Protein AF-A0A956G186-F1 (afdb_monomer_lite)

Secondary structure (DSSP, 8-state):
-PPPTTSPPTTTHHHHHHHHHHHHHHHHHHHHS---TT--HHHHHHHHHHHHHHSTHHHHHTPPPPSTT----TTHHHHHHIIIIIHHHHHHHGGGG--GGG--HHHHHHHHHHHHHHHHHHHHHHHHHHHHTT--HHHHHHHHHIIIIITHHHHHHHHHHHT--HHHHHHHHHHHHHHHHHHHHHHHHHHHHHT--HHHHHHHHHHHSSSHHHHHHHHHHT-HHHHHHHHHHHHHHHHTHHHHHHHHHHHT-SSPPP---S-GGGGS-HHHHHHHHHHHHHHHHHHHSTT-HHHHHHHHHHHHHHHHHHHHHHHHHHTT--HHHHHTT-HHHHHHHHHHHHHHHHHHHHHHHHHHHT-HHHHHHHHHHHHHHHHHHHHHHHHHHHHHHHHHHHHHTT--B-HHHHHHHHHHHHHTT----HHHHHHHHHHB---HHHHHHHHHSPBPTTTSEEEEEEEE-TTS-EEEEEEE-TT-BPPEEE-SEEEEEEEEESEEEEEEEEE-TTSEEEEEEEEEE-TT-EEEE-GGG-EEEEEEESSS-EEEEEEEEEE-SSPEEEEEESSS---STT--TT-EEEEEEEEE--TTTSTTTTTTTB--TTTT-

Radius of gyration: 34.38 Å; chains: 1; bounding box: 96×56×91 Å

Sequence (605 aa):
MRRPQWIPARADGPGIALATALGVLALALVRALPPSPFISKILVALVLGIVVLNSPLRRLIGLTLPGAEREPDRYASGLRFTGKWVLRLAIILMGLKVQTSFFGGRELMVIGIVAFAAIPSAFFVAHALATALGVRRPLADLLAAGTMICGASAVNAVAPIARARREEQGIAIGVVFLFSVVALLAFRPIAALVGLDPRFAGIWAGLSVNDLSSAVAVGAQMGEAGDVMAAAAKSARILLLAPFLVILAVLRRDGAPVGVPRKIVDLLPLFILGYVGLALLRVAGDHWLAEAPIWGSILGADRFAVDLLLATVAAGIGLHLGLRALLAAGVQALVVGAGTSLWIAGLSLAMIVGAAREGVSVAAMIGALGLGVGLLAFRRSSARLAQMALLRRRFDAGAPLSLGEATGLLDVAEAAGEPLTDDLLRRILAQLHPSIGELIPVRQSPLAKGVGCRWITYWEGTSGWALVAVAREPGAATPIHAHPHRLLGKAIEGVLEETRFAEHGDGALEVVAREVLGHNALVESDGRASIHVVRALGPGAAIDLQLRGPEDGRPGRRFVVEGSSLDVDALAVGDRVVVREEIDDRPGHGGEGAAAGRVTRAARR

Foldseek 3Di:
DPDDPLDDDPLLVVQLVVLLVLLVVLVVVCVVDDDDLQRDSLLSLLVSLQCCQADPVCVVSVADADDLPCPPRSNPNNLVSLLPNLLLVLLLLLLLLDDPVLDDPLLVLLLVLLLVQLLLLLLLLLLLLCLVLLHDQLLSQLLSQQQQFAHLVSSVLCCVLSVHDSLSSLLSNLLLLVVLSVCLNPLVVVCVVLVHQLQLSLLLLLRQRRHQLSSLNSSVSSPSSSNNNSNVSNQVRQLVSLVVSVVSNVVSDPPDDDPRPPDSVVSRDVSVVSSNVSNVVSVVCCVPPVVPVVSVVSSVVSVVSSSSSSSSSSSSSSNNNDVVSNVVSDPSSNCSSVSSSCLSSVLSVQLSSCCVPVRNVSSSVSSVVSSVVSNVSSCVSVVVVVVLVVLVVCLVVLAADELLSLQSVVVVCVSVVNDPDPVNVLSSLLRYQYDPVNCVLQVPADDFPDFQKGKAWSHADPQRKTKMKIKHAEFTKDFWWFFLWKKKKFWADAKKKKFWWQADPVQKTAGADIDIHDHGRIDTHPGQRTTIMMTGYDNGMTMMIMITGHGPPAFMKGWAAPPDHDPPVPDDHGDITRTDIDGPPGQLRDDNVSVRHDDPPVNSD

Structure (mmCIF, N/CA/C/O backbone):
data_AF-A0A956G186-F1
#
_entry.id   AF-A0A956G186-F1
#
loop_
_atom_site.group_PDB
_atom_site.id
_atom_site.type_symbol
_atom_site.label_atom_id
_atom_site.label_alt_id
_atom_site.label_comp_id
_atom_site.label_asym_id
_atom_site.label_entity_id
_atom_site.label_seq_id
_atom_site.pdbx_PDB_ins_code
_atom_site.Cartn_x
_atom_site.Cartn_y
_atom_site.Cartn_z
_atom_site.occupancy
_atom_site.B_iso_or_equiv
_atom_site.auth_seq_id
_atom_site.auth_comp_id
_atom_site.auth_asym_id
_atom_site.auth_atom_id
_atom_site.pdbx_PDB_model_num
ATOM 1 N N . MET A 1 1 ? 26.380 -31.306 -12.096 1.00 47.22 1 MET A N 1
ATOM 2 C CA . MET A 1 1 ? 26.377 -29.852 -11.803 1.00 47.22 1 MET A CA 1
ATOM 3 C C . MET A 1 1 ? 24.942 -29.344 -11.882 1.00 47.22 1 MET A C 1
ATOM 5 O O . MET A 1 1 ? 24.253 -29.698 -12.831 1.00 47.22 1 MET A O 1
ATOM 9 N N . ARG A 1 2 ? 24.446 -28.588 -10.889 1.00 61.12 2 ARG A N 1
ATOM 10 C CA . ARG A 1 2 ? 23.091 -28.002 -10.963 1.00 61.12 2 ARG A CA 1
ATOM 11 C C . ARG A 1 2 ? 23.051 -27.011 -12.128 1.00 61.12 2 ARG A C 1
ATOM 13 O O . ARG A 1 2 ? 23.933 -26.163 -12.226 1.00 61.12 2 ARG A O 1
ATOM 20 N N . ARG A 1 3 ? 22.056 -27.132 -13.013 1.00 74.44 3 ARG A N 1
ATOM 21 C CA . ARG A 1 3 ? 21.919 -26.231 -14.163 1.00 74.44 3 ARG A CA 1
ATOM 22 C C . ARG A 1 3 ? 21.814 -24.775 -13.678 1.00 74.44 3 ARG A C 1
ATOM 24 O O . ARG A 1 3 ? 21.044 -24.518 -12.748 1.00 74.44 3 ARG A O 1
ATOM 31 N N . PRO A 1 4 ? 22.541 -23.824 -14.290 1.00 80.31 4 PRO A N 1
ATOM 32 C CA . PRO A 1 4 ? 22.420 -22.423 -13.926 1.00 80.31 4 PRO A CA 1
ATOM 33 C C . PRO A 1 4 ? 20.991 -21.920 -14.143 1.00 80.31 4 PRO A C 1
ATOM 35 O O . PRO A 1 4 ? 20.383 -22.186 -15.179 1.00 80.31 4 PRO A O 1
ATOM 38 N N . GLN A 1 5 ? 20.459 -21.159 -13.182 1.00 79.12 5 GLN A N 1
ATOM 39 C CA . GLN A 1 5 ? 19.076 -20.660 -13.228 1.00 79.12 5 GLN A CA 1
ATOM 40 C C . GLN A 1 5 ? 18.793 -19.703 -14.399 1.00 79.12 5 GLN A C 1
ATOM 42 O O . GLN A 1 5 ? 17.628 -19.440 -14.675 1.00 79.12 5 GLN A O 1
ATOM 47 N N . TRP A 1 6 ? 19.830 -19.157 -15.041 1.00 80.00 6 TRP A N 1
ATOM 48 C CA . TRP A 1 6 ? 19.731 -18.224 -16.169 1.00 80.00 6 TRP A CA 1
ATOM 49 C C . TRP A 1 6 ? 19.605 -18.910 -17.532 1.00 80.00 6 TRP A C 1
ATOM 51 O O . TRP A 1 6 ? 19.316 -18.244 -18.519 1.00 80.00 6 TRP A O 1
ATOM 61 N N . ILE A 1 7 ? 19.790 -20.228 -17.600 1.00 86.50 7 ILE A N 1
ATOM 62 C CA . ILE A 1 7 ? 19.473 -21.024 -18.790 1.00 86.50 7 ILE A CA 1
ATOM 63 C C . ILE A 1 7 ? 18.014 -21.473 -18.641 1.00 86.50 7 ILE A C 1
ATOM 65 O O . ILE A 1 7 ? 17.689 -21.927 -17.544 1.00 86.50 7 ILE A O 1
ATOM 69 N N . PRO A 1 8 ? 17.142 -21.383 -19.663 1.00 87.38 8 PRO A N 1
ATOM 70 C CA . PRO A 1 8 ? 15.735 -21.795 -19.579 1.00 87.38 8 PRO A CA 1
ATOM 71 C C . PRO A 1 8 ? 15.554 -23.317 -19.648 1.00 87.38 8 PRO A C 1
ATOM 73 O O . PRO A 1 8 ? 16.351 -24.041 -20.247 1.00 87.38 8 PRO A O 1
ATOM 76 N N . ALA A 1 9 ? 14.535 -23.835 -18.955 1.00 87.75 9 ALA A N 1
ATOM 77 C CA . ALA A 1 9 ? 14.200 -25.256 -18.904 1.00 87.75 9 ALA A CA 1
ATOM 78 C C . ALA A 1 9 ? 13.167 -25.604 -19.958 1.00 87.75 9 ALA A C 1
ATOM 80 O O . ALA A 1 9 ? 12.441 -24.737 -20.432 1.00 87.75 9 ALA A O 1
ATOM 81 N N . ARG A 1 10 ? 13.013 -26.902 -20.244 1.00 86.50 10 ARG A N 1
ATOM 82 C CA . ARG A 1 10 ? 11.883 -27.378 -21.056 1.00 86.50 10 ARG A CA 1
ATOM 83 C C . ARG A 1 10 ? 10.538 -26.905 -20.484 1.00 86.50 10 ARG A C 1
ATOM 85 O O . ARG A 1 10 ? 9.669 -26.506 -21.245 1.00 86.50 10 ARG A O 1
ATOM 92 N N . ALA A 1 11 ? 10.418 -26.848 -19.155 1.00 86.00 11 ALA A N 1
ATOM 93 C CA . ALA A 1 11 ? 9.245 -26.314 -18.459 1.00 86.00 11 ALA A CA 1
ATOM 94 C C . ALA A 1 11 ? 9.067 -24.785 -18.586 1.00 86.00 11 ALA A C 1
ATOM 96 O O . ALA A 1 11 ? 7.962 -24.286 -18.398 1.00 86.00 11 ALA A O 1
ATOM 97 N N . ASP A 1 12 ? 10.122 -24.030 -18.910 1.00 87.81 12 ASP A N 1
ATOM 98 C CA . ASP A 1 12 ? 10.039 -22.577 -19.113 1.00 87.81 12 ASP A CA 1
ATOM 99 C C . ASP A 1 12 ? 9.614 -22.222 -20.548 1.00 87.81 12 ASP A C 1
ATOM 101 O O . ASP A 1 12 ? 9.090 -21.136 -20.799 1.00 87.81 12 ASP A O 1
ATOM 105 N N . GLY A 1 13 ? 9.803 -23.150 -21.491 1.00 91.75 13 GLY A N 1
ATOM 106 C CA . GLY A 1 13 ? 9.556 -22.952 -22.919 1.00 91.75 13 GLY A CA 1
ATOM 107 C C . GLY A 1 13 ? 8.173 -22.384 -23.260 1.00 91.75 13 GLY A C 1
ATOM 108 O O . GLY A 1 13 ? 8.121 -21.359 -23.936 1.00 91.75 13 GLY A O 1
ATOM 109 N N . PRO A 1 14 ? 7.054 -22.969 -22.783 1.00 92.38 14 PRO A N 1
ATOM 110 C CA . PRO A 1 14 ? 5.719 -22.510 -23.168 1.00 92.38 14 PRO A CA 1
ATOM 111 C C . PRO A 1 14 ? 5.433 -21.061 -22.756 1.00 92.38 14 PRO A C 1
ATOM 113 O O . PRO A 1 14 ? 4.868 -20.297 -23.536 1.00 92.38 14 PRO A O 1
ATOM 116 N N . GLY A 1 15 ? 5.837 -20.667 -21.543 1.00 90.62 15 GLY A N 1
ATOM 117 C CA . GLY A 1 15 ? 5.644 -19.304 -21.035 1.00 90.62 15 GLY A CA 1
ATOM 118 C C . GLY A 1 15 ? 6.497 -18.271 -21.764 1.00 90.62 15 GLY A C 1
ATOM 119 O O . GLY A 1 15 ? 5.992 -17.202 -22.107 1.00 90.62 15 GLY A O 1
ATOM 120 N N . ILE A 1 16 ? 7.761 -18.603 -22.048 1.00 93.81 16 ILE A N 1
ATOM 121 C CA . ILE A 1 16 ? 8.648 -17.740 -22.839 1.00 93.81 16 ILE A CA 1
ATOM 122 C C . ILE A 1 16 ? 8.085 -17.587 -24.255 1.00 93.81 16 ILE A C 1
ATOM 124 O O . ILE A 1 16 ? 7.910 -16.464 -24.714 1.00 93.81 16 ILE A O 1
ATOM 128 N N . ALA A 1 17 ? 7.717 -18.693 -24.909 1.00 95.19 17 ALA A N 1
ATOM 129 C CA . ALA A 1 17 ? 7.180 -18.686 -26.267 1.00 95.19 17 ALA A CA 1
ATOM 130 C C . ALA A 1 17 ? 5.897 -17.853 -26.385 1.00 95.19 17 ALA A C 1
ATOM 132 O O . ALA A 1 17 ? 5.776 -17.055 -27.310 1.00 95.19 17 ALA A O 1
ATOM 133 N N . LEU A 1 18 ? 4.964 -17.984 -25.433 1.00 94.38 18 LEU A N 1
ATOM 134 C CA . LEU A 1 18 ? 3.740 -17.180 -25.411 1.00 94.38 18 LEU A CA 1
ATOM 135 C C . LEU A 1 18 ? 4.051 -15.683 -25.280 1.00 94.38 18 LEU A C 1
ATOM 137 O O . LEU A 1 18 ? 3.536 -14.877 -26.052 1.00 94.38 18 LEU A O 1
ATOM 141 N N . ALA A 1 19 ? 4.909 -15.307 -24.328 1.00 93.50 19 ALA A N 1
ATOM 142 C CA . ALA A 1 19 ? 5.289 -13.912 -24.127 1.00 93.50 19 ALA A CA 1
ATOM 143 C C . ALA A 1 19 ? 6.010 -13.334 -25.356 1.00 93.50 19 ALA A C 1
ATOM 145 O O . ALA A 1 19 ? 5.719 -12.214 -25.772 1.00 93.50 19 ALA A O 1
ATOM 146 N N . THR A 1 20 ? 6.908 -14.107 -25.975 1.00 96.00 20 THR A N 1
ATOM 147 C CA . THR A 1 20 ? 7.628 -13.690 -27.183 1.00 96.00 20 THR A CA 1
ATOM 148 C C . THR A 1 20 ? 6.691 -13.571 -28.376 1.00 96.00 20 THR A C 1
ATOM 150 O O . THR A 1 20 ? 6.783 -12.587 -29.100 1.00 96.00 20 THR A O 1
ATOM 153 N N . ALA A 1 21 ? 5.750 -14.500 -28.563 1.00 95.88 21 ALA A N 1
ATOM 154 C CA . ALA A 1 21 ? 4.766 -14.428 -29.642 1.00 95.88 21 ALA A CA 1
ATOM 155 C C . ALA A 1 21 ? 3.920 -13.149 -29.550 1.00 95.88 21 ALA A C 1
ATOM 157 O O . ALA A 1 21 ? 3.746 -12.450 -30.546 1.00 95.88 21 ALA A O 1
ATOM 158 N N . LEU A 1 22 ? 3.463 -12.792 -28.346 1.00 94.75 22 LEU A N 1
ATOM 159 C CA . LEU A 1 22 ? 2.749 -11.534 -28.116 1.00 94.75 22 LEU A CA 1
ATOM 160 C C . LEU A 1 22 ? 3.649 -10.306 -28.312 1.00 94.75 22 LEU A C 1
ATOM 162 O O . LEU A 1 22 ? 3.196 -9.307 -28.865 1.00 94.75 22 LEU A O 1
ATOM 166 N N . GLY A 1 23 ? 4.922 -10.379 -27.911 1.00 93.19 23 GLY A N 1
ATOM 167 C CA . GLY A 1 23 ? 5.906 -9.324 -28.162 1.00 93.19 23 GLY A CA 1
ATOM 168 C C . GLY A 1 23 ? 6.149 -9.088 -29.657 1.00 93.19 23 GLY A C 1
ATOM 169 O O . GLY A 1 23 ? 6.104 -7.950 -30.118 1.00 93.19 23 GLY A O 1
ATOM 170 N N . VAL A 1 24 ? 6.334 -10.156 -30.438 1.00 95.19 24 VAL A N 1
ATOM 171 C CA . VAL A 1 24 ? 6.469 -10.095 -31.904 1.00 95.19 24 VAL A CA 1
ATOM 172 C C . VAL A 1 24 ? 5.201 -9.531 -32.538 1.00 95.19 24 VAL A C 1
ATOM 174 O O . VAL A 1 24 ? 5.289 -8.637 -33.380 1.00 95.19 24 VAL A O 1
ATOM 177 N N . LEU A 1 25 ? 4.026 -10.000 -32.105 1.00 94.56 25 LEU A N 1
ATOM 178 C CA . LEU A 1 25 ? 2.740 -9.496 -32.582 1.00 94.56 25 LEU A CA 1
ATOM 179 C C . LEU A 1 25 ? 2.594 -7.993 -32.314 1.00 94.56 25 LEU A C 1
ATOM 181 O O . LEU A 1 25 ? 2.165 -7.257 -33.197 1.00 94.56 25 LEU A O 1
ATOM 185 N N . ALA A 1 26 ? 3.008 -7.518 -31.139 1.00 91.88 26 ALA A N 1
ATOM 186 C CA . ALA A 1 26 ? 2.995 -6.096 -30.812 1.00 91.88 26 ALA A CA 1
ATOM 187 C C . ALA A 1 26 ? 3.910 -5.278 -31.733 1.00 91.88 26 ALA A C 1
ATOM 189 O O . ALA A 1 26 ? 3.505 -4.226 -32.226 1.00 91.88 26 ALA A O 1
ATOM 190 N N . LEU A 1 27 ? 5.128 -5.764 -32.001 1.00 90.31 27 LEU A N 1
ATOM 191 C CA . LEU A 1 27 ? 6.055 -5.108 -32.927 1.00 90.31 27 LEU A CA 1
ATOM 192 C C . LEU A 1 27 ? 5.496 -5.051 -34.353 1.00 90.31 27 LEU A C 1
ATOM 194 O O . LEU A 1 27 ? 5.659 -4.035 -35.028 1.00 90.31 27 LEU A O 1
ATOM 198 N N . ALA A 1 28 ? 4.841 -6.120 -34.809 1.00 91.88 28 ALA A N 1
ATOM 199 C CA . ALA A 1 28 ? 4.195 -6.164 -36.117 1.00 91.88 28 ALA A CA 1
ATOM 200 C C . ALA A 1 28 ? 3.004 -5.196 -36.193 1.00 91.88 28 ALA A C 1
ATOM 202 O O . ALA A 1 28 ? 2.918 -4.404 -37.129 1.00 91.88 28 ALA A O 1
ATOM 203 N N . LEU A 1 29 ? 2.134 -5.195 -35.178 1.00 90.06 29 LEU A N 1
ATOM 204 C CA . LEU A 1 29 ? 0.949 -4.340 -35.130 1.00 90.06 29 LEU A CA 1
ATOM 205 C C . LEU A 1 29 ? 1.317 -2.853 -35.105 1.00 90.06 29 LEU A C 1
ATOM 207 O O . LEU A 1 29 ? 0.718 -2.053 -35.812 1.00 90.06 29 LEU A O 1
ATOM 211 N N . VAL A 1 30 ? 2.346 -2.479 -34.343 1.00 87.38 30 VAL A N 1
ATOM 212 C CA . VAL A 1 30 ? 2.809 -1.085 -34.265 1.00 87.38 30 VAL A CA 1
ATOM 213 C C . VAL A 1 30 ? 3.436 -0.610 -35.573 1.00 87.38 30 VAL A C 1
ATOM 215 O O . VAL A 1 30 ? 3.329 0.567 -35.890 1.00 87.38 30 VAL A O 1
ATOM 218 N N . ARG A 1 31 ? 4.048 -1.505 -36.359 1.00 85.88 31 ARG A N 1
ATOM 219 C CA . ARG A 1 31 ? 4.519 -1.167 -37.714 1.00 85.88 31 ARG A CA 1
ATOM 220 C C . ARG A 1 31 ? 3.374 -0.948 -38.704 1.00 85.88 31 ARG A C 1
ATOM 222 O O . ARG A 1 31 ? 3.566 -0.225 -39.671 1.00 85.88 31 ARG A O 1
ATOM 229 N N . ALA A 1 32 ? 2.224 -1.582 -38.479 1.00 85.69 32 ALA A N 1
ATOM 230 C CA . ALA A 1 32 ? 1.044 -1.445 -39.330 1.00 85.69 32 ALA A CA 1
ATOM 231 C C . ALA A 1 32 ? 0.177 -0.223 -38.972 1.00 85.69 32 ALA A C 1
ATOM 233 O O . ALA A 1 32 ? -0.622 0.223 -39.792 1.00 85.69 32 ALA A O 1
ATOM 234 N N . LEU A 1 33 ? 0.310 0.310 -37.755 1.00 82.12 33 LEU A N 1
ATOM 235 C CA . LEU A 1 33 ? -0.435 1.477 -37.284 1.00 82.12 33 LEU A CA 1
ATOM 236 C C . LEU A 1 33 ? 0.278 2.793 -37.645 1.00 82.12 33 LEU A C 1
ATOM 238 O O . LEU A 1 33 ? 1.508 2.821 -37.732 1.00 82.12 33 LEU A O 1
ATOM 242 N N . PRO A 1 34 ? -0.462 3.911 -37.789 1.00 78.06 34 PRO A N 1
ATOM 243 C CA . PRO A 1 34 ? 0.146 5.227 -37.946 1.00 78.06 34 PRO A CA 1
ATOM 244 C C . PRO A 1 34 ? 1.058 5.546 -36.751 1.00 78.06 34 PRO A C 1
ATOM 246 O O . PRO A 1 34 ? 0.667 5.281 -35.607 1.00 78.06 34 PRO A O 1
ATOM 249 N N . PRO A 1 35 ? 2.250 6.134 -36.973 1.00 72.44 35 PRO A N 1
ATOM 250 C CA . PRO A 1 35 ? 3.124 6.543 -35.884 1.00 72.44 35 PRO A CA 1
ATOM 251 C C . PRO A 1 35 ? 2.384 7.539 -34.988 1.00 72.44 35 PRO A C 1
ATOM 253 O O . PRO A 1 35 ? 2.037 8.642 -35.401 1.00 72.44 35 PRO A O 1
ATOM 256 N N . SER A 1 36 ? 2.126 7.124 -33.749 1.00 70.50 36 SER A N 1
ATOM 257 C CA . SER A 1 36 ? 1.433 7.924 -32.746 1.00 70.50 36 SER A CA 1
ATOM 258 C C . SER A 1 36 ? 2.316 8.076 -31.512 1.00 70.50 36 SER A C 1
ATOM 260 O O . SER A 1 36 ? 2.868 7.082 -31.030 1.00 70.50 36 SER A O 1
ATOM 262 N N . PRO A 1 37 ? 2.422 9.283 -30.930 1.00 62.41 37 PRO A N 1
ATOM 263 C CA . PRO A 1 37 ? 3.139 9.484 -29.675 1.00 62.41 37 PRO A CA 1
ATOM 264 C C . PRO A 1 37 ? 2.479 8.750 -28.495 1.00 62.41 37 PRO A C 1
ATOM 266 O O . PRO A 1 37 ? 3.110 8.579 -27.457 1.00 62.41 37 PRO A O 1
ATOM 269 N N . PHE A 1 38 ? 1.241 8.274 -28.642 1.00 63.81 38 PHE A N 1
ATOM 270 C CA . PHE A 1 38 ? 0.517 7.554 -27.592 1.00 63.81 38 PHE A CA 1
ATOM 271 C C . PHE A 1 38 ? 0.618 6.028 -27.718 1.00 63.81 38 PHE A C 1
ATOM 273 O O . PHE A 1 38 ? 0.311 5.316 -26.765 1.00 63.81 38 PHE A O 1
ATOM 280 N N . ILE A 1 39 ? 1.076 5.506 -28.862 1.00 72.25 39 ILE A N 1
ATOM 281 C CA . ILE A 1 39 ? 1.156 4.064 -29.129 1.00 72.25 39 ILE A CA 1
ATOM 282 C C . ILE A 1 39 ? 2.628 3.646 -29.140 1.00 72.25 39 ILE A C 1
ATOM 284 O O . ILE A 1 39 ? 3.341 3.838 -30.122 1.00 72.25 39 ILE A O 1
ATOM 288 N N . SER A 1 40 ? 3.100 3.062 -28.035 1.00 76.50 40 SER A N 1
ATOM 289 C CA . SER A 1 40 ? 4.437 2.461 -27.964 1.00 76.50 40 SER A CA 1
ATOM 290 C C . SER A 1 40 ? 4.377 0.941 -28.146 1.00 76.50 40 SER A C 1
ATOM 292 O O . SER A 1 40 ? 3.423 0.289 -27.720 1.00 76.50 40 SER A O 1
ATOM 294 N N . LYS A 1 41 ? 5.440 0.360 -28.723 1.00 82.81 41 LYS A N 1
ATOM 295 C CA . LYS A 1 41 ? 5.653 -1.101 -28.846 1.00 82.81 41 LYS A CA 1
ATOM 296 C C . LYS A 1 41 ? 5.393 -1.836 -27.529 1.00 82.81 41 LYS A C 1
ATOM 298 O O . LYS A 1 41 ? 4.759 -2.886 -27.500 1.00 82.81 41 LYS A O 1
ATOM 303 N N . ILE A 1 42 ? 5.856 -1.236 -26.439 1.00 81.19 42 ILE A N 1
ATOM 304 C CA . ILE A 1 42 ? 5.764 -1.784 -25.091 1.00 81.19 42 ILE A CA 1
ATOM 305 C C . ILE A 1 42 ? 4.326 -1.722 -24.568 1.00 81.19 42 ILE A C 1
ATOM 307 O O . ILE A 1 42 ? 3.834 -2.711 -24.027 1.00 81.19 42 ILE A O 1
ATOM 311 N N . LEU A 1 43 ? 3.634 -0.597 -24.768 1.00 79.00 43 LEU A N 1
ATOM 312 C CA . LEU A 1 43 ? 2.239 -0.458 -24.358 1.00 79.00 43 LEU A CA 1
ATOM 313 C C . LEU A 1 43 ? 1.341 -1.468 -25.083 1.00 79.00 43 LEU A C 1
ATOM 315 O O . LEU A 1 43 ? 0.528 -2.129 -24.445 1.00 79.00 43 LEU A O 1
ATOM 319 N N . VAL A 1 44 ? 1.522 -1.637 -26.395 1.00 87.25 44 VAL A N 1
ATOM 320 C CA . VAL A 1 44 ? 0.753 -2.616 -27.177 1.00 87.25 44 VAL A CA 1
ATOM 321 C C . VAL A 1 44 ? 1.022 -4.040 -26.690 1.00 87.25 44 VAL A C 1
ATOM 323 O O . VAL A 1 44 ? 0.075 -4.791 -26.465 1.00 87.25 44 VAL A O 1
ATOM 326 N N . ALA A 1 45 ? 2.286 -4.407 -26.455 1.00 88.50 45 ALA A N 1
ATOM 327 C CA . ALA A 1 45 ? 2.638 -5.727 -25.932 1.00 88.50 45 ALA A CA 1
ATOM 328 C C . ALA A 1 45 ? 2.002 -6.002 -24.561 1.00 88.50 45 ALA A C 1
ATOM 330 O O . ALA A 1 45 ? 1.441 -7.078 -24.340 1.00 88.50 45 ALA A O 1
ATOM 331 N N . LEU A 1 46 ? 2.031 -5.013 -23.665 1.00 83.81 46 LEU A N 1
ATOM 332 C CA . LEU A 1 46 ? 1.375 -5.085 -22.364 1.00 83.81 46 LEU A CA 1
ATOM 333 C C . LEU A 1 46 ? -0.134 -5.311 -22.505 1.00 83.81 46 LEU A C 1
ATOM 335 O O . LEU A 1 46 ? -0.672 -6.241 -21.902 1.00 83.81 46 LEU A O 1
ATOM 339 N N . VAL A 1 47 ? -0.810 -4.475 -23.297 1.00 85.69 47 VAL A N 1
ATOM 340 C CA . VAL A 1 47 ? -2.264 -4.550 -23.497 1.00 85.69 47 VAL A CA 1
ATOM 341 C C . VAL A 1 47 ? -2.656 -5.901 -24.086 1.00 85.69 47 VAL A C 1
ATOM 343 O O . VAL A 1 47 ? -3.601 -6.513 -23.595 1.00 85.69 47 VAL A O 1
ATOM 346 N N . LEU A 1 48 ? -1.901 -6.422 -25.057 1.00 90.75 48 LEU A N 1
ATOM 347 C CA . LEU A 1 48 ? -2.128 -7.763 -25.600 1.00 90.75 48 LEU A CA 1
ATOM 348 C C . LEU A 1 48 ? -2.055 -8.837 -24.507 1.00 90.75 48 LEU A C 1
ATOM 350 O O . LEU A 1 48 ? -2.946 -9.679 -24.424 1.00 90.75 48 LEU A O 1
ATOM 354 N N . GLY A 1 49 ? -1.054 -8.782 -23.623 1.00 89.06 49 GLY A N 1
ATOM 355 C CA . GLY A 1 49 ? -0.965 -9.696 -22.482 1.00 89.06 49 GLY A CA 1
ATOM 356 C C . GLY A 1 49 ? -2.168 -9.592 -21.533 1.00 89.06 49 GLY A C 1
ATOM 357 O O . GLY A 1 49 ? -2.738 -10.617 -21.152 1.00 89.06 49 GLY A O 1
ATOM 358 N N . ILE A 1 50 ? -2.596 -8.368 -21.195 1.00 86.00 50 ILE A N 1
ATOM 359 C CA . ILE A 1 50 ? -3.769 -8.118 -20.335 1.00 86.00 50 ILE A CA 1
ATOM 360 C C . ILE A 1 50 ? -5.033 -8.696 -20.977 1.00 86.00 50 ILE A C 1
ATOM 362 O O . ILE A 1 50 ? -5.800 -9.399 -20.315 1.00 86.00 50 ILE A O 1
ATOM 366 N N . VAL A 1 51 ? -5.250 -8.423 -22.265 1.00 90.12 51 VAL A N 1
ATOM 367 C CA . VAL A 1 51 ? -6.417 -8.897 -23.017 1.00 90.12 51 VAL A CA 1
ATOM 368 C C . VAL A 1 51 ? -6.424 -10.421 -23.078 1.00 90.12 51 VAL A C 1
ATOM 370 O O . VAL A 1 51 ? -7.447 -11.032 -22.770 1.00 90.12 51 VAL A O 1
ATOM 373 N N . VAL A 1 52 ? -5.296 -11.063 -23.394 1.00 91.19 52 VAL A N 1
ATOM 374 C CA . VAL A 1 52 ? -5.200 -12.531 -23.450 1.00 91.19 52 VAL A CA 1
ATOM 375 C C . VAL A 1 52 ? -5.534 -13.165 -22.100 1.00 91.19 52 VAL A C 1
ATOM 377 O O . VAL A 1 52 ? -6.315 -14.114 -22.053 1.00 91.19 52 VAL A O 1
ATOM 380 N N . LEU A 1 53 ? -5.007 -12.625 -20.997 1.00 86.88 53 LEU A N 1
ATOM 381 C CA . LEU A 1 53 ? -5.271 -13.164 -19.663 1.00 86.88 53 LEU A CA 1
ATOM 382 C C . LEU A 1 53 ? -6.732 -12.966 -19.223 1.00 86.88 53 LEU A C 1
ATOM 384 O O . LEU A 1 53 ? -7.341 -13.866 -18.642 1.00 86.88 53 LEU A O 1
ATOM 388 N N . ASN A 1 54 ? -7.314 -11.793 -19.472 1.00 84.12 54 ASN A N 1
ATOM 389 C CA . ASN A 1 54 ? -8.631 -11.445 -18.926 1.00 84.12 54 ASN A CA 1
ATOM 390 C C . ASN A 1 54 ? -9.805 -11.855 -19.830 1.00 84.12 54 ASN A C 1
ATOM 392 O O . ASN A 1 54 ? -10.937 -11.940 -19.351 1.00 84.12 54 ASN A O 1
ATOM 396 N N . SER A 1 55 ? -9.550 -12.190 -21.094 1.00 86.62 55 SER A N 1
ATOM 397 C CA . SER A 1 55 ? -10.561 -12.653 -22.053 1.00 86.62 55 SER A CA 1
ATOM 398 C C . SER A 1 55 ? -10.822 -14.171 -21.975 1.00 86.62 55 SER A C 1
ATOM 400 O O . SER A 1 55 ? -10.068 -14.912 -21.332 1.00 86.62 55 SER A O 1
ATOM 402 N N . PRO A 1 56 ? -11.879 -14.679 -22.644 1.00 84.81 56 PRO A N 1
ATOM 403 C CA . PRO A 1 56 ? -12.116 -16.116 -22.787 1.00 84.81 56 PRO A CA 1
ATOM 404 C C . PRO A 1 56 ? -10.969 -16.872 -23.476 1.00 84.81 56 PRO A C 1
ATOM 406 O O . PRO A 1 56 ? -10.860 -18.084 -23.281 1.00 84.81 56 PRO A O 1
ATOM 409 N N . LEU A 1 57 ? -10.083 -16.178 -24.212 1.00 83.44 57 LEU A N 1
ATOM 410 C CA . LEU A 1 57 ? -8.942 -16.792 -24.898 1.00 83.44 57 LEU A CA 1
ATOM 411 C C . LEU A 1 57 ? -8.029 -17.556 -23.936 1.00 83.44 57 LEU A C 1
ATOM 413 O O . LEU A 1 57 ? -7.475 -18.579 -24.334 1.00 83.44 57 LEU A O 1
ATOM 417 N N . ARG A 1 58 ? -7.930 -17.142 -22.661 1.00 83.81 58 ARG A N 1
ATOM 418 C CA . ARG A 1 58 ? -7.137 -17.870 -21.657 1.00 83.81 58 ARG A CA 1
ATOM 419 C C . ARG A 1 58 ? -7.528 -19.346 -21.550 1.00 83.81 58 ARG A C 1
ATOM 421 O O . ARG A 1 58 ? -6.660 -20.187 -21.348 1.00 83.81 58 ARG A O 1
ATOM 428 N N . ARG A 1 59 ? -8.821 -19.672 -21.707 1.00 80.69 59 ARG A N 1
ATOM 429 C CA . ARG A 1 59 ? -9.325 -21.053 -21.606 1.00 80.69 59 ARG A CA 1
ATOM 430 C C . ARG A 1 59 ? -8.873 -21.889 -22.800 1.00 80.69 59 ARG A C 1
ATOM 432 O O . ARG A 1 59 ? -8.531 -23.047 -22.613 1.00 80.69 59 ARG A O 1
ATOM 439 N N . LEU A 1 60 ? -8.806 -21.282 -23.986 1.00 82.44 60 LEU A N 1
ATOM 440 C CA . LEU A 1 60 ? -8.358 -21.941 -25.217 1.00 82.44 60 LEU A CA 1
ATOM 441 C C . LEU A 1 60 ? -6.876 -22.319 -25.157 1.00 82.44 60 LEU A C 1
ATOM 443 O O . LEU A 1 60 ? -6.485 -23.373 -25.642 1.00 82.44 60 LEU A O 1
ATOM 447 N N . ILE A 1 61 ? -6.054 -21.472 -24.535 1.00 83.88 61 ILE A N 1
ATOM 448 C CA . ILE A 1 61 ? -4.615 -21.724 -24.388 1.00 83.88 61 ILE A CA 1
ATOM 449 C C . ILE A 1 61 ? -4.255 -22.449 -23.081 1.00 83.88 61 ILE A C 1
ATOM 451 O O . ILE A 1 61 ? -3.095 -22.790 -22.887 1.00 83.88 61 ILE A O 1
ATOM 455 N N . GLY A 1 62 ? -5.214 -22.703 -22.184 1.00 79.06 62 GLY A N 1
ATOM 456 C CA . GLY A 1 62 ? -4.959 -23.336 -20.883 1.00 79.06 62 GLY A CA 1
ATOM 457 C C . GLY A 1 62 ? -4.173 -22.452 -19.903 1.00 79.06 62 GLY A C 1
ATOM 458 O O . GLY A 1 62 ? -3.363 -22.954 -19.126 1.00 79.06 62 GLY A O 1
ATOM 459 N N . LEU A 1 63 ? -4.362 -21.130 -19.962 1.00 81.31 63 LEU A N 1
ATOM 460 C CA . LEU A 1 63 ? -3.738 -20.153 -19.067 1.00 81.31 63 LEU A CA 1
ATOM 461 C C . LEU A 1 63 ? -4.649 -19.881 -17.859 1.00 81.31 63 LEU A C 1
ATOM 463 O O . LEU A 1 63 ? -5.803 -19.469 -18.014 1.00 81.31 63 LEU A O 1
ATOM 467 N N . THR A 1 64 ? -4.127 -20.090 -16.650 1.00 74.81 64 THR A N 1
ATOM 468 C CA . THR A 1 64 ? -4.859 -19.839 -15.397 1.00 74.81 64 THR A CA 1
ATOM 469 C C . THR A 1 64 ? -4.695 -18.399 -14.905 1.00 74.81 64 THR A C 1
ATOM 471 O O . THR A 1 64 ? -3.753 -17.701 -15.284 1.00 74.81 64 THR A O 1
ATOM 474 N N . LEU A 1 65 ? -5.641 -17.924 -14.084 1.00 69.31 65 LEU A N 1
ATOM 475 C CA . LEU A 1 65 ? -5.553 -16.585 -13.498 1.00 69.31 65 LEU A CA 1
ATOM 476 C C . LEU A 1 65 ? -4.434 -16.519 -12.439 1.00 69.31 65 LEU A C 1
ATOM 478 O O . LEU A 1 65 ? -4.213 -17.493 -11.723 1.00 69.31 65 LEU A O 1
ATOM 482 N N . PRO A 1 66 ? -3.750 -15.372 -12.289 1.00 59.69 66 PRO A N 1
ATOM 483 C CA . PRO A 1 66 ? -2.725 -15.195 -11.267 1.00 59.69 66 PRO A CA 1
ATOM 484 C C . PRO A 1 66 ? -3.378 -15.142 -9.875 1.00 59.69 66 PRO A C 1
ATOM 486 O O . PRO A 1 66 ? -4.250 -14.306 -9.641 1.00 59.69 66 PRO A O 1
ATOM 489 N N . GLY A 1 67 ? -2.957 -16.014 -8.954 1.00 57.25 67 GLY A N 1
ATOM 490 C CA . GLY A 1 67 ? -3.461 -16.091 -7.576 1.00 57.25 67 GLY A CA 1
ATOM 491 C C . GLY A 1 67 ? -2.530 -16.885 -6.649 1.00 57.25 67 GLY A C 1
ATOM 492 O O . GLY A 1 67 ? -1.517 -17.425 -7.100 1.00 57.25 67 GLY A O 1
ATOM 493 N N . ALA A 1 68 ? -2.865 -16.942 -5.352 1.00 45.91 68 ALA A N 1
ATOM 494 C CA . ALA A 1 68 ? -2.102 -17.670 -4.323 1.00 45.91 68 ALA A CA 1
ATOM 495 C C . ALA A 1 68 ? -2.018 -19.187 -4.596 1.00 45.91 68 ALA A C 1
ATOM 497 O O . ALA A 1 68 ? -1.065 -19.842 -4.178 1.00 45.91 68 ALA A O 1
ATOM 498 N N . GLU A 1 69 ? -2.973 -19.703 -5.369 1.00 39.28 69 GLU A N 1
ATOM 499 C CA . GLU A 1 69 ? -3.086 -21.090 -5.821 1.00 39.28 69 GLU A CA 1
ATOM 500 C C . GLU A 1 69 ? -2.594 -21.280 -7.260 1.00 39.28 69 GLU A C 1
ATOM 502 O O . GLU A 1 69 ? -3.160 -22.067 -8.015 1.00 39.28 69 GLU A O 1
ATOM 507 N N . ARG A 1 70 ? -1.548 -20.565 -7.698 1.00 47.91 70 ARG A N 1
ATOM 508 C CA . ARG A 1 70 ? -0.886 -20.938 -8.956 1.00 47.91 70 ARG A CA 1
ATOM 509 C C . ARG A 1 70 ? -0.126 -22.252 -8.747 1.00 47.91 70 ARG A C 1
ATOM 511 O O . ARG A 1 70 ? 1.102 -22.262 -8.654 1.00 47.91 70 ARG A O 1
ATOM 518 N N . GLU A 1 71 ? -0.867 -23.360 -8.695 1.00 45.56 71 GLU A N 1
ATOM 519 C CA . GLU A 1 71 ? -0.396 -24.637 -9.215 1.00 45.56 71 GLU A CA 1
ATOM 520 C C . GLU A 1 71 ? 0.190 -24.382 -10.609 1.00 45.56 71 GLU A C 1
ATOM 522 O O . GLU A 1 71 ? -0.257 -23.467 -11.313 1.00 45.56 71 GLU A O 1
ATOM 527 N N . PRO A 1 72 ? 1.268 -25.082 -10.989 1.00 54.97 72 PRO A N 1
ATOM 528 C CA . PRO A 1 72 ? 2.077 -24.696 -12.127 1.00 54.97 72 PRO A CA 1
ATOM 529 C C . PRO A 1 72 ? 1.288 -24.923 -13.415 1.00 54.97 72 PRO A C 1
ATOM 531 O O . PRO A 1 72 ? 1.399 -25.969 -14.048 1.00 54.97 72 PRO A O 1
ATOM 534 N N . ASP A 1 73 ? 0.528 -23.913 -13.849 1.00 71.00 73 ASP A N 1
ATOM 535 C CA . ASP A 1 73 ? 0.124 -23.855 -15.242 1.00 71.00 73 ASP A CA 1
ATOM 536 C C . ASP A 1 73 ? 1.401 -23.926 -16.092 1.00 71.00 73 ASP A C 1
ATOM 538 O O . ASP A 1 73 ? 2.486 -23.477 -15.689 1.00 71.00 73 ASP A O 1
ATOM 542 N N . ARG A 1 74 ? 1.291 -24.533 -17.274 1.00 82.69 74 ARG A N 1
ATOM 543 C CA . ARG A 1 74 ? 2.450 -24.808 -18.135 1.00 82.69 74 ARG A CA 1
ATOM 544 C C . ARG A 1 74 ? 3.238 -23.550 -18.536 1.00 82.69 74 ARG A C 1
ATOM 546 O O . ARG A 1 74 ? 4.337 -23.663 -19.070 1.00 82.69 74 ARG A O 1
ATOM 553 N N . TYR A 1 75 ? 2.682 -22.360 -18.306 1.00 86.12 75 TYR A N 1
ATOM 554 C CA . TYR A 1 75 ? 3.265 -21.068 -18.649 1.00 86.12 75 TYR A CA 1
ATOM 555 C C . TYR A 1 75 ? 3.941 -20.381 -17.459 1.00 86.12 75 TYR A C 1
ATOM 557 O O . TYR A 1 75 ? 4.832 -19.560 -17.664 1.00 86.12 75 TYR A O 1
ATOM 565 N N . ALA A 1 76 ? 3.567 -20.708 -16.222 1.00 80.44 76 ALA A N 1
ATOM 566 C CA . ALA A 1 76 ? 3.941 -19.970 -15.023 1.00 80.44 76 ALA A CA 1
ATOM 567 C C . ALA A 1 76 ? 5.460 -19.890 -14.835 1.00 80.44 76 ALA A C 1
ATOM 569 O O . ALA A 1 76 ? 5.996 -18.828 -14.518 1.00 80.44 76 ALA A O 1
ATOM 570 N N . SER A 1 77 ? 6.168 -21.003 -15.055 1.00 82.19 77 SER A N 1
ATOM 571 C CA . SER A 1 77 ? 7.631 -21.037 -14.943 1.00 82.19 77 SER A CA 1
ATOM 572 C C . SER A 1 77 ? 8.301 -20.160 -15.998 1.00 82.19 77 SER A C 1
ATOM 574 O O . SER A 1 77 ? 9.134 -19.317 -15.662 1.00 82.19 77 SER A O 1
ATOM 576 N N . GLY A 1 78 ? 7.845 -20.263 -17.247 1.00 86.75 78 GLY A N 1
ATOM 577 C CA . GLY A 1 78 ? 8.348 -19.457 -18.353 1.00 86.75 78 GLY A CA 1
ATOM 578 C C . GLY A 1 78 ? 8.079 -17.967 -18.193 1.00 86.75 78 GLY A C 1
ATOM 579 O O . GLY A 1 78 ? 8.979 -17.163 -18.392 1.00 86.75 78 GLY A O 1
ATOM 580 N N . LEU A 1 79 ? 6.883 -17.576 -17.752 1.00 84.31 79 LEU A N 1
ATOM 581 C CA . LEU A 1 79 ? 6.557 -16.166 -17.532 1.00 84.31 79 LEU A CA 1
ATOM 582 C C . LEU A 1 79 ? 7.371 -15.564 -16.372 1.00 84.31 79 LEU A C 1
ATOM 584 O O . LEU A 1 79 ? 7.819 -14.419 -16.467 1.00 84.31 79 LEU A O 1
ATOM 588 N N . ARG A 1 80 ? 7.642 -16.337 -15.307 1.00 80.00 80 ARG A N 1
ATOM 589 C CA . ARG A 1 80 ? 8.586 -15.934 -14.245 1.00 80.00 80 ARG A CA 1
ATOM 590 C C . ARG A 1 80 ? 10.012 -15.803 -14.773 1.00 80.00 80 ARG A C 1
ATOM 592 O O . ARG A 1 80 ? 10.716 -14.863 -14.403 1.00 80.00 80 ARG A O 1
ATOM 599 N N . PHE A 1 81 ? 10.441 -16.733 -15.626 1.00 84.88 81 PHE A N 1
ATOM 600 C CA . PHE A 1 81 ? 11.746 -16.670 -16.277 1.00 84.88 81 PHE A CA 1
ATOM 601 C C . PHE A 1 81 ? 11.860 -15.411 -17.144 1.00 84.88 81 PHE A C 1
ATOM 603 O O . PHE A 1 81 ? 12.851 -14.692 -17.034 1.00 84.88 81 PHE A O 1
ATOM 610 N N . THR A 1 82 ? 10.829 -15.086 -17.926 1.00 87.31 82 THR A N 1
ATOM 611 C CA . THR A 1 82 ? 10.764 -13.871 -18.742 1.00 87.31 82 THR A CA 1
ATOM 612 C C . THR A 1 82 ? 10.900 -12.609 -17.890 1.00 87.31 82 THR A C 1
ATOM 614 O O . THR A 1 82 ? 11.793 -11.796 -18.124 1.00 87.31 82 THR A O 1
ATOM 617 N N . GLY A 1 83 ? 10.093 -12.471 -16.834 1.00 75.94 83 GLY A N 1
ATOM 618 C CA . GLY A 1 83 ? 10.161 -11.303 -15.948 1.00 75.94 83 GLY A CA 1
ATOM 619 C C . GLY A 1 83 ? 11.497 -11.154 -15.205 1.00 75.94 83 GLY A C 1
ATOM 620 O O . GLY A 1 83 ? 11.872 -10.046 -14.832 1.00 75.94 83 GLY A O 1
ATOM 621 N N . LYS A 1 84 ? 12.240 -12.251 -14.997 1.00 78.69 84 LYS A N 1
ATOM 622 C CA . LYS A 1 84 ? 13.510 -12.239 -14.258 1.00 78.69 84 LYS A CA 1
ATOM 623 C C . LYS A 1 84 ? 14.737 -12.169 -15.161 1.00 78.69 84 LYS A C 1
ATOM 625 O O . LYS A 1 84 ? 15.569 -11.290 -14.978 1.00 78.69 84 LYS A O 1
ATOM 630 N N . TRP A 1 85 ? 14.912 -13.127 -16.062 1.00 85.69 85 TRP A N 1
ATOM 631 C CA . TRP A 1 85 ? 16.155 -13.328 -16.808 1.00 85.69 85 TRP A CA 1
ATOM 632 C C . TRP A 1 85 ? 16.135 -12.673 -18.183 1.00 85.69 85 TRP A C 1
ATOM 634 O O . TRP A 1 85 ? 17.124 -12.039 -18.537 1.00 85.69 85 TRP A O 1
ATOM 644 N N . VAL A 1 86 ? 15.014 -12.739 -18.911 1.00 88.44 86 VAL A N 1
ATOM 645 C CA . VAL A 1 86 ? 14.869 -12.035 -20.202 1.00 88.44 86 VAL A CA 1
ATOM 646 C C . VAL A 1 86 ? 14.961 -10.521 -19.987 1.00 88.44 86 VAL A C 1
ATOM 648 O O . VAL A 1 86 ? 15.683 -9.850 -20.717 1.00 88.44 86 VAL A O 1
ATOM 651 N N . LEU A 1 87 ? 14.345 -9.996 -18.920 1.00 82.31 87 LEU A N 1
ATOM 652 C CA . LEU A 1 87 ? 14.502 -8.592 -18.520 1.00 82.31 87 LEU A CA 1
ATOM 653 C C . LEU A 1 87 ? 15.961 -8.222 -18.211 1.00 82.31 87 LEU A C 1
ATOM 655 O O . LEU A 1 87 ? 16.442 -7.193 -18.670 1.00 82.31 87 LEU A O 1
ATOM 659 N N . ARG A 1 88 ? 16.685 -9.052 -17.448 1.00 85.38 88 ARG A N 1
ATOM 660 C CA . ARG A 1 88 ? 18.101 -8.791 -17.134 1.00 85.38 88 ARG A CA 1
ATOM 661 C C . ARG A 1 88 ? 18.967 -8.785 -18.386 1.00 85.38 88 ARG A C 1
ATOM 663 O O . ARG A 1 88 ? 19.846 -7.942 -18.485 1.00 85.38 88 ARG A O 1
ATOM 670 N N . LEU A 1 89 ? 18.714 -9.701 -19.319 1.00 89.69 89 LEU A N 1
ATOM 671 C CA . LEU A 1 89 ? 19.408 -9.730 -20.602 1.00 89.69 89 LEU A CA 1
ATOM 672 C C . LEU A 1 89 ? 19.124 -8.460 -21.411 1.00 89.69 89 LEU A C 1
ATOM 674 O O . LEU A 1 89 ? 20.066 -7.856 -21.910 1.00 89.69 89 LEU A O 1
ATOM 678 N N . ALA A 1 90 ? 17.861 -8.022 -21.475 1.00 84.88 90 ALA A N 1
ATOM 679 C CA . ALA A 1 90 ? 17.486 -6.773 -22.137 1.00 84.88 90 ALA A CA 1
ATOM 680 C C . ALA A 1 90 ? 18.241 -5.573 -21.548 1.00 84.88 90 ALA A C 1
ATOM 682 O O . ALA A 1 90 ? 18.818 -4.798 -22.300 1.00 84.88 90 ALA A O 1
ATOM 683 N N . ILE A 1 91 ? 18.300 -5.467 -20.213 1.00 78.69 91 ILE A N 1
ATOM 684 C CA . ILE A 1 91 ? 19.028 -4.398 -19.513 1.00 78.69 91 ILE A CA 1
ATOM 685 C C . ILE A 1 91 ? 20.529 -4.474 -19.791 1.00 78.69 91 ILE A C 1
ATOM 687 O O . ILE A 1 91 ? 21.139 -3.441 -20.022 1.00 78.69 91 ILE A O 1
ATOM 691 N N . ILE A 1 92 ? 21.137 -5.665 -19.773 1.00 86.44 92 ILE A N 1
ATOM 692 C CA . ILE A 1 92 ? 22.565 -5.821 -20.086 1.00 86.44 92 ILE A CA 1
ATOM 693 C C . ILE A 1 92 ? 22.841 -5.296 -21.496 1.00 86.44 92 ILE A C 1
ATOM 695 O O . ILE A 1 92 ? 23.679 -4.411 -21.642 1.00 86.44 92 ILE A O 1
ATOM 699 N N . LEU A 1 93 ? 22.104 -5.789 -22.499 1.00 88.44 93 LEU A N 1
ATOM 700 C CA . LEU A 1 93 ? 22.243 -5.392 -23.907 1.00 88.44 93 LEU A CA 1
ATOM 701 C C . LEU A 1 93 ? 22.046 -3.889 -24.114 1.00 88.44 93 LEU A C 1
ATOM 703 O O . LEU A 1 93 ? 22.792 -3.259 -24.851 1.00 88.44 93 LEU A O 1
ATOM 707 N N . MET A 1 94 ? 21.150 -3.280 -23.342 1.00 78.25 94 MET A N 1
ATOM 708 C CA . MET A 1 94 ? 20.959 -1.831 -23.293 1.00 78.25 94 MET A CA 1
ATOM 709 C C . MET A 1 94 ? 22.224 -1.030 -22.970 1.00 78.25 94 MET A C 1
ATOM 711 O O . MET A 1 94 ? 22.283 0.154 -23.285 1.00 78.25 94 MET A O 1
ATOM 715 N N . GLY A 1 95 ? 23.246 -1.651 -22.375 1.00 78.88 95 GLY A N 1
ATOM 716 C CA . GLY A 1 95 ? 24.568 -1.048 -22.226 1.00 78.88 95 GLY A CA 1
ATOM 717 C C . GLY A 1 95 ? 25.129 -0.575 -23.570 1.00 78.88 95 GLY A C 1
ATOM 718 O O . GLY A 1 95 ? 25.699 0.507 -23.645 1.00 78.88 95 GLY A O 1
ATOM 719 N N . LEU A 1 96 ? 24.861 -1.300 -24.662 1.00 85.06 96 LEU A N 1
ATOM 720 C CA . LEU A 1 96 ? 25.264 -0.903 -26.014 1.00 85.06 96 LEU A CA 1
ATOM 721 C C . LEU A 1 96 ? 24.508 0.316 -26.568 1.00 85.06 96 LEU A C 1
ATOM 723 O O . LEU A 1 96 ? 24.945 0.900 -27.557 1.00 85.06 96 LEU A O 1
ATOM 727 N N . LYS A 1 97 ? 23.421 0.746 -25.918 1.00 76.50 97 LYS A N 1
ATOM 728 C CA . LYS A 1 97 ? 22.694 1.988 -26.228 1.00 76.50 97 LYS A CA 1
ATOM 729 C C . LYS A 1 97 ? 23.215 3.204 -25.451 1.00 76.50 97 LYS A C 1
ATOM 731 O O . LYS A 1 97 ? 22.791 4.332 -25.698 1.00 76.50 97 LYS A O 1
ATOM 736 N N . VAL A 1 98 ? 24.121 3.006 -24.490 1.00 69.00 98 VAL A N 1
ATOM 737 C CA . VAL A 1 98 ? 24.625 4.096 -23.647 1.00 69.00 98 VAL A CA 1
ATOM 738 C C . VAL A 1 98 ? 25.529 5.009 -24.458 1.00 69.00 98 VAL A C 1
ATOM 740 O O . VAL A 1 98 ? 26.622 4.625 -24.863 1.00 69.00 98 VAL A O 1
ATOM 743 N N . GLN A 1 99 ? 25.104 6.254 -24.642 1.00 64.06 99 GLN A N 1
ATOM 744 C CA . GLN A 1 99 ? 25.998 7.321 -25.073 1.00 64.06 99 GLN A CA 1
ATOM 745 C C . GLN A 1 99 ? 26.648 7.933 -23.825 1.00 64.06 99 GLN A C 1
ATOM 747 O O . GLN A 1 99 ? 25.969 8.209 -22.831 1.00 64.06 99 GLN A O 1
ATOM 752 N N . THR A 1 100 ? 27.966 8.149 -23.851 1.00 55.47 100 THR A N 1
ATOM 753 C CA . THR A 1 100 ? 28.728 8.751 -22.734 1.00 55.47 100 THR A CA 1
ATOM 754 C C . THR A 1 100 ? 28.211 10.126 -22.317 1.00 55.47 100 THR A C 1
ATOM 756 O O . THR A 1 100 ? 28.390 10.531 -21.173 1.00 55.47 100 THR A O 1
ATOM 759 N N . SER A 1 101 ? 27.511 10.816 -23.215 1.00 57.19 101 SER A N 1
ATOM 760 C CA . SER A 1 101 ? 26.852 12.103 -22.993 1.00 57.19 101 SER A CA 1
ATOM 761 C C . SER A 1 101 ? 25.657 12.055 -22.028 1.00 57.19 101 SER A C 1
ATOM 763 O O . SER A 1 101 ? 25.180 13.109 -21.603 1.00 57.19 101 SER A O 1
ATOM 765 N N . PHE A 1 102 ? 25.145 10.869 -21.674 1.00 59.72 102 PHE A N 1
ATOM 766 C CA . PHE A 1 102 ? 23.932 10.749 -20.858 1.00 59.72 102 PHE A CA 1
ATOM 767 C C . PHE A 1 102 ? 24.179 10.755 -19.343 1.00 59.72 102 PHE A C 1
ATOM 769 O O . PHE A 1 102 ? 23.272 11.126 -18.603 1.00 59.72 102 PHE A O 1
ATOM 776 N N . PHE A 1 103 ? 25.372 10.380 -18.868 1.00 64.56 103 PHE A N 1
ATOM 777 C CA . PHE A 1 103 ? 25.689 10.309 -17.435 1.00 64.56 103 PHE A CA 1
ATOM 778 C C . PHE A 1 103 ? 26.587 11.470 -16.996 1.00 64.56 103 PHE A C 1
ATOM 780 O O . PHE A 1 103 ? 27.811 11.367 -17.032 1.00 64.56 103 PHE A O 1
ATOM 787 N N . GLY A 1 104 ? 25.979 12.566 -16.543 1.00 73.50 104 GLY A N 1
ATOM 788 C CA . GLY A 1 104 ? 26.681 13.647 -15.855 1.00 73.50 104 GLY A CA 1
ATOM 789 C C . GLY A 1 104 ? 26.652 13.495 -14.329 1.00 73.50 104 GLY A C 1
ATOM 790 O O . GLY A 1 104 ? 25.861 12.744 -13.748 1.00 73.50 104 GLY A O 1
ATOM 791 N N . GLY A 1 105 ? 27.521 14.246 -13.641 1.00 82.06 105 GLY A N 1
ATOM 792 C CA . GLY A 1 105 ? 27.540 14.291 -12.172 1.00 82.06 105 GLY A CA 1
ATOM 793 C C . GLY A 1 105 ? 26.244 14.851 -11.569 1.00 82.06 105 GLY A C 1
ATOM 794 O O . GLY A 1 105 ? 25.857 14.471 -10.463 1.00 82.06 105 GLY A O 1
ATOM 795 N N . ARG A 1 106 ? 25.531 15.704 -12.317 1.00 87.12 106 ARG A N 1
ATOM 796 C CA . ARG A 1 106 ? 24.251 16.296 -11.908 1.00 87.12 106 ARG A CA 1
ATOM 797 C C . ARG A 1 106 ? 23.151 15.241 -11.813 1.00 87.12 106 ARG A C 1
ATOM 799 O O . ARG A 1 106 ? 22.434 15.205 -10.819 1.00 87.12 106 ARG A O 1
ATOM 806 N N . GLU A 1 107 ? 23.022 14.375 -12.810 1.00 87.62 107 GLU A N 1
ATOM 807 C CA . GLU A 1 107 ? 22.006 13.324 -12.881 1.00 87.62 107 GLU A CA 1
ATOM 808 C C . GLU A 1 107 ? 22.165 12.334 -11.725 1.00 87.62 107 GLU A C 1
ATOM 810 O O . GLU A 1 107 ? 21.191 12.013 -11.042 1.00 87.62 107 GLU A O 1
ATOM 815 N N . LEU A 1 108 ? 23.403 11.912 -11.443 1.00 85.69 108 LEU A N 1
ATOM 816 C CA . LEU A 1 108 ? 23.692 11.007 -10.331 1.00 85.69 108 LEU A CA 1
ATOM 817 C C . LEU A 1 108 ? 23.387 11.651 -8.970 1.00 85.69 108 LEU A C 1
ATOM 819 O O . LEU A 1 108 ? 22.808 11.005 -8.094 1.00 85.69 108 LEU A O 1
ATOM 823 N N . MET A 1 109 ? 23.723 12.934 -8.807 1.00 89.69 109 MET A N 1
ATOM 824 C CA . MET A 1 109 ? 23.404 13.697 -7.599 1.00 89.69 109 MET A CA 1
ATOM 825 C C . MET A 1 109 ? 21.885 13.813 -7.391 1.00 89.69 109 MET A C 1
ATOM 827 O O . MET A 1 109 ? 21.401 13.593 -6.279 1.00 89.69 109 MET A O 1
ATOM 831 N N . VAL A 1 110 ? 21.122 14.085 -8.456 1.00 92.75 110 VAL A N 1
ATOM 832 C CA . VAL A 1 110 ? 19.651 14.130 -8.408 1.00 92.75 110 VAL A CA 1
ATOM 833 C C . VAL A 1 110 ? 19.073 12.766 -8.037 1.00 92.75 110 VAL A C 1
ATOM 835 O O . VAL A 1 110 ? 18.227 12.701 -7.146 1.00 92.75 110 VAL A O 1
ATOM 838 N N . ILE A 1 111 ? 19.557 11.673 -8.640 1.00 92.19 111 ILE A N 1
ATOM 839 C CA . ILE A 1 111 ? 19.142 10.308 -8.275 1.00 92.19 111 ILE A CA 1
ATOM 840 C C . ILE A 1 111 ? 19.351 10.063 -6.778 1.00 92.19 111 ILE A C 1
ATOM 842 O O . ILE A 1 111 ? 18.432 9.599 -6.101 1.00 92.19 111 ILE A O 1
ATOM 846 N N . GLY A 1 112 ? 20.534 10.398 -6.256 1.00 91.50 112 GLY A N 1
ATOM 847 C CA . GLY A 1 112 ? 20.883 10.195 -4.850 1.00 91.50 112 GLY A CA 1
ATOM 848 C C . GLY A 1 112 ? 19.976 10.969 -3.891 1.00 91.50 112 GLY A C 1
ATOM 849 O O . GLY A 1 112 ? 19.392 10.375 -2.984 1.00 91.50 112 GLY A O 1
ATOM 850 N N . ILE A 1 113 ? 19.811 12.276 -4.109 1.00 93.19 113 ILE A N 1
ATOM 851 C CA . ILE A 1 113 ? 19.017 13.145 -3.224 1.00 93.19 113 ILE A CA 1
ATOM 852 C C . ILE A 1 113 ? 17.535 12.766 -3.257 1.00 93.19 113 ILE A C 1
ATOM 854 O O . ILE A 1 113 ? 16.897 12.669 -2.206 1.00 93.19 113 ILE A O 1
ATOM 858 N N . VAL A 1 114 ? 16.984 12.502 -4.445 1.00 94.44 114 VAL A N 1
ATOM 859 C CA . VAL A 1 114 ? 15.583 12.087 -4.583 1.00 94.44 114 VAL A CA 1
ATOM 860 C C . VAL A 1 114 ? 15.353 10.729 -3.931 1.00 94.44 114 VAL A C 1
ATOM 862 O O . VAL A 1 114 ? 14.392 10.584 -3.181 1.00 94.44 114 VAL A O 1
ATOM 865 N N . ALA A 1 115 ? 16.237 9.748 -4.138 1.00 92.31 115 ALA A N 1
ATOM 866 C CA . ALA A 1 115 ? 16.120 8.449 -3.477 1.00 92.31 115 ALA A CA 1
ATOM 867 C C . ALA A 1 115 ? 16.179 8.579 -1.944 1.00 92.31 115 ALA A C 1
ATOM 869 O O . ALA A 1 115 ? 15.357 7.980 -1.248 1.00 92.31 115 ALA A O 1
ATOM 870 N N . PHE A 1 116 ? 17.100 9.394 -1.421 1.00 91.38 116 PHE A N 1
ATOM 871 C CA . PHE A 1 116 ? 17.280 9.594 0.018 1.00 91.38 116 PHE A CA 1
ATOM 872 C C . PHE A 1 116 ? 16.063 10.243 0.694 1.00 91.38 116 PHE A C 1
ATOM 874 O O . PHE A 1 116 ? 15.718 9.871 1.812 1.00 91.38 116 PHE A O 1
ATOM 881 N N . ALA A 1 117 ? 15.379 11.171 0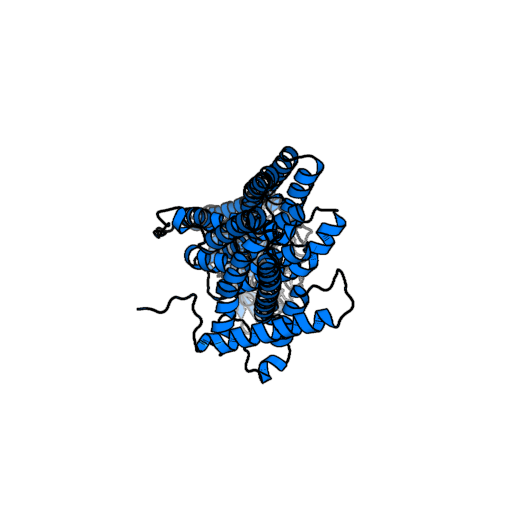.019 1.00 93.56 117 ALA A N 1
ATOM 882 C CA . ALA A 1 117 ? 14.198 11.836 0.567 1.00 93.56 117 ALA A CA 1
ATOM 883 C C . ALA A 1 117 ? 12.890 11.069 0.300 1.00 93.56 117 ALA A C 1
ATOM 885 O O . ALA A 1 117 ? 12.082 10.859 1.209 1.00 93.56 117 ALA A O 1
ATOM 886 N N . ALA A 1 118 ? 12.663 10.636 -0.944 1.00 93.12 118 ALA A N 1
ATOM 887 C CA . ALA A 1 118 ? 11.373 10.109 -1.375 1.00 93.12 118 ALA A CA 1
ATOM 888 C C . ALA A 1 118 ? 11.081 8.711 -0.817 1.00 93.12 118 ALA A C 1
ATOM 890 O O . ALA A 1 118 ? 9.930 8.414 -0.502 1.00 93.12 118 ALA A O 1
ATOM 891 N N . ILE A 1 119 ? 12.097 7.856 -0.653 1.00 91.50 119 ILE A N 1
ATOM 892 C CA . ILE A 1 119 ? 11.896 6.468 -0.204 1.00 91.50 119 ILE A CA 1
ATOM 893 C C . ILE A 1 119 ? 11.467 6.406 1.269 1.00 91.50 119 ILE A C 1
ATOM 895 O O . ILE A 1 119 ? 10.420 5.811 1.539 1.00 91.50 119 ILE A O 1
ATOM 899 N N . PRO A 1 120 ? 12.176 7.034 2.233 1.00 92.81 120 PRO A N 1
ATOM 900 C CA . PRO A 1 120 ? 11.714 7.040 3.619 1.00 92.81 120 PRO A CA 1
ATOM 901 C C . PRO A 1 120 ? 10.386 7.792 3.774 1.00 92.81 120 PRO A C 1
ATOM 903 O O . PRO A 1 120 ? 9.519 7.359 4.528 1.00 92.81 120 PRO A O 1
ATOM 906 N N . SER A 1 121 ? 10.179 8.873 3.012 1.00 94.56 121 SER A N 1
ATOM 907 C CA . SER A 1 121 ? 8.905 9.601 3.007 1.00 94.56 121 SER A CA 1
ATOM 908 C C . SER A 1 121 ? 7.735 8.710 2.560 1.00 94.56 121 SER A C 1
ATOM 910 O O . SER A 1 121 ? 6.711 8.647 3.243 1.00 94.56 121 SER A O 1
ATOM 912 N N . ALA A 1 122 ? 7.901 7.945 1.475 1.00 94.00 122 ALA A N 1
ATOM 913 C CA . ALA A 1 122 ? 6.898 6.995 0.999 1.00 94.00 122 ALA A CA 1
ATOM 914 C C . ALA A 1 122 ? 6.615 5.883 2.020 1.00 94.00 122 ALA A C 1
ATOM 916 O O . ALA A 1 122 ? 5.455 5.519 2.210 1.00 94.00 122 ALA A O 1
ATOM 917 N N . PHE A 1 123 ? 7.637 5.385 2.728 1.00 93.75 123 PHE A N 1
ATOM 918 C CA . PHE A 1 123 ? 7.449 4.431 3.826 1.00 93.75 123 PHE A CA 1
ATOM 919 C C . PHE A 1 123 ? 6.532 4.995 4.920 1.00 93.75 123 PHE A C 1
ATOM 921 O O . PHE A 1 123 ? 5.595 4.318 5.355 1.00 93.75 123 PHE A O 1
ATOM 928 N N . PHE A 1 124 ? 6.782 6.235 5.350 1.00 94.81 124 PHE A N 1
ATOM 929 C CA . PHE A 1 124 ? 5.988 6.895 6.384 1.00 94.81 124 PHE A CA 1
ATOM 930 C C . PHE A 1 124 ? 4.544 7.136 5.940 1.00 94.81 124 PHE A C 1
ATOM 932 O O . PHE A 1 124 ? 3.617 6.842 6.695 1.00 94.81 124 PHE A O 1
ATOM 939 N N . VAL A 1 125 ? 4.340 7.600 4.705 1.00 95.62 125 VAL A N 1
ATOM 940 C CA . VAL A 1 125 ? 2.999 7.821 4.145 1.00 95.62 125 VAL A CA 1
ATOM 941 C C . VAL A 1 125 ? 2.228 6.513 3.996 1.00 95.62 125 VAL A C 1
ATOM 943 O O . VAL A 1 125 ? 1.070 6.454 4.406 1.00 95.62 125 VAL A O 1
ATOM 946 N N . ALA A 1 126 ? 2.863 5.445 3.504 1.00 95.19 126 ALA A N 1
ATOM 947 C CA . ALA A 1 126 ? 2.231 4.132 3.390 1.00 95.19 126 ALA A CA 1
ATOM 948 C C . ALA A 1 126 ? 1.700 3.642 4.744 1.00 95.19 126 ALA A C 1
ATOM 950 O O . ALA A 1 126 ? 0.555 3.204 4.848 1.00 95.19 126 ALA A O 1
ATOM 951 N N . HIS A 1 127 ? 2.500 3.781 5.803 1.00 93.12 127 HIS A N 1
ATOM 952 C CA . HIS A 1 127 ? 2.102 3.391 7.155 1.00 93.12 127 HIS A CA 1
ATOM 953 C C . HIS A 1 127 ? 1.042 4.309 7.761 1.00 93.12 127 HIS A C 1
ATOM 955 O O . HIS A 1 127 ? 0.151 3.829 8.465 1.00 93.12 127 HIS A O 1
ATOM 961 N N . ALA A 1 128 ? 1.118 5.613 7.492 1.00 93.06 128 ALA A N 1
ATOM 962 C CA . ALA A 1 128 ? 0.116 6.565 7.948 1.00 93.06 128 ALA A CA 1
ATOM 963 C C . ALA A 1 128 ? -1.255 6.266 7.325 1.00 93.06 128 ALA A C 1
ATOM 965 O O . ALA A 1 128 ? -2.250 6.192 8.047 1.00 93.06 128 ALA A O 1
ATOM 966 N N . LEU A 1 129 ? -1.294 6.018 6.011 1.00 94.19 129 LEU A N 1
ATOM 967 C CA . LEU A 1 129 ? -2.506 5.631 5.288 1.00 94.19 129 LEU A CA 1
ATOM 968 C C . LEU A 1 129 ? -3.028 4.271 5.751 1.00 94.19 129 LEU A C 1
ATOM 970 O O . LEU A 1 129 ? -4.215 4.142 6.039 1.00 94.19 129 LEU A O 1
ATOM 974 N N . ALA A 1 130 ? -2.149 3.275 5.882 1.00 91.94 130 ALA A N 1
ATOM 975 C CA . ALA A 1 130 ? -2.527 1.950 6.360 1.00 91.94 130 ALA A CA 1
ATOM 976 C C . ALA A 1 130 ? -3.157 2.011 7.756 1.00 91.94 130 ALA A C 1
ATOM 978 O O . ALA A 1 130 ? -4.215 1.431 7.981 1.00 91.94 130 ALA A O 1
ATOM 979 N N . THR A 1 131 ? -2.559 2.781 8.667 1.00 86.19 131 THR A N 1
ATOM 980 C CA . THR A 1 131 ? -3.091 2.985 10.019 1.00 86.19 131 THR A CA 1
ATOM 981 C C . THR A 1 131 ? -4.437 3.707 9.993 1.00 86.19 131 THR A C 1
ATOM 983 O O . THR A 1 131 ? -5.362 3.301 10.690 1.00 86.19 131 THR A O 1
ATOM 986 N N . ALA A 1 132 ? -4.570 4.760 9.182 1.00 87.06 132 ALA A N 1
ATOM 987 C CA . ALA A 1 132 ? -5.817 5.515 9.061 1.00 87.06 132 ALA A CA 1
ATOM 988 C C . ALA A 1 132 ? -6.975 4.667 8.507 1.00 87.06 132 ALA A C 1
ATOM 990 O O . ALA A 1 132 ? -8.127 4.918 8.849 1.00 87.06 132 ALA A O 1
ATOM 991 N N . LEU A 1 133 ? -6.662 3.668 7.679 1.00 85.25 133 LEU A N 1
ATOM 992 C CA . LEU A 1 133 ? -7.630 2.786 7.029 1.00 85.25 133 LEU A CA 1
ATOM 993 C C . LEU A 1 133 ? -7.823 1.442 7.745 1.00 85.25 133 LEU A C 1
ATOM 995 O O . LEU A 1 133 ? -8.588 0.623 7.249 1.00 85.25 133 LEU A O 1
ATOM 999 N N . GLY A 1 134 ? -7.148 1.191 8.873 1.00 81.88 134 GLY A N 1
ATOM 1000 C CA . GLY A 1 134 ? -7.248 -0.081 9.603 1.00 81.88 134 GLY A CA 1
ATOM 1001 C C . GLY A 1 134 ? -6.582 -1.271 8.898 1.00 81.88 134 GLY A C 1
ATOM 1002 O O . GLY A 1 134 ? -6.916 -2.422 9.165 1.00 81.88 134 GLY A O 1
ATOM 1003 N N . VAL A 1 135 ? -5.638 -1.024 7.986 1.00 86.69 135 VAL A N 1
ATOM 1004 C CA . VAL A 1 135 ? -4.901 -2.081 7.281 1.00 86.69 135 VAL A CA 1
ATOM 1005 C C . VAL A 1 135 ? -3.903 -2.740 8.228 1.00 86.69 135 VAL A C 1
ATOM 1007 O O . VAL A 1 135 ? -3.109 -2.073 8.897 1.00 86.69 135 VAL A O 1
ATOM 1010 N N . ARG A 1 136 ? -3.899 -4.078 8.244 1.00 86.75 136 ARG A N 1
ATOM 1011 C CA . ARG A 1 136 ? -2.957 -4.867 9.043 1.00 86.75 136 ARG A CA 1
ATOM 1012 C C . ARG A 1 136 ? -1.511 -4.502 8.714 1.00 86.75 136 ARG A C 1
ATOM 1014 O O . ARG A 1 136 ? -1.109 -4.381 7.558 1.00 86.75 136 ARG A O 1
ATOM 1021 N N . ARG A 1 137 ? -0.699 -4.401 9.763 1.00 86.88 137 ARG A N 1
ATOM 1022 C CA . ARG A 1 137 ? 0.692 -3.953 9.670 1.00 86.88 137 ARG A CA 1
ATOM 1023 C C . ARG A 1 137 ? 1.595 -4.821 8.767 1.00 86.88 137 ARG A C 1
ATOM 1025 O O . ARG A 1 137 ? 2.387 -4.231 8.039 1.00 86.88 137 ARG A O 1
ATOM 1032 N N . PRO A 1 138 ? 1.470 -6.166 8.713 1.00 90.19 138 PRO A N 1
ATOM 1033 C CA . PRO A 1 138 ? 2.205 -6.969 7.733 1.00 90.19 138 PRO A CA 1
ATOM 1034 C C . PRO A 1 138 ? 1.900 -6.580 6.283 1.00 90.19 138 PRO A C 1
ATOM 1036 O O . PRO A 1 138 ? 2.826 -6.383 5.505 1.00 90.19 138 PRO A O 1
ATOM 1039 N N . LEU A 1 139 ? 0.625 -6.395 5.923 1.00 91.06 139 LEU A N 1
ATOM 1040 C CA . LEU A 1 139 ? 0.238 -5.940 4.585 1.00 91.06 139 LEU A CA 1
ATOM 1041 C C . LEU A 1 139 ? 0.748 -4.518 4.295 1.00 91.06 139 LEU A C 1
ATOM 1043 O O . LEU A 1 139 ? 1.207 -4.252 3.185 1.00 91.06 139 LEU A O 1
ATOM 1047 N N . ALA A 1 140 ? 0.734 -3.625 5.290 1.00 93.44 140 ALA A N 1
ATOM 1048 C CA . ALA A 1 140 ? 1.279 -2.272 5.161 1.00 93.44 140 ALA A CA 1
ATOM 1049 C C . ALA A 1 140 ? 2.776 -2.274 4.795 1.00 93.44 140 ALA A C 1
ATOM 1051 O O . ALA A 1 140 ? 3.178 -1.550 3.884 1.00 93.44 140 ALA A O 1
ATOM 1052 N N . ASP A 1 141 ? 3.588 -3.123 5.435 1.00 92.75 141 ASP A N 1
ATOM 1053 C CA . ASP A 1 141 ? 5.011 -3.263 5.094 1.00 92.75 141 ASP A CA 1
ATOM 1054 C C . ASP A 1 141 ? 5.214 -3.739 3.658 1.00 92.75 141 ASP A C 1
ATOM 1056 O O . ASP A 1 141 ? 6.107 -3.253 2.964 1.00 92.75 141 ASP A O 1
ATOM 1060 N N . LEU A 1 142 ? 4.408 -4.711 3.219 1.00 93.12 142 LEU A N 1
ATOM 1061 C CA . LEU A 1 142 ? 4.503 -5.257 1.870 1.00 93.12 142 LEU A CA 1
ATOM 1062 C C . LEU A 1 142 ? 4.143 -4.206 0.824 1.00 93.12 142 LEU A C 1
ATOM 1064 O O . LEU A 1 142 ? 4.869 -4.056 -0.158 1.00 93.12 142 LEU A O 1
ATOM 1068 N N . LEU A 1 143 ? 3.061 -3.456 1.046 1.00 94.25 143 LEU A N 1
ATOM 1069 C CA . LEU A 1 143 ? 2.650 -2.364 0.164 1.00 94.25 143 LEU A CA 1
ATOM 1070 C C . LEU A 1 143 ? 3.705 -1.253 0.125 1.00 94.25 143 LEU A C 1
ATOM 1072 O O . LEU A 1 143 ? 4.060 -0.793 -0.963 1.00 94.25 143 LEU A O 1
ATOM 1076 N N . ALA A 1 144 ? 4.261 -0.873 1.280 1.00 94.06 144 ALA A N 1
ATOM 1077 C CA . ALA A 1 144 ? 5.332 0.115 1.368 1.00 94.06 144 ALA A CA 1
ATOM 1078 C C . ALA A 1 144 ? 6.577 -0.349 0.596 1.00 94.06 144 ALA A C 1
ATOM 1080 O O . ALA A 1 144 ? 7.032 0.331 -0.324 1.00 94.06 144 ALA A O 1
ATOM 1081 N N . ALA A 1 145 ? 7.093 -1.539 0.911 1.00 92.06 145 ALA A N 1
ATOM 1082 C CA . ALA A 1 145 ? 8.300 -2.085 0.300 1.00 92.06 145 ALA A CA 1
ATOM 1083 C C . ALA A 1 145 ? 8.148 -2.325 -1.206 1.00 92.06 145 ALA A C 1
ATOM 1085 O O . ALA A 1 145 ? 9.040 -1.989 -1.991 1.00 92.06 145 ALA A O 1
ATOM 1086 N N . GLY A 1 146 ? 7.008 -2.883 -1.616 1.00 90.62 146 GLY A N 1
ATOM 1087 C CA . GLY A 1 146 ? 6.687 -3.126 -3.014 1.00 90.62 146 GLY A CA 1
ATOM 1088 C C . GLY A 1 146 ? 6.636 -1.835 -3.827 1.00 90.62 146 GLY A C 1
ATOM 1089 O O . GLY A 1 146 ? 7.212 -1.766 -4.910 1.00 90.62 146 GLY A O 1
ATOM 1090 N N . THR A 1 147 ? 6.023 -0.786 -3.282 1.00 91.25 147 THR A N 1
ATOM 1091 C CA . THR A 1 147 ? 5.903 0.508 -3.966 1.00 91.25 147 THR A CA 1
ATOM 1092 C C . THR A 1 147 ? 7.237 1.260 -4.006 1.00 91.25 147 THR A C 1
ATOM 1094 O O . THR A 1 147 ? 7.617 1.818 -5.037 1.00 91.25 147 THR A O 1
ATOM 1097 N N . MET A 1 148 ? 7.994 1.251 -2.904 1.00 88.56 148 MET A N 1
ATOM 1098 C CA . MET A 1 148 ? 9.159 2.123 -2.740 1.00 88.56 148 MET A CA 1
ATOM 1099 C C . MET A 1 148 ? 10.508 1.518 -3.179 1.00 88.56 148 MET A C 1
ATOM 1101 O O . MET A 1 148 ? 11.459 2.287 -3.335 1.00 88.56 148 MET A O 1
ATOM 1105 N N . ILE A 1 149 ? 10.613 0.209 -3.445 1.00 85.62 149 ILE A N 1
ATOM 1106 C CA . ILE A 1 149 ? 11.878 -0.435 -3.853 1.00 85.62 149 ILE A CA 1
ATOM 1107 C C . ILE A 1 149 ? 11.797 -1.042 -5.266 1.00 85.62 149 ILE A C 1
ATOM 1109 O O . ILE A 1 149 ? 12.164 -0.389 -6.248 1.00 85.62 149 ILE A O 1
ATOM 1113 N N . CYS A 1 150 ? 11.347 -2.296 -5.396 1.00 82.62 150 CYS A N 1
ATOM 1114 C CA . CYS A 1 150 ? 11.408 -3.057 -6.653 1.00 82.62 150 CYS A CA 1
ATOM 1115 C C . CYS A 1 150 ? 10.203 -3.985 -6.886 1.00 82.62 150 CYS A C 1
ATOM 1117 O O . CYS A 1 150 ? 10.319 -5.020 -7.549 1.00 82.62 150 CYS A O 1
ATOM 1119 N N . GLY A 1 151 ? 9.037 -3.618 -6.355 1.00 84.44 151 GLY A N 1
ATOM 1120 C CA . GLY A 1 151 ? 7.790 -4.321 -6.615 1.00 84.44 151 GLY A CA 1
ATOM 1121 C C . GLY A 1 151 ? 7.746 -5.702 -5.971 1.00 84.44 151 GLY A C 1
ATOM 1122 O O . GLY A 1 151 ? 8.086 -5.867 -4.800 1.00 84.44 151 GLY A O 1
ATOM 1123 N N . ALA A 1 152 ? 7.355 -6.719 -6.743 1.00 75.69 152 ALA A N 1
ATOM 1124 C CA . ALA A 1 152 ? 7.144 -8.077 -6.238 1.00 75.69 152 ALA A CA 1
ATOM 1125 C C . ALA A 1 152 ? 8.382 -8.694 -5.558 1.00 75.69 152 ALA A C 1
ATOM 1127 O O . ALA A 1 152 ? 8.246 -9.457 -4.605 1.00 75.69 152 ALA A O 1
ATOM 1128 N N . SER A 1 153 ? 9.598 -8.352 -6.002 1.00 74.81 153 SER A N 1
ATOM 1129 C CA . SER A 1 153 ? 10.824 -8.869 -5.371 1.00 74.81 153 SER A CA 1
ATOM 1130 C C . SER A 1 153 ? 11.008 -8.326 -3.951 1.00 74.81 153 SER A C 1
ATOM 1132 O O . SER A 1 153 ? 11.405 -9.075 -3.061 1.00 74.81 153 SER A O 1
ATOM 1134 N N . ALA A 1 154 ? 10.665 -7.055 -3.723 1.00 84.50 154 ALA A N 1
ATOM 1135 C CA . ALA A 1 154 ? 10.687 -6.456 -2.394 1.00 84.50 154 ALA A CA 1
ATOM 1136 C C . ALA A 1 154 ? 9.583 -7.041 -1.504 1.00 84.50 154 ALA A C 1
ATOM 1138 O O . ALA A 1 154 ? 9.859 -7.389 -0.360 1.00 84.50 154 ALA A O 1
ATOM 1139 N N . VAL A 1 155 ? 8.372 -7.234 -2.046 1.00 85.00 155 VAL A N 1
ATOM 1140 C CA . VAL A 1 155 ? 7.264 -7.895 -1.330 1.00 85.00 155 VAL A CA 1
ATOM 1141 C C . VAL A 1 155 ? 7.692 -9.277 -0.833 1.00 85.00 155 VAL A C 1
ATOM 1143 O O . VAL A 1 155 ? 7.591 -9.562 0.356 1.00 85.00 155 VAL A O 1
ATOM 1146 N N . ASN A 1 156 ? 8.251 -10.109 -1.714 1.00 75.94 156 ASN A N 1
ATOM 1147 C CA . ASN A 1 156 ? 8.686 -11.461 -1.358 1.00 75.94 156 ASN A CA 1
ATOM 1148 C C . ASN A 1 156 ? 9.827 -11.472 -0.329 1.00 75.94 156 ASN A C 1
ATOM 1150 O O . ASN A 1 156 ? 9.867 -12.349 0.530 1.00 75.94 156 ASN A O 1
ATOM 1154 N N . ALA A 1 157 ? 10.754 -10.512 -0.402 1.00 76.12 157 ALA A N 1
ATOM 1155 C CA . ALA A 1 157 ? 11.859 -10.410 0.550 1.00 76.12 157 ALA A CA 1
ATOM 1156 C C . ALA A 1 157 ? 11.397 -9.950 1.944 1.00 76.12 157 ALA A C 1
ATOM 1158 O O . ALA A 1 157 ? 11.933 -10.395 2.956 1.00 76.12 157 ALA A O 1
ATOM 1159 N N . VAL A 1 158 ? 10.395 -9.071 1.996 1.00 85.12 158 VAL A N 1
ATOM 1160 C CA . VAL A 1 158 ? 9.852 -8.507 3.240 1.00 85.12 158 VAL A CA 1
ATOM 1161 C C . VAL A 1 158 ? 8.855 -9.436 3.910 1.00 85.12 158 VAL A C 1
ATOM 1163 O O . VAL A 1 158 ? 8.803 -9.480 5.134 1.00 85.12 158 VAL A O 1
ATOM 1166 N N . ALA A 1 159 ? 8.098 -10.210 3.138 1.00 82.88 159 ALA A N 1
ATOM 1167 C CA . ALA A 1 159 ? 7.090 -11.141 3.629 1.00 82.88 159 ALA A CA 1
ATOM 1168 C C . ALA A 1 159 ? 7.488 -11.988 4.854 1.00 82.88 159 ALA A C 1
ATOM 1170 O O . ALA A 1 159 ? 6.732 -11.967 5.831 1.00 82.88 159 ALA A O 1
ATOM 1171 N N . PRO A 1 160 ? 8.642 -12.688 4.873 1.00 75.50 160 PRO A N 1
ATOM 1172 C CA . PRO A 1 160 ? 9.047 -13.466 6.044 1.00 75.50 160 PRO A CA 1
ATOM 1173 C C . PRO A 1 160 ? 9.365 -12.585 7.261 1.00 75.50 160 PRO A C 1
ATOM 1175 O O . PRO A 1 160 ? 9.030 -12.953 8.383 1.00 75.50 160 PRO A O 1
ATOM 1178 N N . ILE A 1 161 ? 9.951 -11.402 7.051 1.00 82.75 161 ILE A N 1
ATOM 1179 C CA . ILE A 1 161 ? 10.295 -10.447 8.121 1.00 82.75 161 ILE A CA 1
ATOM 1180 C C . ILE A 1 161 ? 9.022 -9.824 8.707 1.00 82.75 161 ILE A C 1
ATOM 1182 O O . ILE A 1 161 ? 8.891 -9.662 9.919 1.00 82.75 161 ILE A O 1
ATOM 1186 N N . ALA A 1 162 ? 8.056 -9.511 7.845 1.00 84.88 162 ALA A N 1
ATOM 1187 C CA . ALA A 1 162 ? 6.770 -8.951 8.224 1.00 84.88 162 ALA A CA 1
ATOM 1188 C C . ALA A 1 162 ? 5.810 -9.992 8.830 1.00 84.88 162 ALA A C 1
ATOM 1190 O O . ALA A 1 162 ? 4.782 -9.595 9.376 1.00 84.88 162 ALA A O 1
ATOM 1191 N N . ARG A 1 163 ? 6.135 -11.295 8.739 1.00 82.81 163 ARG A N 1
ATOM 1192 C CA . ARG A 1 163 ? 5.247 -12.430 9.058 1.00 82.81 163 ARG A CA 1
ATOM 1193 C C . ARG A 1 163 ? 3.906 -12.340 8.317 1.00 82.81 163 ARG A C 1
ATOM 1195 O O . ARG A 1 163 ? 2.843 -12.595 8.882 1.00 82.81 163 ARG A O 1
ATOM 1202 N N . ALA A 1 164 ? 3.961 -11.928 7.053 1.00 80.25 164 ALA A N 1
ATOM 1203 C CA . ALA A 1 164 ? 2.776 -11.729 6.233 1.00 80.25 164 ALA A CA 1
ATOM 1204 C C . ALA A 1 164 ? 2.207 -13.059 5.726 1.00 80.25 164 ALA A C 1
ATOM 1206 O O . ALA A 1 164 ? 2.951 -13.948 5.292 1.00 80.25 164 ALA A O 1
ATOM 1207 N N . ARG A 1 165 ? 0.877 -13.171 5.727 1.00 82.12 165 ARG A N 1
ATOM 1208 C CA . ARG A 1 165 ? 0.167 -14.330 5.179 1.00 82.12 165 ARG A CA 1
ATOM 1209 C C . ARG A 1 165 ? 0.335 -14.393 3.658 1.00 82.12 165 ARG A C 1
ATOM 1211 O O . ARG A 1 165 ? 0.644 -13.389 3.010 1.00 82.12 165 ARG A O 1
ATOM 1218 N N . ARG A 1 166 ? 0.125 -15.571 3.065 1.00 72.81 166 ARG A N 1
ATOM 1219 C CA . ARG A 1 166 ? 0.249 -15.752 1.606 1.00 72.81 166 ARG A CA 1
ATOM 1220 C C . ARG A 1 166 ? -0.751 -14.888 0.842 1.00 72.81 166 ARG A C 1
ATOM 1222 O O . ARG A 1 166 ? -0.402 -14.347 -0.205 1.00 72.81 166 ARG A O 1
ATOM 1229 N N . GLU A 1 167 ? -1.952 -14.706 1.387 1.00 73.94 167 GLU A N 1
ATOM 1230 C CA . GLU A 1 167 ? -2.977 -13.851 0.789 1.00 73.94 167 GLU A CA 1
ATOM 1231 C C . GLU A 1 167 ? -2.508 -12.389 0.754 1.00 73.94 167 GLU A C 1
ATOM 1233 O O . GLU A 1 167 ? -2.606 -11.735 -0.280 1.00 73.94 167 GLU A O 1
ATOM 1238 N N . GLU A 1 168 ? -1.902 -11.893 1.841 1.00 82.19 168 GLU A N 1
ATOM 1239 C CA . GLU A 1 168 ? -1.371 -10.522 1.931 1.00 82.19 168 GLU A CA 1
ATOM 1240 C C . GLU A 1 168 ? -0.233 -10.276 0.931 1.00 82.19 168 GLU A C 1
ATOM 1242 O O . GLU A 1 168 ? -0.156 -9.206 0.327 1.00 82.19 168 GLU A O 1
ATOM 1247 N N . GLN A 1 169 ? 0.625 -11.276 0.707 1.00 79.88 169 GLN A N 1
ATOM 1248 C CA . GLN A 1 169 ? 1.661 -11.216 -0.328 1.00 79.88 169 GLN A CA 1
ATOM 1249 C C . GLN A 1 169 ? 1.053 -11.111 -1.728 1.00 79.88 169 GLN A C 1
ATOM 1251 O O . GLN A 1 169 ? 1.473 -10.264 -2.517 1.00 79.88 169 GLN A O 1
ATOM 1256 N N . GLY A 1 170 ? 0.043 -11.936 -2.023 1.00 71.81 170 GLY A N 1
ATOM 1257 C CA . GLY A 1 170 ? -0.682 -11.893 -3.293 1.00 71.81 170 GLY A CA 1
ATOM 1258 C C . GLY A 1 170 ? -1.351 -10.539 -3.535 1.00 71.81 170 GLY A C 1
ATOM 1259 O O . GLY A 1 170 ? -1.184 -9.958 -4.608 1.00 71.81 170 GLY A O 1
ATOM 1260 N N . ILE A 1 171 ? -2.030 -10.001 -2.515 1.00 82.31 171 ILE A N 1
ATOM 1261 C CA . ILE A 1 171 ? -2.662 -8.674 -2.546 1.00 82.31 171 ILE A CA 1
ATOM 1262 C C . ILE A 1 171 ? -1.617 -7.594 -2.837 1.00 82.31 171 ILE A C 1
ATOM 1264 O O . ILE A 1 171 ? -1.785 -6.813 -3.772 1.00 82.31 171 ILE A O 1
ATOM 1268 N N . ALA A 1 172 ? -0.512 -7.567 -2.088 1.00 87.31 172 ALA A N 1
ATOM 1269 C CA . ALA A 1 172 ? 0.522 -6.552 -2.265 1.00 87.31 172 ALA A CA 1
ATOM 1270 C C . ALA A 1 172 ? 1.164 -6.605 -3.659 1.00 87.31 172 ALA A C 1
ATOM 1272 O O . ALA A 1 172 ? 1.349 -5.561 -4.284 1.00 87.31 172 ALA A O 1
ATOM 1273 N N . ILE A 1 173 ? 1.459 -7.804 -4.178 1.00 80.81 173 ILE A N 1
ATOM 1274 C CA . ILE A 1 173 ? 1.972 -7.978 -5.546 1.00 80.81 173 ILE A CA 1
ATOM 1275 C C . ILE A 1 173 ? 0.962 -7.444 -6.565 1.00 80.81 173 ILE A C 1
ATOM 1277 O O . ILE A 1 173 ? 1.353 -6.690 -7.453 1.00 80.81 173 ILE A O 1
ATOM 1281 N N . GLY A 1 174 ? -0.322 -7.789 -6.429 1.00 77.88 174 GLY A N 1
ATOM 1282 C CA . GLY A 1 174 ? -1.375 -7.325 -7.333 1.00 77.88 174 GLY A CA 1
ATOM 1283 C C . GLY A 1 174 ? -1.516 -5.801 -7.350 1.00 77.88 174 GLY A C 1
ATOM 1284 O O . GLY A 1 174 ? -1.551 -5.196 -8.421 1.00 77.88 174 GLY A O 1
ATOM 1285 N N . VAL A 1 175 ? -1.521 -5.174 -6.172 1.00 86.81 175 VAL A N 1
ATOM 1286 C CA . VAL A 1 175 ? -1.617 -3.713 -6.018 1.00 86.81 175 VAL A CA 1
ATOM 1287 C C . VAL A 1 175 ? -0.407 -3.003 -6.629 1.00 86.81 175 VAL A C 1
ATOM 1289 O O . VAL A 1 175 ? -0.565 -2.079 -7.425 1.00 86.81 175 VAL A O 1
ATOM 1292 N N . VAL A 1 176 ? 0.808 -3.457 -6.309 1.00 86.44 176 VAL A N 1
ATOM 1293 C CA . VAL A 1 176 ? 2.057 -2.933 -6.886 1.00 86.44 176 VAL A CA 1
ATOM 1294 C C . VAL A 1 176 ? 2.001 -2.952 -8.406 1.00 86.44 176 VAL A C 1
ATOM 1296 O O . VAL A 1 176 ? 2.388 -1.984 -9.059 1.00 86.44 176 VAL A O 1
ATOM 1299 N N . PHE A 1 177 ? 1.526 -4.067 -8.945 1.00 78.62 177 PHE A N 1
ATOM 1300 C CA . PHE A 1 177 ? 1.517 -4.332 -10.364 1.00 78.62 177 PHE A CA 1
ATOM 1301 C C . PHE A 1 177 ? 0.474 -3.513 -11.122 1.00 78.62 177 PHE A C 1
ATOM 1303 O O . PHE A 1 177 ? 0.767 -2.998 -12.200 1.00 78.62 177 PHE A O 1
ATOM 1310 N N . LEU A 1 178 ? -0.707 -3.312 -10.529 1.00 83.81 178 LEU A N 1
ATOM 1311 C CA . LEU A 1 178 ? -1.687 -2.354 -11.034 1.00 83.81 178 LEU A CA 1
ATOM 1312 C C . LEU A 1 178 ? -1.050 -0.975 -11.213 1.00 83.81 178 LEU A C 1
ATOM 1314 O O . LEU A 1 178 ? -1.122 -0.402 -12.299 1.00 83.81 178 LEU A O 1
ATOM 1318 N N . PHE A 1 179 ? -0.420 -0.438 -10.166 1.00 88.31 179 PHE A N 1
ATOM 1319 C CA . PHE A 1 179 ? 0.115 0.923 -10.228 1.00 88.31 179 PHE A CA 1
ATOM 1320 C C . PHE A 1 179 ? 1.323 1.049 -11.159 1.00 88.31 179 PHE A C 1
ATOM 1322 O O . PHE A 1 179 ? 1.524 2.108 -11.751 1.00 88.31 179 PHE A O 1
ATOM 1329 N N . SER A 1 180 ? 2.064 -0.033 -11.393 1.00 85.06 180 SER A N 1
ATOM 1330 C CA . SER A 1 180 ? 3.056 -0.089 -12.468 1.00 85.06 180 SER A CA 1
ATOM 1331 C C . SER A 1 180 ? 2.447 0.057 -13.867 1.00 85.06 180 SER A C 1
ATOM 1333 O O . SER A 1 180 ? 3.014 0.746 -14.713 1.00 85.06 180 SER A O 1
ATOM 1335 N N . VAL A 1 181 ? 1.280 -0.542 -14.121 1.00 79.00 181 VAL A N 1
ATOM 1336 C CA . VAL A 1 181 ? 0.559 -0.354 -15.391 1.00 79.00 181 VAL A CA 1
ATOM 1337 C C . VAL A 1 181 ? -0.005 1.051 -15.512 1.00 79.00 181 VAL A C 1
ATOM 1339 O O . VAL A 1 181 ? 0.118 1.667 -16.567 1.00 79.00 181 VAL A O 1
ATOM 1342 N N . VAL A 1 182 ? -0.578 1.584 -14.431 1.00 87.81 182 VAL A N 1
ATOM 1343 C CA . VAL A 1 182 ? -1.025 2.984 -14.399 1.00 87.81 182 VAL A CA 1
ATOM 1344 C C . VAL A 1 182 ? 0.141 3.912 -14.746 1.00 87.81 182 VAL A C 1
ATOM 1346 O O . VAL A 1 182 ? -0.020 4.829 -15.550 1.00 87.81 182 VAL A O 1
ATOM 1349 N N . ALA A 1 183 ? 1.341 3.632 -14.231 1.00 89.19 183 ALA A N 1
ATOM 1350 C CA . ALA A 1 183 ? 2.528 4.406 -14.559 1.00 89.19 183 ALA A CA 1
ATOM 1351 C C . ALA A 1 183 ? 2.897 4.358 -16.054 1.00 89.19 183 ALA A C 1
ATOM 1353 O O . ALA A 1 183 ? 3.253 5.391 -16.622 1.00 89.19 183 ALA A O 1
ATOM 1354 N N . LEU A 1 184 ? 2.748 3.200 -16.709 1.00 82.50 184 LEU A N 1
ATOM 1355 C CA . LEU A 1 184 ? 2.995 3.036 -18.151 1.00 82.50 184 LEU A CA 1
ATOM 1356 C C . LEU A 1 184 ? 2.099 3.901 -19.041 1.00 82.50 184 LEU A C 1
ATOM 1358 O O . LEU A 1 184 ? 2.489 4.197 -20.171 1.00 82.50 184 LEU A O 1
ATOM 1362 N N . LEU A 1 185 ? 0.932 4.301 -18.535 1.00 83.44 185 LEU A N 1
ATOM 1363 C CA . LEU A 1 185 ? -0.011 5.184 -19.219 1.00 83.44 185 LEU A CA 1
ATOM 1364 C C . LEU A 1 185 ? 0.183 6.655 -18.828 1.00 83.44 185 LEU A C 1
ATOM 1366 O O . LEU A 1 185 ? 0.041 7.539 -19.667 1.00 83.44 185 LEU A O 1
ATOM 1370 N N . ALA A 1 186 ? 0.502 6.924 -17.560 1.00 91.00 186 ALA A N 1
ATOM 1371 C CA . ALA A 1 186 ? 0.481 8.273 -17.002 1.00 91.00 186 ALA A CA 1
ATOM 1372 C C . ALA A 1 186 ? 1.806 9.040 -17.153 1.00 91.00 186 ALA A C 1
ATOM 1374 O O . ALA A 1 186 ? 1.796 10.259 -17.310 1.00 91.00 186 ALA A O 1
ATOM 1375 N N . PHE A 1 187 ? 2.960 8.370 -17.108 1.00 92.75 187 PHE A N 1
ATOM 1376 C CA . PHE A 1 187 ? 4.235 9.078 -16.940 1.00 92.75 187 PHE A CA 1
ATOM 1377 C C . PHE A 1 187 ? 4.639 9.898 -18.165 1.00 92.75 187 PHE A C 1
ATOM 1379 O O . PHE A 1 187 ? 5.021 11.053 -18.018 1.00 92.75 187 PHE A O 1
ATOM 1386 N N . ARG A 1 188 ? 4.528 9.351 -19.381 1.00 89.19 188 ARG A N 1
ATOM 1387 C CA . ARG A 1 188 ? 4.846 10.100 -20.610 1.00 89.19 188 ARG A CA 1
ATOM 1388 C C . ARG A 1 188 ? 4.018 11.374 -20.782 1.00 89.19 188 ARG A C 1
ATOM 1390 O O . ARG A 1 188 ? 4.636 12.422 -20.973 1.00 89.19 188 ARG A O 1
ATOM 1397 N N . PRO A 1 189 ? 2.673 11.342 -20.717 1.00 90.88 189 PRO A N 1
ATOM 1398 C CA . PRO A 1 189 ? 1.894 12.565 -20.877 1.00 90.88 189 PRO A CA 1
ATOM 1399 C C . PRO A 1 189 ? 2.193 13.587 -19.775 1.00 90.88 189 PRO A C 1
ATOM 1401 O O . PRO A 1 189 ? 2.299 14.771 -20.078 1.00 90.88 189 PRO A O 1
ATOM 1404 N N . ILE A 1 190 ? 2.416 13.154 -18.528 1.00 95.00 190 ILE A N 1
ATOM 1405 C CA . ILE A 1 190 ? 2.789 14.068 -17.436 1.00 95.00 190 ILE A CA 1
ATOM 1406 C C . ILE A 1 190 ? 4.176 14.686 -17.676 1.00 95.00 190 ILE A C 1
ATOM 1408 O O . ILE A 1 190 ? 4.337 15.896 -17.533 1.00 95.00 190 ILE A O 1
ATOM 1412 N N . ALA A 1 191 ? 5.171 13.891 -18.080 1.00 93.88 191 ALA A N 1
ATOM 1413 C CA . ALA A 1 191 ? 6.514 14.391 -18.376 1.00 93.88 191 ALA A CA 1
ATOM 1414 C C . ALA A 1 191 ? 6.501 15.415 -19.523 1.00 93.88 191 ALA A C 1
ATOM 1416 O O . ALA A 1 191 ? 7.159 16.451 -19.429 1.00 93.88 191 ALA A O 1
ATOM 1417 N N . ALA A 1 192 ? 5.704 15.157 -20.564 1.00 91.19 192 ALA A N 1
ATOM 1418 C CA . ALA A 1 192 ? 5.508 16.081 -21.676 1.00 91.19 192 ALA A CA 1
ATOM 1419 C C . ALA A 1 192 ? 4.807 17.376 -21.237 1.00 91.19 192 ALA A C 1
ATOM 1421 O O . ALA A 1 192 ? 5.270 18.458 -21.584 1.00 91.19 192 ALA A O 1
ATOM 1422 N N . LEU A 1 193 ? 3.743 17.281 -20.428 1.00 94.00 193 LEU A N 1
ATOM 1423 C CA . LEU A 1 193 ? 2.999 18.438 -19.914 1.00 94.00 193 LEU A CA 1
ATOM 1424 C C . LEU A 1 193 ? 3.885 19.380 -19.086 1.00 94.00 193 LEU A C 1
ATOM 1426 O O . LEU A 1 193 ? 3.738 20.597 -19.146 1.00 94.00 193 LEU A O 1
ATOM 1430 N N . VAL A 1 194 ? 4.814 18.817 -18.316 1.00 94.00 194 VAL A N 1
ATOM 1431 C CA . VAL A 1 194 ? 5.746 19.577 -17.471 1.00 94.00 194 VAL A CA 1
ATOM 1432 C C . VAL A 1 194 ? 6.985 20.055 -18.250 1.00 94.00 194 VAL A C 1
ATOM 1434 O O . VAL A 1 194 ? 7.741 20.896 -17.752 1.00 94.00 194 VAL A O 1
ATOM 1437 N N . GLY A 1 195 ? 7.188 19.560 -19.476 1.00 93.50 195 GLY A N 1
ATOM 1438 C CA . GLY A 1 195 ? 8.329 19.899 -20.328 1.00 93.50 195 GLY A CA 1
ATOM 1439 C C . GLY A 1 195 ? 9.655 19.312 -19.836 1.00 93.50 195 GLY A C 1
ATOM 1440 O O . GLY A 1 195 ? 10.680 19.987 -19.880 1.00 93.50 195 GLY A O 1
ATOM 1441 N N . LEU A 1 196 ? 9.644 18.085 -19.305 1.00 93.38 196 LEU A N 1
ATOM 1442 C CA . LEU A 1 196 ? 10.851 17.409 -18.816 1.00 93.38 196 LEU A CA 1
ATOM 1443 C C . LEU A 1 196 ? 11.726 16.889 -19.965 1.00 93.38 196 LEU A C 1
ATOM 1445 O O . LEU A 1 196 ? 11.243 16.187 -20.852 1.00 93.38 196 LEU A O 1
ATOM 1449 N N . ASP A 1 197 ? 13.035 17.161 -19.892 1.00 92.06 197 ASP A N 1
ATOM 1450 C CA . ASP A 1 197 ? 14.048 16.497 -20.730 1.00 92.06 197 ASP A CA 1
ATOM 1451 C C . ASP A 1 197 ? 13.940 14.966 -20.538 1.00 92.06 197 ASP A C 1
ATOM 1453 O O . ASP A 1 197 ? 13.822 14.510 -19.390 1.00 92.06 197 ASP A O 1
ATOM 1457 N N . PRO A 1 198 ? 14.006 14.166 -21.623 1.00 91.44 198 PRO A N 1
ATOM 1458 C CA . PRO A 1 198 ? 14.056 12.706 -21.577 1.00 91.44 198 PRO A CA 1
ATOM 1459 C C . PRO A 1 198 ? 14.928 12.105 -20.469 1.00 91.44 198 PRO A C 1
ATOM 1461 O O . PRO A 1 198 ? 14.515 11.125 -19.849 1.00 91.44 198 PRO A O 1
ATOM 1464 N N . ARG A 1 199 ? 16.096 12.689 -20.166 1.00 91.12 199 ARG A N 1
ATOM 1465 C CA . ARG A 1 199 ? 16.980 12.222 -19.082 1.00 91.12 199 ARG A CA 1
ATOM 1466 C C . ARG A 1 199 ? 16.303 12.313 -17.718 1.00 91.12 199 ARG A C 1
ATOM 1468 O O . ARG A 1 199 ? 16.215 11.319 -16.999 1.00 91.12 199 ARG A O 1
ATOM 1475 N N . PHE A 1 200 ? 15.773 13.486 -17.376 1.00 94.38 200 PHE A N 1
ATOM 1476 C CA . PHE A 1 200 ? 15.080 13.715 -16.106 1.00 94.38 200 PHE A CA 1
ATOM 1477 C C . PHE A 1 200 ? 13.742 12.972 -16.035 1.00 94.38 200 PHE A C 1
ATOM 1479 O O . PHE A 1 200 ? 13.393 12.452 -14.975 1.00 94.38 200 PHE A O 1
ATOM 1486 N N . ALA A 1 201 ? 13.029 12.842 -17.158 1.00 94.88 201 ALA A N 1
ATOM 1487 C CA . ALA A 1 201 ? 11.839 11.999 -17.252 1.00 94.88 201 ALA A CA 1
ATOM 1488 C C . ALA A 1 201 ? 12.169 10.514 -16.994 1.00 94.88 201 ALA A C 1
ATOM 1490 O O . ALA A 1 201 ? 11.429 9.828 -16.289 1.00 94.88 201 ALA A O 1
ATOM 1491 N N . GLY A 1 202 ? 13.310 10.032 -17.497 1.00 93.38 202 GLY A N 1
ATOM 1492 C CA . GLY A 1 202 ? 13.843 8.701 -17.209 1.00 93.38 202 GLY A CA 1
ATOM 1493 C C . GLY A 1 202 ? 14.185 8.505 -15.733 1.00 93.38 202 GLY A C 1
ATOM 1494 O O . GLY A 1 202 ? 13.737 7.536 -15.119 1.00 93.38 202 GLY A O 1
ATOM 1495 N N . ILE A 1 203 ? 14.900 9.459 -15.122 1.00 94.62 203 ILE A N 1
ATOM 1496 C CA . ILE A 1 203 ? 15.182 9.448 -13.674 1.00 94.62 203 ILE A CA 1
ATOM 1497 C C . ILE A 1 203 ? 13.873 9.363 -12.880 1.00 94.62 203 ILE A C 1
ATOM 1499 O O . ILE A 1 203 ? 13.744 8.533 -11.977 1.00 94.62 203 ILE A O 1
ATOM 1503 N N . TRP A 1 204 ? 12.876 10.173 -13.243 1.00 96.88 204 TRP A N 1
ATOM 1504 C CA . TRP A 1 204 ? 11.571 10.176 -12.590 1.00 96.88 204 TRP A CA 1
ATOM 1505 C C . TRP A 1 204 ? 10.858 8.825 -12.704 1.00 96.88 204 TRP A C 1
ATOM 1507 O O . TRP A 1 204 ? 10.359 8.304 -11.700 1.00 96.88 204 TRP A O 1
ATOM 1517 N N . ALA A 1 205 ? 10.875 8.212 -13.890 1.00 94.69 205 ALA A N 1
ATOM 1518 C CA . ALA A 1 205 ? 10.333 6.877 -14.111 1.00 94.69 205 ALA A CA 1
ATOM 1519 C C . ALA A 1 205 ? 11.028 5.824 -13.228 1.00 94.69 205 ALA A C 1
ATOM 1521 O O . ALA A 1 205 ? 10.362 5.067 -12.520 1.00 94.69 205 ALA A O 1
ATOM 1522 N N . GLY A 1 206 ? 12.364 5.814 -13.188 1.00 92.44 206 GLY A N 1
ATOM 1523 C CA . GLY A 1 206 ? 13.137 4.889 -12.352 1.00 92.44 206 GLY A CA 1
ATOM 1524 C C . GLY A 1 206 ? 12.886 5.057 -10.847 1.00 92.44 206 GLY A C 1
ATOM 1525 O O . GLY A 1 206 ? 12.817 4.074 -10.097 1.00 92.44 206 GLY A O 1
ATOM 1526 N N . LEU A 1 207 ? 12.698 6.295 -10.386 1.00 93.94 207 LEU A N 1
ATOM 1527 C CA . LEU A 1 207 ? 12.496 6.595 -8.966 1.00 93.94 207 LEU A CA 1
ATOM 1528 C C . LEU A 1 207 ? 11.056 6.429 -8.481 1.00 93.94 207 LEU A C 1
ATOM 1530 O O . LEU A 1 207 ? 10.856 6.224 -7.285 1.00 93.94 207 LEU A O 1
ATOM 1534 N N . SER A 1 208 ? 10.079 6.423 -9.386 1.00 93.88 208 SER A N 1
ATOM 1535 C CA . SER A 1 208 ? 8.660 6.388 -9.014 1.00 93.88 208 SER A CA 1
ATOM 1536 C C . SER A 1 208 ? 7.976 5.073 -9.341 1.00 93.88 208 SER A C 1
ATOM 1538 O O . SER A 1 208 ? 7.210 4.574 -8.525 1.00 93.88 208 SER A O 1
ATOM 1540 N N . VAL A 1 209 ? 8.255 4.479 -10.506 1.00 92.06 209 VAL A N 1
ATOM 1541 C CA . VAL A 1 209 ? 7.550 3.270 -10.950 1.00 92.06 209 VAL A CA 1
ATOM 1542 C C . VAL A 1 209 ? 7.948 2.076 -10.084 1.00 92.06 209 VAL A C 1
ATOM 1544 O O . VAL A 1 209 ? 9.115 1.919 -9.712 1.00 92.06 209 VAL A O 1
ATOM 1547 N N . ASN A 1 210 ? 6.969 1.249 -9.715 1.00 88.81 210 ASN A N 1
ATOM 1548 C CA . ASN A 1 210 ? 7.100 0.306 -8.604 1.00 88.81 210 ASN A CA 1
ATOM 1549 C C . ASN A 1 210 ? 8.026 -0.878 -8.933 1.00 88.81 210 ASN A C 1
ATOM 1551 O O . ASN A 1 210 ? 8.872 -1.247 -8.115 1.00 88.81 210 ASN A O 1
ATOM 1555 N N . ASP A 1 211 ? 7.969 -1.431 -10.146 1.00 83.00 211 ASP A N 1
ATOM 1556 C CA . ASP A 1 211 ? 8.832 -2.538 -10.588 1.00 83.00 211 ASP A CA 1
ATOM 1557 C C . ASP A 1 211 ? 9.859 -2.125 -11.653 1.00 83.00 211 ASP A C 1
ATOM 1559 O O . ASP A 1 211 ? 9.755 -1.072 -12.279 1.00 83.00 211 ASP A O 1
ATOM 1563 N N . LEU A 1 212 ? 10.901 -2.949 -11.810 1.00 81.56 212 LEU A N 1
ATOM 1564 C CA . LEU A 1 212 ? 12.025 -2.666 -12.704 1.00 81.56 212 LEU A CA 1
ATOM 1565 C C . LEU A 1 212 ? 11.611 -2.645 -14.174 1.00 81.56 212 LEU A C 1
ATOM 1567 O O . LEU A 1 212 ? 11.964 -1.718 -14.895 1.00 81.56 212 LEU A O 1
ATOM 1571 N N . SER A 1 213 ? 10.863 -3.652 -14.609 1.00 75.12 213 SER A N 1
ATOM 1572 C CA . SER A 1 213 ? 10.460 -3.776 -16.004 1.00 75.12 213 SER A CA 1
ATOM 1573 C C . SER A 1 213 ? 9.583 -2.621 -16.465 1.00 75.12 213 SER A C 1
ATOM 1575 O O . SER A 1 213 ? 9.838 -2.059 -17.525 1.00 75.12 213 SER A O 1
ATOM 1577 N N . SER A 1 214 ? 8.587 -2.235 -15.669 1.00 81.50 214 SER A N 1
ATOM 1578 C CA . SER A 1 214 ? 7.690 -1.131 -16.009 1.00 81.50 214 SER A CA 1
ATOM 1579 C C . SER A 1 214 ? 8.415 0.214 -15.974 1.00 81.50 214 SER A C 1
ATOM 1581 O O . SER A 1 214 ? 8.144 1.066 -16.811 1.00 81.50 214 SER A O 1
ATOM 1583 N N . ALA A 1 215 ? 9.374 0.404 -15.059 1.00 87.88 215 ALA A N 1
ATOM 1584 C CA . ALA A 1 215 ? 10.172 1.630 -14.989 1.00 87.88 215 ALA A CA 1
ATOM 1585 C C . ALA A 1 215 ? 11.021 1.840 -16.251 1.00 87.88 215 ALA A C 1
ATOM 1587 O O . ALA A 1 215 ? 10.981 2.911 -16.854 1.00 87.88 215 ALA A O 1
ATOM 1588 N N . VAL A 1 216 ? 11.744 0.798 -16.671 1.00 80.50 216 VAL A N 1
ATOM 1589 C CA . VAL A 1 216 ? 12.543 0.800 -17.908 1.00 80.50 216 VAL A CA 1
ATOM 1590 C C . VAL A 1 216 ? 11.635 0.991 -19.120 1.00 80.50 216 VAL A C 1
ATOM 1592 O O . VAL A 1 216 ? 11.911 1.810 -19.988 1.00 80.50 216 VAL A O 1
ATOM 1595 N N . ALA A 1 217 ? 10.487 0.313 -19.137 1.00 77.56 217 ALA A N 1
ATOM 1596 C CA . ALA A 1 217 ? 9.506 0.465 -20.196 1.00 77.56 217 ALA A CA 1
ATOM 1597 C C . ALA A 1 217 ? 8.955 1.895 -20.321 1.00 77.56 217 ALA A C 1
ATOM 1599 O O . ALA A 1 217 ? 8.815 2.381 -21.440 1.00 77.56 217 ALA A O 1
ATOM 1600 N N . VAL A 1 218 ? 8.672 2.582 -19.208 1.00 84.81 218 VAL A N 1
ATOM 1601 C CA . VAL A 1 218 ? 8.316 4.012 -19.211 1.00 84.81 218 VAL A CA 1
ATOM 1602 C C . VAL A 1 218 ? 9.478 4.858 -19.729 1.00 84.81 218 VAL A C 1
ATOM 1604 O O . VAL A 1 218 ? 9.254 5.722 -20.574 1.00 84.81 218 VAL A O 1
ATOM 1607 N N . GLY A 1 219 ? 10.706 4.602 -19.268 1.00 87.19 219 GLY A N 1
ATOM 1608 C CA . GLY A 1 219 ? 11.907 5.298 -19.739 1.00 87.19 219 GLY A CA 1
ATOM 1609 C C . GLY A 1 219 ? 12.075 5.199 -21.257 1.00 87.19 219 GLY A C 1
ATOM 1610 O O . GLY A 1 219 ? 12.252 6.215 -21.923 1.00 87.19 219 GLY A O 1
ATOM 1611 N N . ALA A 1 220 ? 11.887 4.004 -21.819 1.00 79.12 220 ALA A N 1
ATOM 1612 C CA . ALA A 1 220 ? 11.932 3.760 -23.258 1.00 79.12 220 ALA A CA 1
ATOM 1613 C C . ALA A 1 220 ? 10.876 4.547 -24.052 1.00 79.12 220 ALA A C 1
ATOM 1615 O O . ALA A 1 220 ? 11.120 4.905 -25.204 1.00 79.12 220 ALA A O 1
ATOM 1616 N N . GLN A 1 221 ? 9.726 4.885 -23.456 1.00 82.38 221 GLN A N 1
ATOM 1617 C CA . GLN A 1 221 ? 8.747 5.766 -24.105 1.00 82.38 221 GLN A CA 1
ATOM 1618 C C . GLN A 1 221 ? 9.228 7.225 -24.223 1.00 82.38 221 GLN A C 1
ATOM 1620 O O . GLN A 1 221 ? 8.690 7.967 -25.046 1.00 82.38 221 GLN A O 1
ATOM 1625 N N . MET A 1 222 ? 10.220 7.632 -23.423 1.00 85.06 222 MET A N 1
ATOM 1626 C CA . MET A 1 222 ? 10.833 8.969 -23.452 1.00 85.06 222 MET A CA 1
ATOM 1627 C C . MET A 1 222 ? 12.010 9.059 -24.434 1.00 85.06 222 MET A C 1
ATOM 1629 O O . MET A 1 222 ? 12.515 10.151 -24.680 1.00 85.06 222 MET A O 1
ATOM 1633 N N . GLY A 1 223 ? 12.454 7.929 -24.994 1.00 81.06 223 GLY A N 1
ATOM 1634 C CA . GLY A 1 223 ? 13.621 7.828 -25.871 1.00 81.06 223 GLY A CA 1
ATOM 1635 C C . GLY A 1 223 ? 14.827 7.163 -25.202 1.00 81.06 223 GLY A C 1
ATOM 1636 O O . GLY A 1 223 ? 14.790 6.787 -24.033 1.00 81.06 223 GLY A O 1
ATOM 1637 N N . GLU A 1 224 ? 15.914 7.022 -25.962 1.00 76.81 224 GLU A N 1
ATOM 1638 C CA . GLU A 1 224 ? 17.120 6.269 -25.568 1.00 76.81 224 GLU A CA 1
ATOM 1639 C C . GLU A 1 224 ? 17.755 6.793 -24.267 1.00 76.81 224 GLU A C 1
ATOM 1641 O O . GLU A 1 224 ? 18.101 6.014 -23.381 1.00 76.81 224 GLU A O 1
ATOM 1646 N N . ALA A 1 225 ? 17.822 8.116 -24.096 1.00 82.19 225 ALA A N 1
ATOM 1647 C CA . ALA A 1 225 ? 18.348 8.724 -22.875 1.00 82.19 225 ALA A CA 1
ATOM 1648 C C . ALA A 1 225 ? 17.467 8.445 -21.641 1.00 82.19 225 ALA A C 1
ATOM 1650 O O . ALA A 1 225 ? 17.979 8.244 -20.538 1.00 82.19 225 ALA A O 1
ATOM 1651 N N . GLY A 1 226 ? 16.142 8.420 -21.816 1.00 86.31 226 GLY A N 1
ATOM 1652 C CA . GLY A 1 226 ? 15.200 8.171 -20.726 1.00 86.31 226 GLY A CA 1
ATOM 1653 C C . GLY A 1 226 ? 15.204 6.717 -20.266 1.00 86.31 226 GLY A C 1
ATOM 1654 O O . GLY A 1 226 ? 15.151 6.453 -19.068 1.00 86.31 226 GLY A O 1
ATOM 1655 N N . ASP A 1 227 ? 15.333 5.785 -21.205 1.00 77.50 227 ASP A N 1
ATOM 1656 C CA . ASP A 1 227 ? 15.516 4.356 -20.951 1.00 77.50 227 ASP A CA 1
ATOM 1657 C C . ASP A 1 227 ? 16.729 4.089 -20.039 1.00 77.50 227 ASP A C 1
ATOM 1659 O O . ASP A 1 227 ? 16.617 3.565 -18.923 1.00 77.50 227 ASP A O 1
ATOM 1663 N N . VAL A 1 228 ? 17.889 4.575 -20.484 1.00 78.62 228 VAL A N 1
ATOM 1664 C CA . VAL A 1 228 ? 19.175 4.469 -19.793 1.00 78.62 228 VAL A CA 1
ATOM 1665 C C . VAL A 1 228 ? 19.109 5.060 -18.378 1.00 78.62 228 VAL A C 1
ATOM 1667 O O . VAL A 1 228 ? 19.510 4.414 -17.403 1.00 78.62 228 VAL A O 1
ATOM 1670 N N . MET A 1 229 ? 18.546 6.264 -18.237 1.00 86.50 229 MET A N 1
ATOM 1671 C CA . MET A 1 229 ? 18.396 6.920 -16.935 1.00 86.50 229 MET A CA 1
ATOM 1672 C C . MET A 1 229 ? 17.398 6.205 -16.017 1.00 86.50 229 MET A C 1
ATOM 1674 O O . MET A 1 229 ? 17.639 6.108 -14.810 1.00 86.50 229 MET A O 1
ATOM 1678 N N . ALA A 1 230 ? 16.307 5.659 -16.560 1.00 88.81 230 ALA A N 1
ATOM 1679 C CA . ALA A 1 230 ? 15.331 4.900 -15.784 1.00 88.81 230 ALA A CA 1
ATOM 1680 C C . ALA A 1 230 ? 15.946 3.624 -15.204 1.00 88.81 230 ALA A C 1
ATOM 1682 O O . ALA A 1 230 ? 15.772 3.345 -14.013 1.00 88.81 230 ALA A O 1
ATOM 1683 N N . ALA A 1 231 ? 16.715 2.879 -16.003 1.00 80.50 231 ALA A N 1
ATOM 1684 C CA . ALA A 1 231 ? 17.425 1.694 -15.532 1.00 80.50 231 ALA A CA 1
ATOM 1685 C C . ALA A 1 231 ? 18.451 2.029 -14.440 1.00 80.50 231 ALA A C 1
ATOM 1687 O O . ALA A 1 231 ? 18.510 1.330 -13.422 1.00 80.50 231 ALA A O 1
ATOM 1688 N N . ALA A 1 232 ? 19.217 3.111 -14.605 1.00 81.44 232 ALA A N 1
ATOM 1689 C CA . ALA A 1 232 ? 20.194 3.554 -13.614 1.00 81.44 232 ALA A CA 1
ATOM 1690 C C . ALA A 1 232 ? 19.534 3.964 -12.289 1.00 81.44 232 ALA A C 1
ATOM 1692 O O . ALA A 1 232 ? 19.875 3.440 -11.225 1.00 81.44 232 ALA A O 1
ATOM 1693 N N . ALA A 1 233 ? 18.532 4.841 -12.349 1.00 89.19 233 ALA A N 1
ATOM 1694 C CA . ALA A 1 233 ? 17.821 5.319 -11.170 1.00 89.19 233 ALA A CA 1
ATOM 1695 C C . ALA A 1 233 ? 17.082 4.184 -10.436 1.00 89.19 233 ALA A C 1
ATOM 1697 O O . ALA A 1 233 ? 17.090 4.109 -9.204 1.00 89.19 233 ALA A O 1
ATOM 1698 N N . LYS A 1 234 ? 16.498 3.235 -11.178 1.00 87.69 234 LYS A N 1
ATOM 1699 C CA . LYS A 1 234 ? 15.838 2.064 -10.589 1.00 87.69 234 LYS A CA 1
ATOM 1700 C C . LYS A 1 234 ? 16.828 1.101 -9.942 1.00 87.69 234 LYS A C 1
ATOM 1702 O O . LYS A 1 234 ? 16.550 0.548 -8.878 1.00 87.69 234 LYS A O 1
ATOM 1707 N N . SER A 1 235 ? 17.991 0.926 -10.555 1.00 79.25 235 SER A N 1
ATOM 1708 C CA . SER A 1 235 ? 19.077 0.123 -10.001 1.00 79.25 235 SER A CA 1
ATOM 1709 C C . SER A 1 235 ? 19.580 0.686 -8.673 1.00 79.25 235 SER A C 1
ATOM 1711 O O . SER A 1 235 ? 19.747 -0.076 -7.721 1.00 79.25 235 SER A O 1
ATOM 1713 N N . ALA A 1 236 ? 19.708 2.013 -8.562 1.00 81.88 236 ALA A N 1
ATOM 1714 C CA . ALA A 1 236 ? 20.042 2.672 -7.301 1.00 81.88 236 ALA A CA 1
ATOM 1715 C C . ALA A 1 236 ? 19.031 2.333 -6.185 1.00 81.88 236 ALA A C 1
ATOM 1717 O O . ALA A 1 236 ? 19.430 2.029 -5.063 1.00 81.88 236 ALA A O 1
ATOM 1718 N N . ARG A 1 237 ? 17.726 2.272 -6.496 1.00 85.38 237 ARG A N 1
ATOM 1719 C CA . ARG A 1 237 ? 16.688 1.835 -5.537 1.00 85.38 237 ARG A CA 1
ATOM 1720 C C . ARG A 1 237 ? 16.816 0.372 -5.130 1.00 85.38 237 ARG A C 1
ATOM 1722 O O . ARG A 1 237 ? 16.581 0.049 -3.971 1.00 85.38 237 ARG A O 1
ATOM 1729 N N . ILE A 1 238 ? 17.188 -0.514 -6.053 1.00 76.69 238 ILE A N 1
ATOM 1730 C CA . ILE A 1 238 ? 17.367 -1.944 -5.750 1.00 76.69 238 ILE A CA 1
ATOM 1731 C C . ILE A 1 238 ? 18.472 -2.145 -4.706 1.00 76.69 238 ILE A C 1
ATOM 1733 O O . ILE A 1 238 ? 18.307 -2.972 -3.811 1.00 76.69 238 ILE A O 1
ATOM 1737 N N . LEU A 1 239 ? 19.551 -1.359 -4.763 1.00 77.06 239 LEU A N 1
ATOM 1738 C CA . LEU A 1 239 ? 20.636 -1.414 -3.774 1.00 77.06 239 LEU A CA 1
ATOM 1739 C C . LEU A 1 239 ? 20.162 -1.055 -2.358 1.00 77.06 239 LEU A C 1
ATOM 1741 O O . LEU A 1 239 ? 20.684 -1.588 -1.380 1.00 77.06 239 LEU A O 1
ATOM 1745 N N . LEU A 1 240 ? 19.129 -0.216 -2.243 1.00 81.75 240 LEU A N 1
ATOM 1746 C CA . LEU A 1 240 ? 18.529 0.172 -0.964 1.00 81.75 240 LEU A CA 1
ATOM 1747 C C . LEU A 1 240 ? 17.641 -0.921 -0.350 1.00 81.75 240 LEU A C 1
ATOM 1749 O O . LEU A 1 240 ? 17.253 -0.798 0.811 1.00 81.75 240 LEU A O 1
ATOM 1753 N N . LEU A 1 241 ? 17.355 -2.014 -1.071 1.00 81.25 241 LEU A N 1
ATOM 1754 C CA . LEU A 1 241 ? 16.588 -3.137 -0.526 1.00 81.25 241 LEU A CA 1
ATOM 1755 C C . LEU A 1 241 ? 17.287 -3.747 0.690 1.00 81.25 241 LEU A C 1
ATOM 1757 O O . LEU A 1 241 ? 16.664 -3.950 1.723 1.00 81.25 241 LEU A O 1
ATOM 1761 N N . ALA A 1 242 ? 18.581 -4.030 0.578 1.00 75.44 242 ALA A N 1
ATOM 1762 C CA . ALA A 1 242 ? 19.337 -4.680 1.639 1.00 75.44 242 ALA A CA 1
ATOM 1763 C C . ALA A 1 242 ? 19.377 -3.875 2.950 1.00 75.44 242 ALA A C 1
ATOM 1765 O O . ALA A 1 242 ? 18.963 -4.433 3.968 1.00 75.44 242 ALA A O 1
ATOM 1766 N N . PRO A 1 243 ? 19.787 -2.587 2.970 1.00 81.06 243 PRO A N 1
ATOM 1767 C CA . PRO A 1 243 ? 19.733 -1.800 4.200 1.00 81.06 243 PRO A CA 1
ATOM 1768 C C . PRO A 1 243 ? 18.300 -1.668 4.729 1.00 81.06 243 PRO A C 1
ATOM 1770 O O . PRO A 1 243 ? 18.092 -1.742 5.938 1.00 81.06 243 PRO A O 1
ATOM 1773 N N . PHE A 1 244 ? 17.297 -1.567 3.850 1.00 84.94 244 PHE A N 1
ATOM 1774 C CA . PHE A 1 244 ? 15.897 -1.551 4.267 1.00 84.94 244 PHE A CA 1
ATOM 1775 C C . PHE A 1 244 ? 15.474 -2.841 4.988 1.00 84.94 244 PHE A C 1
ATOM 1777 O O . PHE A 1 244 ? 14.848 -2.759 6.043 1.00 84.94 244 PHE A O 1
ATOM 1784 N N . LEU A 1 245 ? 15.846 -4.023 4.480 1.00 80.88 245 LEU A N 1
ATOM 1785 C CA . LEU A 1 245 ? 15.534 -5.298 5.138 1.00 80.88 245 LEU A CA 1
ATOM 1786 C C . LEU A 1 245 ? 16.160 -5.385 6.534 1.00 80.88 245 LEU A C 1
ATOM 1788 O O . LEU A 1 245 ? 15.510 -5.865 7.459 1.00 80.88 245 LEU A O 1
ATOM 1792 N N . VAL A 1 246 ? 17.392 -4.891 6.700 1.00 77.81 246 VAL A N 1
ATOM 1793 C CA . VAL A 1 246 ? 18.071 -4.837 8.006 1.00 77.81 246 VAL A CA 1
ATOM 1794 C C . VAL A 1 246 ? 17.326 -3.920 8.970 1.00 77.81 246 VAL A C 1
ATOM 1796 O O . VAL A 1 246 ? 17.026 -4.324 10.092 1.00 77.81 246 VAL A O 1
ATOM 1799 N N . ILE A 1 247 ? 16.991 -2.704 8.535 1.00 83.88 247 ILE A N 1
ATOM 1800 C CA . ILE A 1 247 ? 16.264 -1.732 9.360 1.00 83.88 247 ILE A CA 1
ATOM 1801 C C . ILE A 1 247 ? 14.903 -2.301 9.771 1.00 83.88 247 ILE A C 1
ATOM 1803 O O . ILE A 1 247 ? 14.556 -2.284 10.953 1.00 83.88 247 ILE A O 1
ATOM 1807 N N . LEU A 1 248 ? 14.149 -2.854 8.817 1.00 82.56 248 LEU A N 1
ATOM 1808 C CA . LEU A 1 248 ? 12.835 -3.429 9.081 1.00 82.56 248 LEU A CA 1
ATOM 1809 C C . LEU A 1 248 ? 12.924 -4.613 10.048 1.00 82.56 248 LEU A C 1
ATOM 1811 O O . LEU A 1 248 ? 12.114 -4.710 10.965 1.00 82.56 248 LEU A O 1
ATOM 1815 N N . ALA A 1 249 ? 13.926 -5.476 9.888 1.00 78.50 249 ALA A N 1
ATOM 1816 C CA . ALA A 1 249 ? 14.179 -6.590 10.790 1.00 78.50 249 ALA A CA 1
ATOM 1817 C C . ALA A 1 249 ? 14.478 -6.147 12.226 1.00 78.50 249 ALA A C 1
ATOM 1819 O O . ALA A 1 249 ? 13.953 -6.733 13.172 1.00 78.50 249 ALA A O 1
ATOM 1820 N N . VAL A 1 250 ? 15.293 -5.102 12.398 1.00 77.50 250 VAL A N 1
ATOM 1821 C CA . VAL A 1 250 ? 15.593 -4.529 13.718 1.00 77.50 250 VAL A CA 1
ATOM 1822 C C . VAL A 1 250 ? 14.330 -3.942 14.349 1.00 77.50 250 VAL A C 1
ATOM 1824 O O . VAL A 1 250 ? 14.060 -4.203 15.519 1.00 77.50 250 VAL A O 1
ATOM 1827 N N . LEU A 1 251 ? 13.518 -3.222 13.569 1.00 78.12 251 LEU A N 1
ATOM 1828 C CA . LEU A 1 251 ? 12.238 -2.658 14.017 1.00 78.12 251 LEU A CA 1
ATOM 1829 C C . LEU A 1 251 ? 11.177 -3.726 14.340 1.00 78.12 251 LEU A C 1
ATOM 1831 O O . LEU A 1 251 ? 10.226 -3.443 15.066 1.00 78.12 251 LEU A O 1
ATOM 1835 N N . ARG A 1 252 ? 11.318 -4.938 13.790 1.00 74.75 252 ARG A N 1
ATOM 1836 C CA . ARG A 1 252 ? 10.411 -6.090 13.949 1.00 74.75 252 ARG A CA 1
ATOM 1837 C C . ARG A 1 252 ? 10.858 -7.082 15.027 1.00 74.75 252 ARG A C 1
ATOM 1839 O O . ARG A 1 252 ? 10.298 -8.173 15.093 1.00 74.75 252 ARG A O 1
ATOM 1846 N N . ARG A 1 253 ? 11.881 -6.761 15.827 1.00 68.25 253 ARG A N 1
ATOM 1847 C CA . ARG A 1 253 ? 12.511 -7.718 16.748 1.00 68.25 253 ARG A CA 1
ATOM 1848 C C . ARG A 1 253 ? 11.539 -8.330 17.770 1.00 68.25 253 ARG A C 1
ATOM 1850 O O . ARG A 1 253 ? 11.308 -7.753 18.821 1.00 68.25 253 ARG A O 1
ATOM 1857 N N . ASP A 1 254 ? 11.172 -9.578 17.472 1.00 52.16 254 ASP A N 1
ATOM 1858 C CA . ASP A 1 254 ? 10.866 -10.688 18.392 1.00 52.16 254 ASP A CA 1
ATOM 1859 C C . ASP A 1 254 ? 11.972 -11.776 18.290 1.00 52.16 254 ASP A C 1
ATOM 1861 O O . ASP A 1 254 ? 11.697 -12.966 18.145 1.00 52.16 254 ASP A O 1
ATOM 1865 N N . GLY A 1 255 ? 13.252 -11.383 18.255 1.00 44.81 255 GLY A N 1
ATOM 1866 C CA . GLY A 1 255 ? 14.382 -12.315 18.440 1.00 44.81 255 GLY A CA 1
ATOM 1867 C C . GLY A 1 255 ? 14.882 -13.151 17.244 1.00 44.81 255 GLY A C 1
ATOM 1868 O O . GLY A 1 255 ? 15.802 -13.941 17.432 1.00 44.81 255 GLY A O 1
ATOM 1869 N N . ALA A 1 256 ? 14.373 -12.995 16.016 1.00 42.72 256 ALA A N 1
ATOM 1870 C CA . ALA A 1 256 ? 14.885 -13.774 14.875 1.00 42.72 256 ALA A CA 1
ATOM 1871 C C . ALA A 1 256 ? 16.190 -13.182 14.279 1.00 42.72 256 ALA A C 1
ATOM 1873 O O . ALA A 1 256 ? 16.225 -11.987 13.962 1.00 42.72 256 ALA A O 1
ATOM 1874 N N . PRO A 1 257 ? 17.256 -13.983 14.076 1.00 44.53 257 PRO A N 1
ATOM 1875 C CA . PRO A 1 257 ? 18.463 -13.534 13.389 1.00 44.53 257 PRO A CA 1
ATOM 1876 C C . PRO A 1 257 ? 18.176 -13.331 11.898 1.00 44.53 257 PRO A C 1
ATOM 1878 O O . PRO A 1 257 ? 17.717 -14.239 11.206 1.00 44.53 257 PRO A O 1
ATOM 1881 N N . VAL A 1 258 ? 18.471 -12.139 11.382 1.00 54.53 258 VAL A N 1
ATOM 1882 C CA . VAL A 1 258 ? 18.402 -11.859 9.944 1.00 54.53 258 VAL A CA 1
ATOM 1883 C C . VAL A 1 258 ? 19.778 -12.071 9.338 1.00 54.53 258 VAL A C 1
ATOM 1885 O O . VAL A 1 258 ? 20.750 -11.438 9.745 1.00 54.53 258 VAL A O 1
ATOM 1888 N N . GLY A 1 259 ? 19.862 -12.992 8.376 1.00 53.09 259 GLY A N 1
ATOM 1889 C CA . GLY A 1 259 ? 21.064 -13.231 7.585 1.00 53.09 259 GLY A CA 1
ATO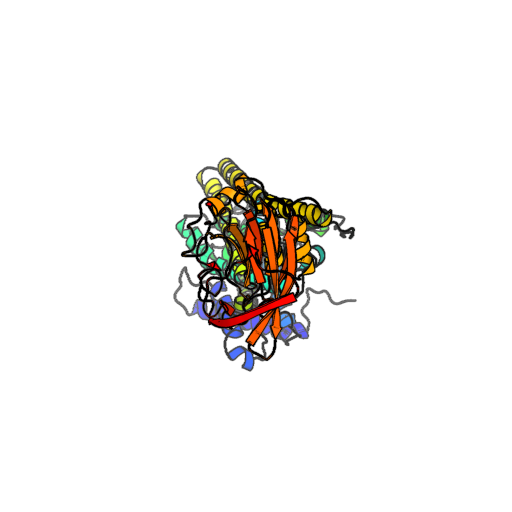M 1890 C C . GLY A 1 259 ? 21.341 -12.038 6.679 1.00 53.09 259 GLY A C 1
ATOM 1891 O O . GLY A 1 259 ? 20.879 -11.999 5.542 1.00 53.09 259 GLY A O 1
ATOM 1892 N N . VAL A 1 260 ? 22.064 -11.045 7.194 1.00 51.53 260 VAL A N 1
ATOM 1893 C CA . VAL A 1 260 ? 22.523 -9.906 6.396 1.00 51.53 260 VAL A CA 1
ATOM 1894 C C . VAL A 1 260 ? 23.711 -10.359 5.540 1.00 51.53 260 VAL A C 1
ATOM 1896 O O . VAL A 1 260 ? 24.649 -10.954 6.081 1.00 51.53 260 VAL A O 1
ATOM 1899 N N . PRO A 1 261 ? 23.711 -10.099 4.222 1.00 51.38 261 PRO A N 1
ATOM 1900 C CA . PRO A 1 261 ? 24.863 -10.376 3.369 1.00 51.38 261 PRO A CA 1
ATOM 1901 C C . PRO A 1 261 ? 26.114 -9.663 3.900 1.00 51.38 261 PRO A C 1
ATOM 1903 O O . PRO A 1 261 ? 26.082 -8.464 4.170 1.00 51.38 261 PRO A O 1
ATOM 1906 N N . ARG A 1 262 ? 27.220 -10.401 4.071 1.00 52.53 262 ARG A N 1
ATOM 1907 C CA . ARG A 1 262 ? 28.454 -9.897 4.708 1.00 52.53 262 ARG A CA 1
ATOM 1908 C C . ARG A 1 262 ? 29.233 -8.896 3.844 1.00 52.53 262 ARG A C 1
ATOM 1910 O O . ARG A 1 262 ? 30.114 -8.226 4.375 1.00 52.53 262 ARG A O 1
ATOM 1917 N N . LYS A 1 263 ? 28.953 -8.793 2.538 1.00 56.28 263 LYS A N 1
ATOM 1918 C CA . LYS A 1 263 ? 29.662 -7.891 1.619 1.00 56.28 263 LYS A CA 1
ATOM 1919 C C . LYS A 1 263 ? 28.693 -7.103 0.736 1.00 56.28 263 LYS A C 1
ATOM 1921 O O . LYS A 1 263 ? 27.756 -7.660 0.178 1.00 56.28 263 LYS A O 1
ATOM 1926 N N . ILE A 1 264 ? 28.981 -5.813 0.539 1.00 50.47 264 ILE A N 1
ATOM 1927 C CA . ILE A 1 264 ? 28.224 -4.918 -0.359 1.00 50.47 264 ILE A CA 1
ATOM 1928 C C . ILE A 1 264 ? 28.239 -5.413 -1.813 1.00 50.47 264 ILE A C 1
ATOM 1930 O O . ILE A 1 264 ? 27.258 -5.243 -2.529 1.00 50.47 264 ILE A O 1
ATOM 1934 N N . VAL A 1 265 ? 29.314 -6.078 -2.245 1.00 52.12 265 VAL A N 1
ATOM 1935 C CA . VAL A 1 265 ? 29.406 -6.651 -3.600 1.00 52.12 265 VAL A CA 1
ATOM 1936 C C . VAL A 1 265 ? 28.375 -7.752 -3.857 1.00 52.12 265 VAL A C 1
ATOM 1938 O O . VAL A 1 265 ? 27.927 -7.896 -4.988 1.00 52.12 265 VAL A O 1
ATOM 1941 N N . ASP A 1 266 ? 27.921 -8.456 -2.815 1.00 57.19 266 ASP A N 1
ATOM 1942 C CA . ASP A 1 266 ? 26.867 -9.473 -2.931 1.00 57.19 266 ASP A CA 1
ATOM 1943 C C . ASP A 1 266 ? 25.478 -8.833 -3.121 1.00 57.19 266 ASP A C 1
ATOM 1945 O O . ASP A 1 266 ? 24.520 -9.500 -3.515 1.00 57.19 266 ASP A O 1
ATOM 1949 N N . LEU A 1 267 ? 25.366 -7.529 -2.841 1.00 55.25 267 LEU A N 1
ATOM 1950 C CA . LEU A 1 267 ? 24.148 -6.738 -3.001 1.00 55.25 267 LEU A CA 1
ATOM 1951 C C . LEU A 1 267 ? 24.031 -6.123 -4.392 1.00 55.25 267 LEU A C 1
ATOM 1953 O O . LEU A 1 267 ? 22.924 -5.742 -4.766 1.00 55.25 267 LEU A O 1
ATOM 1957 N N . LEU A 1 268 ? 25.136 -6.017 -5.146 1.00 57.28 268 LEU A N 1
ATOM 1958 C CA . LEU A 1 268 ? 25.127 -5.450 -6.491 1.00 57.28 268 LEU A CA 1
ATOM 1959 C C . LEU A 1 268 ? 24.550 -6.480 -7.471 1.00 57.28 268 LEU A C 1
ATOM 1961 O O . LEU A 1 268 ? 25.148 -7.540 -7.680 1.00 57.28 268 LEU A O 1
ATOM 1965 N N . PRO A 1 269 ? 23.402 -6.208 -8.116 1.00 66.81 269 PRO A N 1
ATOM 1966 C CA . PRO A 1 269 ? 22.902 -7.111 -9.133 1.00 66.81 269 PRO A CA 1
ATOM 1967 C C . PRO A 1 269 ? 23.919 -7.255 -10.273 1.00 66.81 269 PRO A C 1
ATOM 1969 O O . PRO A 1 269 ? 24.208 -6.293 -10.976 1.00 66.81 269 PRO A O 1
ATOM 1972 N N . LEU A 1 270 ? 24.421 -8.473 -10.495 1.00 76.38 270 LEU A N 1
ATOM 1973 C CA . LEU A 1 270 ? 25.415 -8.793 -11.536 1.00 76.38 270 LEU A CA 1
ATOM 1974 C C . LEU A 1 270 ? 25.043 -8.283 -12.940 1.00 76.38 270 LEU A C 1
ATOM 1976 O O . LEU A 1 270 ? 25.921 -7.968 -13.735 1.00 76.38 270 LEU A O 1
ATOM 1980 N N . PHE A 1 271 ? 23.748 -8.164 -13.251 1.00 74.19 271 PHE A N 1
ATOM 1981 C CA . PHE A 1 271 ? 23.300 -7.621 -14.536 1.00 74.19 271 PHE A CA 1
ATOM 1982 C C . PHE A 1 271 ? 23.640 -6.131 -14.708 1.00 74.19 271 PHE A C 1
ATOM 1984 O O . PHE A 1 271 ? 23.805 -5.689 -15.837 1.00 74.19 271 PHE A O 1
ATOM 1991 N N . ILE A 1 272 ? 23.792 -5.369 -13.617 1.00 70.94 272 ILE A N 1
ATOM 1992 C CA . ILE A 1 272 ? 24.282 -3.985 -13.669 1.00 70.94 272 ILE A CA 1
ATOM 1993 C C . ILE A 1 272 ? 25.746 -3.975 -14.093 1.00 70.94 272 ILE A C 1
ATOM 1995 O O . ILE A 1 272 ? 26.111 -3.164 -14.933 1.00 70.94 272 ILE A O 1
ATOM 1999 N N . LEU A 1 273 ? 26.581 -4.885 -13.569 1.00 78.12 273 LEU A N 1
ATOM 2000 C CA . LEU A 1 273 ? 27.966 -4.999 -14.039 1.00 78.12 273 LEU A CA 1
ATOM 2001 C C . LEU A 1 273 ? 28.006 -5.352 -15.528 1.00 78.12 273 LEU A C 1
ATOM 2003 O O . LEU A 1 273 ? 28.799 -4.773 -16.257 1.00 78.12 273 LEU A O 1
ATOM 2007 N N . GLY A 1 274 ? 27.134 -6.256 -15.984 1.00 83.69 274 GLY A N 1
ATOM 2008 C CA . GLY A 1 274 ? 27.004 -6.575 -17.409 1.00 83.69 274 GLY A CA 1
ATOM 2009 C C . GLY A 1 274 ? 26.603 -5.360 -18.252 1.00 83.69 274 GLY A C 1
ATOM 2010 O O . GLY A 1 274 ? 27.218 -5.109 -19.283 1.00 83.69 274 GLY A O 1
ATOM 2011 N N . TYR A 1 275 ? 25.630 -4.574 -17.785 1.00 77.19 275 TYR A N 1
ATOM 2012 C CA . TYR A 1 275 ? 25.230 -3.310 -18.409 1.00 77.19 275 TYR A CA 1
ATOM 2013 C C . TYR A 1 275 ? 26.387 -2.302 -18.466 1.00 77.19 275 TYR A C 1
ATOM 2015 O O . TYR A 1 275 ? 26.666 -1.767 -19.532 1.00 77.19 275 TYR A O 1
ATOM 2023 N N . VAL A 1 276 ? 27.100 -2.077 -17.355 1.00 75.06 276 VAL A N 1
ATOM 2024 C CA . VAL A 1 276 ? 28.269 -1.180 -17.311 1.00 75.06 276 VAL A CA 1
ATOM 2025 C C . VAL A 1 276 ? 29.369 -1.688 -18.239 1.00 75.06 276 VAL A C 1
ATOM 2027 O O . VAL A 1 276 ? 29.962 -0.902 -18.966 1.00 75.06 276 VAL A O 1
ATOM 2030 N N . GLY A 1 277 ? 29.616 -2.998 -18.264 1.00 85.44 277 GLY A N 1
ATOM 2031 C CA . GLY A 1 277 ? 30.584 -3.617 -19.164 1.00 85.44 277 GLY A CA 1
ATOM 2032 C C . GLY A 1 277 ? 30.245 -3.375 -20.635 1.00 85.44 277 GLY A C 1
ATOM 2033 O O . GLY A 1 277 ? 31.110 -2.942 -21.391 1.00 85.44 277 GLY A O 1
ATOM 2034 N N . LEU A 1 278 ? 28.985 -3.580 -21.036 1.00 88.62 278 LEU A N 1
ATOM 2035 C CA . LEU A 1 278 ? 28.542 -3.280 -22.400 1.00 88.62 278 LEU A CA 1
ATOM 2036 C C . LEU A 1 278 ? 28.496 -1.776 -22.698 1.00 88.62 278 LEU A C 1
ATOM 2038 O O . LEU A 1 278 ? 28.782 -1.388 -23.824 1.00 88.62 278 LEU A O 1
ATOM 2042 N N . ALA A 1 279 ? 28.233 -0.925 -21.706 1.00 78.19 279 ALA A N 1
ATOM 2043 C CA . ALA A 1 279 ? 28.353 0.523 -21.849 1.00 78.19 279 ALA A CA 1
ATOM 2044 C C . ALA A 1 279 ? 29.801 0.949 -22.103 1.00 78.19 279 ALA A C 1
ATOM 2046 O O . ALA A 1 279 ? 30.059 1.715 -23.023 1.00 78.19 279 ALA A O 1
ATOM 2047 N N . LEU A 1 280 ? 30.767 0.408 -21.358 1.00 82.56 280 LEU A N 1
ATOM 2048 C CA . LEU A 1 280 ? 32.190 0.652 -21.607 1.00 82.56 280 LEU A CA 1
ATOM 2049 C C . LEU A 1 280 ? 32.619 0.116 -22.976 1.00 82.56 280 LEU A C 1
ATOM 2051 O O . LEU A 1 280 ? 33.360 0.790 -23.689 1.00 82.56 280 LEU A O 1
ATOM 2055 N N . LEU A 1 281 ? 32.110 -1.054 -23.375 1.00 88.50 281 LEU A N 1
ATOM 2056 C CA . LEU A 1 281 ? 32.333 -1.599 -24.713 1.00 88.50 281 LEU A CA 1
ATOM 2057 C C . LEU A 1 281 ? 31.752 -0.689 -25.798 1.00 88.50 281 LEU A C 1
ATOM 2059 O O . LEU A 1 281 ? 32.374 -0.519 -26.839 1.00 88.50 281 LEU A O 1
ATOM 2063 N N . ARG A 1 282 ? 30.592 -0.075 -25.553 1.00 86.31 282 ARG A N 1
ATOM 2064 C CA . ARG A 1 282 ? 29.988 0.915 -26.444 1.00 86.31 282 ARG A CA 1
ATOM 2065 C C . ARG A 1 282 ? 30.871 2.144 -26.603 1.00 86.31 282 ARG A C 1
ATOM 2067 O O . ARG A 1 282 ? 31.125 2.534 -27.736 1.00 86.31 282 ARG A O 1
ATOM 2074 N N . VAL A 1 283 ? 31.392 2.693 -25.502 1.00 82.94 283 VAL A N 1
ATOM 2075 C CA . VAL A 1 283 ? 32.343 3.820 -25.543 1.00 82.94 283 VAL A CA 1
ATOM 2076 C C . VAL A 1 283 ? 33.587 3.456 -26.345 1.00 82.94 283 VAL A C 1
ATOM 2078 O O . VAL A 1 283 ? 34.006 4.208 -27.221 1.00 82.94 283 VAL A O 1
ATOM 2081 N N . ALA A 1 284 ? 34.175 2.294 -26.056 1.00 86.31 284 ALA A N 1
ATOM 2082 C CA . ALA A 1 284 ? 35.363 1.827 -26.751 1.00 86.31 284 ALA A CA 1
ATOM 2083 C C . ALA A 1 284 ? 35.073 1.605 -28.243 1.00 86.31 284 ALA A C 1
ATOM 2085 O O . ALA A 1 284 ? 35.817 2.086 -29.087 1.00 86.31 284 ALA A O 1
ATOM 2086 N N . GLY A 1 285 ? 33.975 0.937 -28.591 1.00 86.62 285 GLY A N 1
ATOM 2087 C CA . GLY A 1 285 ? 33.604 0.701 -29.983 1.00 86.62 285 GLY A CA 1
ATOM 2088 C C . GLY A 1 285 ? 33.304 1.992 -30.745 1.00 86.62 285 GLY A C 1
ATOM 2089 O O . GLY A 1 285 ? 33.730 2.128 -31.883 1.00 86.62 285 GLY A O 1
ATOM 2090 N N . ASP A 1 286 ? 32.675 2.986 -30.118 1.00 84.56 286 ASP A N 1
ATOM 2091 C CA . ASP A 1 286 ? 32.490 4.305 -30.737 1.00 84.56 286 ASP A CA 1
ATOM 2092 C C . ASP A 1 286 ? 33.809 5.058 -30.939 1.00 84.56 286 ASP A C 1
ATOM 2094 O O . ASP A 1 286 ? 33.925 5.839 -31.875 1.00 84.56 286 ASP A O 1
ATOM 2098 N N . HIS A 1 287 ? 34.818 4.833 -30.099 1.00 85.06 287 HIS A N 1
ATOM 2099 C CA . HIS A 1 287 ? 36.122 5.470 -30.272 1.00 85.06 287 HIS A CA 1
ATOM 2100 C C . HIS A 1 287 ? 36.997 4.758 -31.314 1.00 85.06 287 HIS A C 1
ATOM 2102 O O . HIS A 1 287 ? 37.636 5.408 -32.134 1.00 85.06 287 HIS A O 1
ATOM 2108 N N . TRP A 1 288 ? 37.022 3.424 -31.287 1.00 86.50 288 TRP A N 1
ATOM 2109 C CA . TRP A 1 288 ? 37.959 2.605 -32.063 1.00 86.50 288 TRP A CA 1
ATOM 2110 C C . TRP A 1 288 ? 37.364 2.025 -33.355 1.00 86.50 288 TRP A C 1
ATOM 2112 O O . TRP A 1 288 ? 38.110 1.676 -34.264 1.00 86.50 288 TRP A O 1
ATOM 2122 N N . LEU A 1 289 ? 36.039 1.875 -33.439 1.00 87.00 289 LEU A N 1
ATOM 2123 C CA . LEU A 1 289 ? 35.337 1.153 -34.510 1.00 87.00 289 LEU A CA 1
ATOM 2124 C C . LEU A 1 289 ? 34.223 1.986 -35.170 1.00 87.00 289 LEU A C 1
ATOM 2126 O O . LEU A 1 289 ? 33.430 1.429 -35.928 1.00 87.00 289 LEU A O 1
ATOM 2130 N N . ALA A 1 290 ? 34.150 3.300 -34.923 1.00 78.88 290 ALA A N 1
ATOM 2131 C CA . ALA A 1 290 ? 33.088 4.160 -35.462 1.00 78.88 290 ALA A CA 1
ATOM 2132 C C . ALA A 1 290 ? 32.969 4.118 -36.993 1.00 78.88 290 ALA A C 1
ATOM 2134 O O . ALA A 1 290 ? 31.856 4.119 -37.515 1.00 78.88 290 ALA A O 1
ATOM 2135 N N . GLU A 1 291 ? 34.093 4.047 -37.708 1.00 82.75 291 GLU A N 1
ATOM 2136 C CA . GLU A 1 291 ? 34.110 4.005 -39.176 1.00 82.75 291 GLU A CA 1
ATOM 2137 C C . GLU A 1 291 ? 33.864 2.596 -39.742 1.00 82.75 291 GLU A C 1
ATOM 2139 O O . GLU A 1 291 ? 33.639 2.431 -40.940 1.00 82.75 291 GLU A O 1
ATOM 2144 N N . ALA A 1 292 ? 33.875 1.559 -38.897 1.00 88.12 292 ALA A N 1
ATOM 2145 C CA . ALA A 1 292 ? 33.708 0.184 -39.338 1.00 88.12 292 ALA A CA 1
ATOM 2146 C C . ALA A 1 292 ? 32.213 -0.144 -39.562 1.00 88.12 292 ALA A C 1
ATOM 2148 O O . ALA A 1 292 ? 31.430 -0.127 -38.606 1.00 88.12 292 ALA A O 1
ATOM 2149 N N . PRO A 1 293 ? 31.786 -0.563 -40.774 1.00 86.81 293 PRO A N 1
ATOM 2150 C CA . PRO A 1 293 ? 30.380 -0.894 -41.060 1.00 86.81 293 PRO A CA 1
ATOM 2151 C C . PRO A 1 293 ? 29.804 -2.001 -40.162 1.00 86.81 293 PRO A C 1
ATOM 2153 O O . PRO A 1 293 ? 28.597 -2.064 -39.897 1.00 86.81 293 PRO A O 1
ATOM 2156 N N . ILE A 1 294 ? 30.680 -2.879 -39.663 1.00 89.81 294 ILE A N 1
ATOM 2157 C CA . ILE A 1 294 ? 30.313 -3.958 -38.746 1.00 89.81 294 ILE A CA 1
ATOM 2158 C C . ILE A 1 294 ? 29.804 -3.420 -37.405 1.00 89.81 294 ILE A C 1
ATOM 2160 O O . ILE A 1 294 ? 28.878 -3.996 -36.838 1.00 89.81 294 ILE A O 1
ATOM 2164 N N . TRP A 1 295 ? 30.335 -2.288 -36.929 1.00 90.38 295 TRP A N 1
ATOM 2165 C CA . TRP A 1 295 ? 29.906 -1.677 -35.674 1.00 90.38 295 TRP A CA 1
ATOM 2166 C C . TRP A 1 295 ? 28.468 -1.168 -35.782 1.00 90.38 295 TRP A C 1
ATOM 2168 O O . TRP A 1 295 ? 27.621 -1.539 -34.973 1.00 90.38 295 TRP A O 1
ATOM 2178 N N . GLY A 1 296 ? 28.142 -0.445 -36.860 1.00 85.12 296 GLY A N 1
ATOM 2179 C CA . GLY A 1 296 ? 26.768 -0.025 -37.161 1.00 85.12 296 GLY A CA 1
ATOM 2180 C C . GLY A 1 296 ? 25.778 -1.195 -37.228 1.00 85.12 296 GLY A C 1
ATOM 2181 O O . GLY A 1 296 ? 24.671 -1.113 -36.691 1.00 85.12 296 GLY A O 1
ATOM 2182 N N . SER A 1 297 ? 26.199 -2.315 -37.821 1.00 90.06 297 SER A N 1
ATOM 2183 C CA . SER A 1 297 ? 25.383 -3.531 -37.933 1.00 90.06 297 SER A CA 1
ATOM 2184 C C . SER A 1 297 ? 25.129 -4.196 -36.575 1.00 90.06 297 SER A C 1
ATOM 2186 O O . SER A 1 297 ? 23.994 -4.579 -36.284 1.00 90.06 297 SER A O 1
ATOM 2188 N N . ILE A 1 298 ? 26.154 -4.284 -35.716 1.00 90.81 298 ILE A N 1
ATOM 2189 C CA . ILE A 1 298 ? 26.036 -4.806 -34.344 1.00 90.81 298 ILE A CA 1
ATOM 2190 C C . ILE A 1 298 ? 25.026 -3.978 -33.545 1.00 90.81 298 ILE A C 1
ATOM 2192 O O . ILE A 1 298 ? 24.143 -4.538 -32.900 1.00 90.81 298 ILE A O 1
ATOM 2196 N N . LEU A 1 299 ? 25.101 -2.651 -33.636 1.00 88.19 299 LEU A N 1
ATOM 2197 C CA . LEU A 1 299 ? 24.198 -1.746 -32.918 1.00 88.19 299 LEU A CA 1
ATOM 2198 C C . LEU A 1 299 ? 22.763 -1.816 -33.448 1.00 88.19 299 LEU A C 1
ATOM 2200 O O . LEU A 1 299 ? 21.807 -1.740 -32.679 1.00 88.19 299 LEU A O 1
ATOM 2204 N N . GLY A 1 300 ? 22.592 -1.973 -34.763 1.00 87.56 300 GLY A N 1
ATOM 2205 C CA . GLY A 1 300 ? 21.282 -2.200 -35.370 1.00 87.56 300 GLY A CA 1
ATOM 2206 C C . GLY A 1 300 ? 20.638 -3.500 -34.880 1.00 87.56 300 GLY A C 1
ATOM 2207 O O . GLY A 1 300 ? 19.462 -3.506 -34.505 1.00 87.56 300 GLY A O 1
ATOM 2208 N N . ALA A 1 301 ? 21.421 -4.582 -34.827 1.00 91.62 301 ALA A N 1
ATOM 2209 C CA . ALA A 1 301 ? 20.979 -5.872 -34.304 1.00 91.62 301 ALA A CA 1
ATOM 2210 C C . ALA A 1 301 ? 20.646 -5.799 -32.804 1.00 91.62 301 ALA A C 1
ATOM 2212 O O . ALA A 1 301 ? 19.600 -6.304 -32.391 1.00 91.62 301 ALA A O 1
ATOM 2213 N N . ASP A 1 302 ? 21.479 -5.120 -32.010 1.00 90.25 302 ASP A N 1
ATOM 2214 C CA . ASP A 1 302 ? 21.239 -4.883 -30.584 1.00 90.25 302 ASP A CA 1
ATOM 2215 C C . ASP A 1 302 ? 19.924 -4.129 -30.347 1.00 90.25 302 ASP A C 1
ATOM 2217 O O . ASP A 1 302 ? 19.071 -4.587 -29.586 1.00 90.25 302 ASP A O 1
ATOM 2221 N N . ARG A 1 303 ? 19.688 -3.028 -31.075 1.00 86.12 303 ARG A N 1
ATOM 2222 C CA . ARG A 1 303 ? 18.440 -2.253 -30.970 1.00 86.12 303 ARG A CA 1
ATOM 2223 C C . ARG A 1 303 ? 17.209 -3.118 -31.211 1.00 86.12 303 ARG A C 1
ATOM 2225 O O . ARG A 1 303 ? 16.253 -3.038 -30.440 1.00 86.12 303 ARG A O 1
ATOM 2232 N N . PHE A 1 304 ? 17.236 -3.951 -32.252 1.00 89.69 304 PHE A N 1
ATOM 2233 C CA . PHE A 1 304 ? 16.138 -4.868 -32.545 1.00 89.69 304 PHE A CA 1
ATOM 2234 C C . PHE A 1 304 ? 15.965 -5.930 -31.450 1.00 89.69 304 PHE A C 1
ATOM 2236 O O . PHE A 1 304 ? 14.837 -6.192 -31.025 1.00 89.69 304 PHE A O 1
ATOM 2243 N N . ALA A 1 305 ? 17.065 -6.513 -30.968 1.00 92.38 305 ALA A N 1
ATOM 2244 C CA . ALA A 1 305 ? 17.041 -7.504 -29.899 1.00 92.38 305 ALA A CA 1
ATOM 2245 C C . ALA A 1 305 ? 16.454 -6.917 -28.608 1.00 92.38 305 ALA A C 1
ATOM 2247 O O . ALA A 1 305 ? 15.532 -7.499 -28.038 1.00 92.38 305 ALA A O 1
ATOM 2248 N N . VAL A 1 306 ? 16.916 -5.740 -28.179 1.00 87.19 306 VAL A N 1
ATOM 2249 C CA . VAL A 1 306 ? 16.403 -5.050 -26.988 1.00 87.19 306 VAL A CA 1
ATOM 2250 C C . VAL A 1 306 ? 14.914 -4.733 -27.135 1.00 87.19 306 VAL A C 1
ATOM 2252 O O . VAL A 1 306 ? 14.147 -5.033 -26.223 1.00 87.19 306 VAL A O 1
ATOM 2255 N N . ASP A 1 307 ? 14.475 -4.207 -28.283 1.00 85.38 307 ASP A N 1
ATOM 2256 C CA . ASP A 1 307 ? 13.057 -3.917 -28.537 1.00 85.38 307 ASP A CA 1
ATOM 2257 C C . ASP A 1 307 ? 12.180 -5.175 -28.415 1.00 85.38 307 ASP A C 1
ATOM 2259 O O . ASP A 1 307 ? 11.114 -5.141 -27.794 1.00 85.38 307 ASP A O 1
ATOM 2263 N N . LEU A 1 308 ? 12.635 -6.300 -28.974 1.00 92.00 308 LEU A N 1
ATOM 2264 C CA . LEU A 1 308 ? 11.936 -7.581 -28.894 1.00 92.00 308 LEU A CA 1
ATOM 2265 C C . LEU A 1 308 ? 11.903 -8.133 -27.467 1.00 92.00 308 LEU A C 1
ATOM 2267 O O . LEU A 1 308 ? 10.858 -8.613 -27.018 1.00 92.00 308 LEU A O 1
ATOM 2271 N N . LEU A 1 309 ? 13.021 -8.072 -26.745 1.00 91.00 309 LEU A N 1
ATOM 2272 C CA . LEU A 1 309 ? 13.106 -8.552 -25.368 1.00 91.00 309 LEU A CA 1
ATOM 2273 C C . LEU A 1 309 ? 12.221 -7.710 -24.440 1.00 91.00 309 LEU A C 1
ATOM 2275 O O . LEU A 1 309 ? 11.479 -8.276 -23.638 1.00 91.00 309 LEU A O 1
ATOM 2279 N N . LEU A 1 310 ? 12.225 -6.381 -24.580 1.00 84.31 310 LEU A N 1
ATOM 2280 C CA . LEU A 1 310 ? 11.363 -5.491 -23.798 1.00 84.31 310 LEU A CA 1
ATOM 2281 C C . LEU A 1 310 ? 9.880 -5.695 -24.130 1.00 84.31 310 LEU A C 1
ATOM 2283 O O . LEU A 1 310 ? 9.066 -5.770 -23.210 1.00 84.31 310 LEU A O 1
ATOM 2287 N N . ALA A 1 311 ? 9.518 -5.868 -25.406 1.00 88.50 311 ALA A N 1
ATOM 2288 C CA . ALA A 1 311 ? 8.147 -6.209 -25.797 1.00 88.50 311 ALA A CA 1
ATOM 2289 C C . ALA A 1 311 ? 7.716 -7.575 -25.229 1.00 88.50 311 ALA A C 1
ATOM 2291 O O . ALA A 1 311 ? 6.616 -7.714 -24.698 1.00 88.50 311 ALA A O 1
ATOM 2292 N N . THR A 1 312 ? 8.605 -8.571 -25.263 1.00 91.81 312 THR A N 1
ATOM 2293 C CA . THR A 1 312 ? 8.385 -9.897 -24.663 1.00 91.81 312 THR A CA 1
ATOM 2294 C C . THR A 1 312 ? 8.138 -9.791 -23.156 1.00 91.81 312 THR A C 1
ATOM 2296 O O . THR A 1 312 ? 7.201 -10.389 -22.627 1.00 91.81 312 THR A O 1
ATOM 2299 N N . VAL A 1 313 ? 8.950 -9.002 -22.449 1.00 85.75 313 VAL A N 1
ATOM 2300 C CA . VAL A 1 313 ? 8.789 -8.774 -21.008 1.00 85.75 313 VAL A CA 1
ATOM 2301 C C . VAL A 1 313 ? 7.480 -8.046 -20.709 1.00 85.75 313 VAL A C 1
ATOM 2303 O O . VAL A 1 313 ? 6.742 -8.482 -19.828 1.00 85.75 313 VAL A O 1
ATOM 2306 N N . ALA A 1 314 ? 7.144 -7.003 -21.468 1.00 83.06 314 ALA A N 1
ATOM 2307 C CA . ALA A 1 314 ? 5.895 -6.261 -21.320 1.00 83.06 314 ALA A CA 1
ATOM 2308 C C . ALA 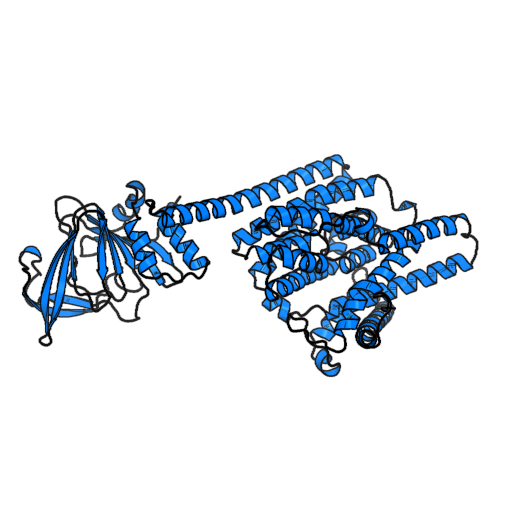A 1 314 ? 4.651 -7.135 -21.549 1.00 83.06 314 ALA A C 1
ATOM 2310 O O . ALA A 1 314 ? 3.693 -7.059 -20.781 1.00 83.06 314 ALA A O 1
ATOM 2311 N N . ALA A 1 315 ? 4.679 -8.031 -22.537 1.00 89.38 315 ALA A N 1
ATOM 2312 C CA . ALA A 1 315 ? 3.617 -9.016 -22.723 1.00 89.38 315 ALA A CA 1
ATOM 2313 C C . ALA A 1 315 ? 3.531 -9.999 -21.547 1.00 89.38 315 ALA A C 1
ATOM 2315 O O . ALA A 1 315 ? 2.442 -10.268 -21.038 1.00 89.38 315 ALA A O 1
ATOM 2316 N N . GLY A 1 316 ? 4.676 -10.493 -21.062 1.00 85.75 316 GLY A N 1
ATOM 2317 C CA . GLY A 1 316 ? 4.746 -11.347 -19.873 1.00 85.75 316 GLY A CA 1
ATOM 2318 C C . GLY A 1 316 ? 4.189 -10.675 -18.614 1.00 85.75 316 GLY A C 1
ATOM 2319 O O . GLY A 1 316 ? 3.576 -11.341 -17.780 1.00 85.75 316 GLY A O 1
ATOM 2320 N N . ILE A 1 317 ? 4.352 -9.357 -18.500 1.00 78.56 317 ILE A N 1
ATOM 2321 C CA . ILE A 1 317 ? 3.730 -8.520 -17.470 1.00 78.56 317 ILE A CA 1
ATOM 2322 C C . ILE A 1 317 ? 2.214 -8.498 -17.672 1.00 78.56 317 ILE A C 1
ATOM 2324 O O . ILE A 1 317 ? 1.473 -8.867 -16.765 1.00 78.56 317 ILE A O 1
ATOM 2328 N N . GLY A 1 318 ? 1.724 -8.185 -18.870 1.00 81.88 318 GLY A N 1
ATOM 2329 C CA . GLY A 1 318 ? 0.283 -8.196 -19.144 1.00 81.88 318 GLY A CA 1
ATOM 2330 C C . GLY A 1 318 ? -0.387 -9.524 -18.766 1.00 81.88 318 GLY A C 1
ATOM 2331 O O . GLY A 1 318 ? -1.448 -9.538 -18.145 1.00 81.88 318 GLY A O 1
ATOM 2332 N N . LEU A 1 319 ? 0.301 -10.641 -19.021 1.00 85.25 319 LEU A N 1
ATOM 2333 C CA . LEU A 1 319 ? -0.121 -12.005 -18.671 1.00 85.25 319 LEU A CA 1
ATOM 2334 C C . LEU A 1 319 ? -0.099 -12.333 -17.163 1.00 85.25 319 LEU A C 1
ATOM 2336 O O . LEU A 1 319 ? -0.432 -13.453 -16.774 1.00 85.25 319 LEU A O 1
ATOM 2340 N N . HIS A 1 320 ? 0.274 -11.382 -16.307 1.00 77.44 320 HIS A N 1
ATOM 2341 C CA . HIS A 1 320 ? 0.168 -11.461 -14.848 1.00 77.44 320 HIS A CA 1
ATOM 2342 C C . HIS A 1 320 ? -0.883 -10.498 -14.256 1.00 77.44 320 HIS A C 1
ATOM 2344 O O . HIS A 1 320 ? -1.101 -10.524 -13.045 1.00 77.44 320 HIS A O 1
ATOM 2350 N N . LEU A 1 321 ? -1.564 -9.667 -15.063 1.00 73.19 321 LEU A N 1
ATOM 2351 C CA . LEU A 1 321 ? -2.586 -8.716 -14.586 1.00 73.19 321 LEU A CA 1
ATOM 2352 C C . LEU A 1 321 ? -3.971 -9.357 -14.509 1.00 73.19 321 LEU A C 1
ATOM 2354 O O . LEU A 1 321 ? -4.787 -9.216 -15.417 1.00 73.19 321 LEU A O 1
ATOM 2358 N N . GLY A 1 322 ? -4.272 -10.045 -13.411 1.00 73.94 3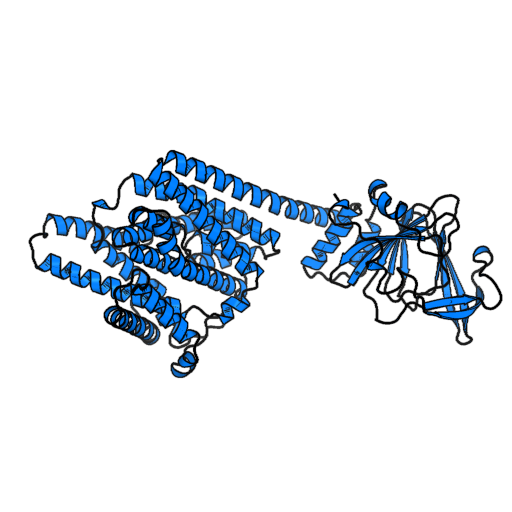22 GLY A N 1
ATOM 2359 C CA . GLY A 1 322 ? -5.629 -10.527 -13.149 1.00 73.94 322 GLY A CA 1
ATOM 2360 C C . GLY A 1 322 ? -6.535 -9.407 -12.631 1.00 73.94 322 GLY A C 1
ATOM 2361 O O . GLY A 1 322 ? -6.474 -9.082 -11.448 1.00 73.94 322 GLY A O 1
ATOM 2362 N N . LEU A 1 323 ? -7.433 -8.865 -13.465 1.00 70.62 323 LEU A N 1
ATOM 2363 C CA . LEU A 1 323 ? -8.348 -7.784 -13.051 1.00 70.62 323 LEU A CA 1
ATOM 2364 C C . LEU A 1 323 ? -9.270 -8.204 -11.896 1.00 70.62 323 LEU A C 1
ATOM 2366 O O . LEU A 1 323 ? -9.599 -7.405 -11.028 1.00 70.62 323 LEU A O 1
ATOM 2370 N N . ARG A 1 324 ? -9.649 -9.485 -11.838 1.00 67.88 324 ARG A N 1
ATOM 2371 C CA . ARG A 1 324 ? -10.467 -10.027 -10.741 1.00 67.88 324 ARG A CA 1
ATOM 2372 C C . ARG A 1 324 ? -9.706 -10.106 -9.418 1.00 67.88 324 ARG A C 1
ATOM 2374 O O . ARG A 1 324 ? -10.262 -9.753 -8.387 1.00 67.88 324 ARG A O 1
ATOM 2381 N N . ALA A 1 325 ? -8.441 -10.527 -9.452 1.00 63.25 325 ALA A N 1
ATOM 2382 C CA . ALA A 1 325 ? -7.585 -10.566 -8.264 1.00 63.25 325 ALA A CA 1
ATOM 2383 C C . ALA A 1 325 ? -7.342 -9.155 -7.710 1.00 63.25 325 ALA A C 1
ATOM 2385 O O . ALA A 1 325 ? -7.265 -8.958 -6.502 1.00 63.25 325 ALA A O 1
ATOM 2386 N N . LEU A 1 326 ? -7.293 -8.164 -8.601 1.00 64.19 326 LEU A N 1
ATOM 2387 C CA . LEU A 1 326 ? -7.184 -6.762 -8.239 1.00 64.19 326 LEU A CA 1
ATOM 2388 C C . LEU A 1 326 ? -8.451 -6.219 -7.564 1.00 64.19 326 LEU A C 1
ATOM 2390 O O . LEU A 1 326 ? -8.353 -5.521 -6.561 1.00 64.19 326 LEU A O 1
ATOM 2394 N N . LEU A 1 327 ? -9.633 -6.569 -8.077 1.00 66.50 327 LEU A N 1
ATOM 2395 C CA . LEU A 1 327 ? -10.910 -6.227 -7.439 1.00 66.50 327 LEU A CA 1
ATOM 2396 C C . LEU A 1 327 ? -11.073 -6.919 -6.075 1.00 66.50 327 LEU A C 1
ATOM 2398 O O . LEU A 1 327 ? -11.687 -6.359 -5.172 1.00 66.50 327 LEU A O 1
ATOM 2402 N N . ALA A 1 328 ? -10.475 -8.101 -5.900 1.00 63.78 328 ALA A N 1
ATOM 2403 C CA . ALA A 1 328 ? -10.477 -8.841 -4.639 1.00 63.78 328 ALA A CA 1
ATOM 2404 C C . ALA A 1 328 ? -9.473 -8.307 -3.593 1.00 63.78 328 ALA A C 1
ATOM 2406 O O . ALA A 1 328 ? -9.515 -8.734 -2.443 1.00 63.78 328 ALA A O 1
ATOM 2407 N N . ALA A 1 329 ? -8.583 -7.371 -3.955 1.00 63.75 329 ALA A N 1
ATOM 2408 C CA . ALA A 1 329 ? -7.526 -6.845 -3.081 1.00 63.75 329 ALA A CA 1
ATOM 2409 C C . ALA A 1 329 ? -8.040 -6.028 -1.875 1.00 63.75 329 ALA A C 1
ATOM 2411 O O . ALA A 1 329 ? -7.271 -5.729 -0.962 1.00 63.75 329 ALA A O 1
ATOM 2412 N N . GLY A 1 330 ? -9.329 -5.674 -1.867 1.00 77.06 330 GLY A N 1
ATOM 2413 C CA . GLY A 1 330 ? -9.942 -4.806 -0.867 1.00 77.06 330 GLY A CA 1
ATOM 2414 C C . GLY A 1 330 ? -9.630 -3.328 -1.121 1.00 77.06 330 GLY A C 1
ATOM 2415 O O . GLY A 1 330 ? -8.500 -2.942 -1.428 1.00 77.06 330 GLY A O 1
ATOM 2416 N N . VAL A 1 331 ? -10.644 -2.471 -0.968 1.00 85.31 331 VAL A N 1
ATOM 2417 C CA . VAL A 1 331 ? -10.533 -1.024 -1.236 1.00 85.31 331 VAL A CA 1
ATOM 2418 C C . VAL A 1 331 ? -9.421 -0.382 -0.400 1.00 85.31 331 VAL A C 1
ATOM 2420 O O . VAL A 1 331 ? -8.680 0.458 -0.900 1.00 85.31 331 VAL A O 1
ATOM 2423 N N . GLN A 1 332 ? -9.236 -0.824 0.845 1.00 89.31 332 GLN A N 1
ATOM 2424 C CA . GLN A 1 332 ? -8.211 -0.282 1.740 1.00 89.31 332 GLN A CA 1
ATOM 2425 C C . GLN A 1 332 ? -6.787 -0.480 1.190 1.00 89.31 332 GLN A C 1
ATOM 2427 O O . GLN A 1 332 ? -6.005 0.469 1.171 1.00 89.31 332 GLN A O 1
ATOM 2432 N N . ALA A 1 333 ? -6.445 -1.676 0.692 1.00 90.19 333 ALA A N 1
ATOM 2433 C CA . ALA A 1 333 ? -5.117 -1.950 0.136 1.00 90.19 333 ALA A CA 1
ATOM 2434 C C . ALA A 1 333 ? -4.869 -1.160 -1.158 1.00 90.19 333 ALA A C 1
ATOM 2436 O O . ALA A 1 333 ? -3.767 -0.648 -1.368 1.00 90.19 333 ALA A O 1
ATOM 2437 N N . LEU A 1 334 ? -5.905 -1.010 -1.992 1.00 91.75 334 LEU A N 1
ATOM 2438 C CA . LEU A 1 334 ? -5.856 -0.180 -3.196 1.00 91.75 334 LEU A CA 1
ATOM 2439 C C . LEU A 1 334 ? -5.609 1.291 -2.860 1.00 91.75 334 LEU A C 1
ATOM 2441 O O . LEU A 1 334 ? -4.761 1.906 -3.497 1.00 91.75 334 LEU A O 1
ATOM 2445 N N . VAL A 1 335 ? -6.285 1.845 -1.849 1.00 93.50 335 VAL A N 1
ATOM 2446 C CA . VAL A 1 335 ? -6.088 3.242 -1.427 1.00 93.50 335 VAL A CA 1
ATOM 2447 C C . VAL A 1 335 ? -4.689 3.454 -0.849 1.00 93.50 335 VAL A C 1
ATOM 2449 O O . VAL A 1 335 ? -4.039 4.440 -1.194 1.00 93.50 335 VAL A O 1
ATOM 2452 N N . VAL A 1 336 ? -4.180 2.528 -0.027 1.00 94.75 336 VAL A N 1
ATOM 2453 C CA . VAL A 1 336 ? -2.799 2.607 0.488 1.00 94.75 336 VAL A CA 1
ATOM 2454 C C . VAL A 1 336 ? -1.789 2.555 -0.659 1.00 94.75 336 VAL A C 1
ATOM 2456 O O . VAL A 1 336 ? -0.887 3.392 -0.714 1.00 94.75 336 VAL A O 1
ATOM 2459 N N . GLY A 1 337 ? -1.946 1.612 -1.593 1.00 93.19 337 GLY A N 1
ATOM 2460 C CA . GLY A 1 337 ? -1.094 1.511 -2.778 1.00 93.19 337 GLY A CA 1
ATOM 2461 C C . GLY A 1 337 ? -1.152 2.767 -3.648 1.00 93.19 337 GLY A C 1
ATOM 2462 O O . GLY A 1 337 ? -0.108 3.331 -3.964 1.00 93.19 337 GLY A O 1
ATOM 2463 N N . ALA A 1 338 ? -2.357 3.256 -3.955 1.00 94.19 338 ALA A N 1
ATOM 2464 C CA . ALA A 1 338 ? -2.580 4.460 -4.755 1.00 94.19 338 ALA A CA 1
ATOM 2465 C C . ALA A 1 338 ? -1.938 5.679 -4.104 1.00 94.19 338 ALA A C 1
ATOM 2467 O O . ALA A 1 338 ? -1.158 6.379 -4.741 1.00 94.19 338 ALA A O 1
ATOM 2468 N N . GLY A 1 339 ? -2.239 5.914 -2.826 1.00 95.75 339 GLY A N 1
ATOM 2469 C CA . GLY A 1 339 ? -1.726 7.054 -2.078 1.00 95.75 339 GLY A CA 1
ATOM 2470 C C . GLY A 1 339 ? -0.205 7.028 -1.974 1.00 95.75 339 GLY A C 1
ATOM 2471 O O . GLY A 1 339 ? 0.436 8.055 -2.170 1.00 95.75 339 GLY A O 1
ATOM 2472 N N . THR A 1 340 ? 0.389 5.851 -1.762 1.00 95.69 340 THR A N 1
ATOM 2473 C CA . THR A 1 340 ? 1.851 5.705 -1.709 1.00 95.69 340 THR A CA 1
ATOM 2474 C C . THR A 1 340 ? 2.494 5.923 -3.082 1.00 95.69 340 THR A C 1
ATOM 2476 O O . THR A 1 340 ? 3.490 6.640 -3.177 1.00 95.69 340 THR A O 1
ATOM 2479 N N . SER A 1 341 ? 1.928 5.353 -4.154 1.00 95.19 341 SER A N 1
ATOM 2480 C CA . SER A 1 341 ? 2.418 5.535 -5.528 1.00 95.19 341 SER A CA 1
ATOM 2481 C C . SER A 1 341 ? 2.275 6.983 -6.005 1.00 95.19 341 SER A C 1
ATOM 2483 O O . SER A 1 341 ? 3.201 7.522 -6.605 1.00 95.19 341 SER A O 1
ATOM 2485 N N . LEU A 1 342 ? 1.155 7.641 -5.700 1.00 96.38 342 LEU A N 1
ATOM 2486 C CA . LEU A 1 342 ? 0.945 9.060 -5.996 1.00 96.38 342 LEU A CA 1
ATOM 2487 C C . LEU A 1 342 ? 1.916 9.939 -5.214 1.00 96.38 342 LEU A C 1
ATOM 2489 O O . LEU A 1 342 ? 2.483 10.869 -5.780 1.00 96.38 342 LEU A O 1
ATOM 2493 N N . TRP A 1 343 ? 2.150 9.627 -3.939 1.00 97.12 343 TRP A N 1
ATOM 2494 C CA . TRP A 1 343 ? 3.082 10.375 -3.109 1.00 97.12 343 TRP A CA 1
ATOM 2495 C C . TRP A 1 343 ? 4.515 10.294 -3.636 1.00 97.12 343 TRP A C 1
ATOM 2497 O O . TRP A 1 343 ? 5.141 11.327 -3.859 1.00 97.12 343 TRP A O 1
ATOM 2507 N N . ILE A 1 344 ? 5.033 9.085 -3.885 1.00 95.38 344 ILE A N 1
ATOM 2508 C CA . ILE A 1 344 ? 6.404 8.925 -4.386 1.00 95.38 344 ILE A CA 1
ATOM 2509 C C . ILE A 1 344 ? 6.562 9.527 -5.787 1.00 95.38 344 ILE A C 1
ATOM 2511 O O . ILE A 1 344 ? 7.563 10.196 -6.042 1.00 95.38 344 ILE A O 1
ATOM 2515 N N . ALA A 1 345 ? 5.569 9.358 -6.669 1.00 96.38 345 ALA A N 1
ATOM 2516 C CA . ALA A 1 345 ? 5.589 9.936 -8.009 1.00 96.38 345 ALA A CA 1
ATOM 2517 C C . ALA A 1 345 ? 5.521 11.467 -7.970 1.00 96.38 345 ALA A C 1
ATOM 2519 O O . ALA A 1 345 ? 6.303 12.120 -8.652 1.00 96.38 345 ALA A O 1
ATOM 2520 N N . GLY A 1 346 ? 4.636 12.039 -7.152 1.00 97.25 346 GLY A N 1
ATOM 2521 C CA . GLY A 1 346 ? 4.467 13.483 -7.014 1.00 97.25 346 GLY A CA 1
ATOM 2522 C C . GLY A 1 346 ? 5.666 14.160 -6.351 1.00 97.25 346 GLY A C 1
ATOM 2523 O O . GLY A 1 346 ? 6.173 15.150 -6.872 1.00 97.25 346 GLY A O 1
ATOM 2524 N N . LEU A 1 347 ? 6.169 13.603 -5.244 1.00 97.50 347 LEU A N 1
ATOM 2525 C CA . LEU A 1 347 ? 7.324 14.155 -4.534 1.00 97.50 347 LEU A CA 1
ATOM 2526 C C . LEU A 1 347 ? 8.587 14.101 -5.398 1.00 97.50 347 LEU A C 1
ATOM 2528 O O . LEU A 1 347 ? 9.283 15.105 -5.533 1.00 97.50 347 LEU A O 1
ATOM 2532 N N . SER A 1 348 ? 8.875 12.955 -6.020 1.00 96.62 348 SER A N 1
ATOM 2533 C CA . SER A 1 348 ? 10.042 12.843 -6.901 1.00 96.62 348 SER A CA 1
ATOM 2534 C C . SER A 1 348 ? 9.909 13.714 -8.151 1.00 96.62 348 SER A C 1
ATOM 2536 O O . SER A 1 348 ? 10.901 14.321 -8.543 1.00 96.62 348 SER A O 1
ATOM 2538 N N . LEU A 1 349 ? 8.709 13.859 -8.733 1.00 97.56 349 LEU A N 1
ATOM 2539 C CA . LEU A 1 349 ? 8.468 14.792 -9.837 1.00 97.56 349 LEU A CA 1
ATOM 2540 C C . LEU A 1 349 ? 8.790 16.226 -9.412 1.00 97.56 349 LEU A C 1
ATOM 2542 O O . LEU A 1 349 ? 9.556 16.900 -10.093 1.00 97.56 349 LEU A O 1
ATOM 2546 N N . ALA A 1 350 ? 8.260 16.677 -8.272 1.00 97.31 350 ALA A N 1
ATOM 2547 C CA . ALA A 1 350 ? 8.500 18.023 -7.757 1.00 97.31 350 ALA A CA 1
ATOM 2548 C C . ALA A 1 350 ? 9.996 18.281 -7.517 1.00 97.31 350 ALA A C 1
ATOM 2550 O O . ALA A 1 350 ? 10.525 19.310 -7.935 1.00 97.31 350 ALA A O 1
ATOM 2551 N N . MET A 1 351 ? 10.703 17.319 -6.915 1.00 97.38 351 MET A N 1
ATOM 2552 C CA . MET A 1 351 ? 12.149 17.416 -6.711 1.00 97.38 351 MET A CA 1
ATOM 2553 C C . MET A 1 351 ? 12.920 17.459 -8.035 1.00 97.38 351 MET A C 1
ATOM 2555 O O . MET A 1 351 ? 13.838 18.260 -8.177 1.00 97.38 351 MET A O 1
ATOM 2559 N N . ILE A 1 352 ? 12.564 16.621 -9.011 1.00 96.50 352 ILE A N 1
ATOM 2560 C CA . ILE A 1 352 ? 13.250 16.556 -10.308 1.00 96.50 352 ILE A CA 1
ATOM 2561 C C . ILE A 1 352 ? 12.995 17.824 -11.126 1.00 96.50 352 ILE A C 1
ATOM 2563 O O . ILE A 1 352 ? 13.921 18.342 -11.742 1.00 96.50 352 ILE A O 1
ATOM 2567 N N . VAL A 1 353 ? 11.778 18.366 -11.098 1.00 96.25 353 VAL A N 1
ATOM 2568 C CA . VAL A 1 353 ? 11.444 19.641 -11.748 1.00 96.25 353 VAL A CA 1
ATOM 2569 C C . VAL A 1 353 ? 12.203 20.796 -11.097 1.00 96.25 353 VAL A C 1
ATOM 2571 O O . VAL A 1 353 ? 12.798 21.599 -11.814 1.00 96.25 353 VAL A O 1
ATOM 2574 N N . GLY A 1 354 ? 12.259 20.841 -9.762 1.00 94.50 354 GLY A N 1
ATOM 2575 C CA . GLY A 1 354 ? 13.080 21.811 -9.032 1.00 94.50 354 GLY A CA 1
ATOM 2576 C C . GLY A 1 354 ? 14.561 21.693 -9.402 1.00 94.50 354 GLY A C 1
ATOM 2577 O O . GLY A 1 354 ? 15.191 22.682 -9.768 1.00 94.50 354 GLY A O 1
ATOM 2578 N N . ALA A 1 355 ? 15.098 20.467 -9.433 1.00 94.00 355 ALA A N 1
ATOM 2579 C CA . ALA A 1 355 ? 16.471 20.202 -9.865 1.00 94.00 355 ALA A CA 1
ATOM 2580 C C . ALA A 1 355 ? 16.736 20.640 -11.310 1.00 94.00 355 ALA A C 1
ATOM 2582 O O . ALA A 1 355 ? 17.825 21.133 -11.613 1.00 94.00 355 ALA A O 1
ATOM 2583 N N . ALA A 1 356 ? 15.770 20.422 -12.205 1.00 90.88 356 ALA A N 1
ATOM 2584 C CA . ALA A 1 356 ? 15.880 20.732 -13.622 1.00 90.88 356 ALA A CA 1
ATOM 2585 C C . ALA A 1 356 ? 15.890 22.247 -13.877 1.00 90.88 356 ALA A C 1
ATOM 2587 O O . ALA A 1 356 ? 16.693 22.699 -14.694 1.00 90.88 356 ALA A O 1
ATOM 2588 N N . ARG A 1 357 ? 15.039 23.004 -13.170 1.00 92.81 357 ARG A N 1
ATOM 2589 C CA . ARG A 1 357 ? 14.783 24.434 -13.417 1.00 92.81 357 ARG A CA 1
ATOM 2590 C C . ARG A 1 357 ? 15.612 25.382 -12.552 1.00 92.81 357 ARG A C 1
ATOM 2592 O O . ARG A 1 357 ? 16.111 26.373 -13.065 1.00 92.81 357 ARG A O 1
ATOM 2599 N N . GLU A 1 358 ? 15.758 25.081 -11.266 1.00 91.06 358 GLU A N 1
ATOM 2600 C CA . GLU A 1 358 ? 16.328 26.006 -10.270 1.00 91.06 358 GLU A CA 1
ATOM 2601 C C . GLU A 1 358 ? 17.596 25.458 -9.599 1.00 91.06 358 GLU A C 1
ATOM 2603 O O . GLU A 1 358 ? 18.345 26.193 -8.961 1.00 91.06 358 GLU A O 1
ATOM 2608 N N . GLY A 1 359 ? 17.872 24.165 -9.776 1.00 90.38 359 GLY A N 1
ATOM 2609 C CA . GLY A 1 359 ? 19.086 23.515 -9.300 1.00 90.38 359 GLY A CA 1
ATOM 2610 C C . GLY A 1 359 ? 18.858 22.558 -8.134 1.00 90.38 359 GLY A C 1
ATOM 2611 O O . GLY A 1 359 ? 17.762 22.381 -7.602 1.00 90.38 359 GLY A O 1
ATOM 2612 N N . VAL A 1 360 ? 19.932 21.866 -7.755 1.00 90.75 360 VAL A N 1
ATOM 2613 C CA . VAL A 1 360 ? 19.862 20.704 -6.856 1.00 90.75 360 VAL A CA 1
ATOM 2614 C C . VAL A 1 360 ? 19.498 21.086 -5.411 1.00 90.75 360 VAL A C 1
ATOM 2616 O O . VAL A 1 360 ? 18.875 20.294 -4.705 1.00 90.75 360 VAL A O 1
ATOM 2619 N N . SER A 1 361 ? 19.820 22.306 -4.977 1.00 91.81 361 SER A N 1
ATOM 2620 C CA . SER A 1 361 ? 19.450 22.831 -3.655 1.00 91.81 361 SER A CA 1
ATOM 2621 C C . SER A 1 361 ? 17.931 22.910 -3.464 1.00 91.81 361 SER A C 1
ATOM 2623 O O . SER A 1 361 ? 17.421 22.493 -2.424 1.00 91.81 361 SER A O 1
ATOM 2625 N N . VAL A 1 362 ? 17.196 23.360 -4.485 1.00 93.88 362 VAL A N 1
ATOM 2626 C CA . VAL A 1 362 ? 15.726 23.431 -4.459 1.00 93.88 362 VAL A CA 1
ATOM 2627 C C . VAL A 1 362 ? 15.120 22.035 -4.364 1.00 93.88 362 VAL A C 1
ATOM 2629 O O . VAL A 1 362 ? 14.228 21.795 -3.551 1.00 93.88 362 VAL A O 1
ATOM 2632 N N . ALA A 1 363 ? 15.664 21.076 -5.115 1.00 93.69 363 ALA A N 1
ATOM 2633 C CA . ALA A 1 363 ? 15.255 19.680 -5.010 1.00 93.69 363 ALA A CA 1
ATOM 2634 C C . ALA A 1 363 ? 15.454 19.125 -3.592 1.00 93.69 363 ALA A C 1
ATOM 2636 O O . ALA A 1 363 ? 14.552 18.481 -3.059 1.00 93.69 363 ALA A O 1
ATOM 2637 N N . ALA A 1 364 ? 16.596 19.407 -2.957 1.00 93.81 364 ALA A N 1
ATOM 2638 C CA . ALA A 1 364 ? 16.872 18.983 -1.586 1.00 93.81 364 ALA A CA 1
ATOM 2639 C C . ALA A 1 364 ? 15.890 19.599 -0.574 1.00 93.81 364 ALA A C 1
ATOM 2641 O O . ALA A 1 364 ? 15.404 18.888 0.305 1.00 93.81 364 ALA A O 1
ATOM 2642 N N . MET A 1 365 ? 15.542 20.880 -0.726 1.00 96.00 365 MET A N 1
ATOM 2643 C CA . MET A 1 365 ? 14.553 21.555 0.121 1.00 96.00 365 MET A CA 1
ATOM 2644 C C . MET A 1 365 ? 13.156 20.928 -0.014 1.00 96.00 365 MET A C 1
ATOM 2646 O O . MET A 1 365 ? 12.531 20.600 0.996 1.00 96.00 365 MET A O 1
ATOM 2650 N N . ILE A 1 366 ? 12.692 20.690 -1.248 1.00 96.88 366 ILE A N 1
ATOM 2651 C CA . ILE A 1 366 ? 11.419 19.997 -1.519 1.00 96.88 366 ILE A CA 1
ATOM 2652 C C . ILE A 1 366 ? 11.437 18.595 -0.895 1.00 96.88 366 ILE A C 1
ATOM 2654 O O . ILE A 1 366 ? 10.477 18.188 -0.240 1.00 96.88 366 ILE A O 1
ATOM 2658 N N . GLY A 1 367 ? 12.546 17.868 -1.054 1.00 95.12 367 GLY A N 1
ATOM 2659 C CA . GLY A 1 367 ? 12.730 16.543 -0.469 1.00 95.12 367 GLY A CA 1
ATOM 2660 C C . GLY A 1 367 ? 12.671 16.547 1.056 1.00 95.12 367 GLY A C 1
ATOM 2661 O O . GLY A 1 367 ? 11.977 15.716 1.640 1.00 95.12 367 GLY A O 1
ATOM 2662 N N . ALA A 1 368 ? 13.347 17.495 1.709 1.00 96.06 368 ALA A N 1
ATOM 2663 C CA . ALA A 1 368 ? 13.333 17.641 3.162 1.00 96.06 368 ALA A CA 1
ATOM 2664 C C . ALA A 1 368 ? 11.923 17.948 3.688 1.00 96.06 368 ALA A C 1
ATOM 2666 O O . ALA A 1 368 ? 11.482 17.330 4.660 1.00 96.06 368 ALA A O 1
ATOM 2667 N N . LEU A 1 369 ? 11.184 18.833 3.009 1.00 96.44 369 LEU A N 1
ATOM 2668 C CA . LEU A 1 369 ? 9.792 19.132 3.341 1.00 96.44 369 LEU A CA 1
ATOM 2669 C C . LEU A 1 369 ? 8.904 17.890 3.180 1.00 96.44 369 LEU A C 1
ATOM 2671 O O . LEU A 1 369 ? 8.163 17.540 4.098 1.00 96.44 369 LEU A O 1
ATOM 2675 N N . GLY A 1 370 ? 9.014 17.180 2.054 1.00 95.44 370 GLY A N 1
ATOM 2676 C CA . GLY A 1 370 ? 8.265 15.946 1.809 1.00 95.44 370 GLY A CA 1
ATOM 2677 C C . GLY A 1 370 ? 8.580 14.849 2.830 1.00 95.44 370 GLY A C 1
ATOM 2678 O O . GLY A 1 370 ? 7.683 14.154 3.311 1.00 95.44 370 GLY A O 1
ATOM 2679 N N . LEU A 1 371 ? 9.844 14.701 3.225 1.00 95.56 371 LEU A N 1
ATOM 2680 C CA . LEU A 1 371 ? 10.245 13.780 4.286 1.00 95.56 371 LEU A CA 1
ATOM 2681 C C . LEU A 1 371 ? 9.639 14.174 5.640 1.00 95.56 371 LEU A C 1
ATOM 2683 O O . LEU A 1 371 ? 9.091 13.314 6.332 1.00 95.56 371 LEU A O 1
ATOM 2687 N N . GLY A 1 372 ? 9.678 15.463 5.988 1.00 94.94 372 GLY A N 1
ATOM 2688 C CA . GLY A 1 372 ? 9.080 16.000 7.211 1.00 94.94 372 GLY A CA 1
ATOM 2689 C C . GLY A 1 372 ? 7.564 15.792 7.276 1.00 94.94 372 GLY A C 1
ATOM 2690 O O . GLY A 1 372 ? 7.054 15.325 8.295 1.00 94.94 372 GLY A O 1
ATOM 2691 N N . VAL A 1 373 ? 6.848 16.055 6.177 1.00 94.56 373 VAL A N 1
ATOM 2692 C CA . VAL A 1 373 ? 5.396 15.824 6.069 1.00 94.56 373 VAL A CA 1
ATOM 2693 C C . VAL A 1 373 ? 5.064 14.341 6.233 1.00 94.56 373 VAL A C 1
ATOM 2695 O O . VAL A 1 373 ? 4.189 13.996 7.031 1.00 94.56 373 VAL A O 1
ATOM 2698 N N . GLY A 1 374 ? 5.792 13.458 5.539 1.00 92.12 374 GLY A N 1
ATOM 2699 C CA . GLY A 1 374 ? 5.619 12.012 5.674 1.00 92.12 374 GLY A CA 1
ATOM 2700 C C . GLY A 1 374 ? 5.818 11.552 7.120 1.00 92.12 374 GLY A C 1
ATOM 2701 O O . GLY A 1 374 ? 4.952 10.884 7.690 1.00 92.12 374 GLY A O 1
ATOM 2702 N N . LEU A 1 375 ? 6.915 11.978 7.754 1.00 93.00 375 LEU A N 1
ATOM 2703 C CA . LEU A 1 375 ? 7.224 11.645 9.144 1.00 93.00 375 LEU A CA 1
ATOM 2704 C C . LEU A 1 375 ? 6.154 12.159 10.118 1.00 93.00 375 LEU A C 1
ATOM 2706 O O . LEU A 1 375 ? 5.758 11.434 11.031 1.00 93.00 375 LEU A O 1
ATOM 2710 N N . LEU A 1 376 ? 5.656 13.383 9.934 1.00 92.25 376 LEU A N 1
ATOM 2711 C CA . LEU A 1 376 ? 4.612 13.955 10.784 1.00 92.25 376 LEU A CA 1
ATOM 2712 C C . LEU A 1 376 ? 3.297 13.171 10.670 1.00 92.25 376 LEU A C 1
ATOM 2714 O O . LEU A 1 376 ? 2.678 12.857 11.691 1.00 92.25 376 LEU A O 1
ATOM 2718 N N . ALA A 1 377 ? 2.897 12.798 9.450 1.00 89.81 377 ALA A N 1
ATOM 2719 C CA . ALA A 1 377 ? 1.718 11.966 9.214 1.00 89.81 377 ALA A CA 1
ATOM 2720 C C . ALA A 1 377 ? 1.851 10.590 9.890 1.00 89.81 377 ALA A C 1
ATOM 2722 O O . ALA A 1 377 ? 0.922 10.117 10.558 1.00 89.81 377 ALA A O 1
ATOM 2723 N N . PHE A 1 378 ? 3.031 9.972 9.791 1.00 89.06 378 PHE A N 1
ATOM 2724 C CA . PHE A 1 378 ? 3.334 8.713 10.468 1.00 89.06 378 PHE A CA 1
ATOM 2725 C C . PHE A 1 378 ? 3.320 8.843 11.996 1.00 89.06 378 PHE A C 1
ATOM 2727 O O . PHE A 1 378 ? 2.745 8.000 12.683 1.00 89.06 378 PHE A O 1
ATOM 2734 N N . ARG A 1 379 ? 3.895 9.914 12.559 1.00 87.62 379 ARG A N 1
ATOM 2735 C CA . ARG A 1 379 ? 3.875 10.146 14.012 1.00 87.62 379 ARG A CA 1
ATOM 2736 C C . ARG A 1 379 ? 2.462 10.364 14.533 1.00 87.62 379 ARG A C 1
ATOM 2738 O O . ARG A 1 379 ? 2.109 9.792 15.559 1.00 87.62 379 ARG A O 1
ATOM 2745 N N . ARG A 1 380 ? 1.642 11.147 13.829 1.00 85.38 380 ARG A N 1
ATOM 2746 C CA . ARG A 1 380 ? 0.252 11.419 14.225 1.00 85.38 380 ARG A CA 1
ATOM 2747 C C . ARG A 1 380 ? -0.598 10.148 14.235 1.00 85.38 380 ARG A C 1
ATOM 2749 O O . ARG A 1 380 ? -1.372 9.936 15.163 1.00 85.38 380 ARG A O 1
ATOM 2756 N N . SER A 1 381 ? -0.442 9.298 13.223 1.00 79.94 381 SER A N 1
ATOM 2757 C CA . SER A 1 381 ? -1.143 8.011 13.144 1.00 79.94 381 SER A CA 1
ATOM 2758 C C . SER A 1 381 ? -0.636 7.010 14.191 1.00 79.94 381 SER A C 1
ATOM 2760 O O . SER A 1 381 ? -1.437 6.381 14.881 1.00 79.94 381 SER A O 1
ATOM 2762 N N . SER A 1 382 ? 0.681 6.931 14.392 1.00 74.31 382 SER A N 1
ATOM 2763 C CA . SER A 1 382 ? 1.301 6.032 15.375 1.00 74.31 382 SER A CA 1
ATOM 2764 C C . SER A 1 382 ? 1.013 6.421 16.827 1.00 74.31 382 SER A C 1
ATOM 2766 O O . SER A 1 382 ? 0.829 5.541 17.663 1.00 74.31 382 SER A O 1
ATOM 2768 N N . ALA A 1 383 ? 0.935 7.718 17.145 1.00 73.12 383 ALA A N 1
ATOM 2769 C CA . ALA A 1 383 ? 0.623 8.195 18.494 1.00 73.12 383 ALA A CA 1
ATOM 2770 C C . ALA A 1 383 ? -0.754 7.709 18.966 1.00 73.12 383 ALA A C 1
ATOM 2772 O O . ALA A 1 383 ? -0.900 7.286 20.110 1.00 73.12 383 ALA A O 1
ATOM 2773 N N . ARG A 1 384 ? -1.739 7.684 18.060 1.00 69.12 384 ARG A N 1
ATOM 2774 C CA . ARG A 1 384 ? -3.079 7.167 18.353 1.00 69.12 384 ARG A CA 1
ATOM 2775 C C . ARG A 1 384 ? -3.054 5.672 18.682 1.00 69.12 384 ARG A C 1
ATOM 2777 O O . ARG A 1 384 ? -3.677 5.254 19.651 1.00 69.12 384 ARG A O 1
ATOM 2784 N N . LEU A 1 385 ? -2.302 4.877 17.916 1.00 68.12 385 LEU A N 1
ATOM 2785 C CA . LEU A 1 385 ? -2.128 3.446 18.192 1.00 68.12 385 LEU A CA 1
ATOM 2786 C C . LEU A 1 385 ? -1.403 3.200 19.521 1.00 68.12 385 LEU A C 1
ATOM 2788 O O . LEU A 1 385 ? -1.807 2.330 20.286 1.00 68.12 385 LEU A O 1
ATOM 2792 N N . ALA A 1 386 ? -0.354 3.973 19.813 1.00 71.69 386 ALA A N 1
ATOM 2793 C CA . ALA A 1 386 ? 0.398 3.854 21.059 1.00 71.69 386 ALA A CA 1
ATOM 2794 C C . ALA A 1 386 ? -0.461 4.204 22.284 1.00 71.69 386 ALA A C 1
ATOM 2796 O O . ALA A 1 386 ? -0.418 3.487 23.281 1.00 71.69 386 ALA A O 1
ATOM 2797 N N . GLN A 1 387 ? -1.281 5.257 22.190 1.00 76.12 387 GLN A N 1
ATOM 2798 C CA . GLN A 1 387 ? -2.241 5.612 23.236 1.00 76.12 387 GLN A CA 1
ATOM 2799 C C . GLN A 1 387 ? -3.264 4.498 23.470 1.00 76.12 387 GLN A C 1
ATOM 2801 O O . GLN A 1 387 ? -3.509 4.144 24.617 1.00 76.12 387 GLN A O 1
ATOM 2806 N N . MET A 1 388 ? -3.807 3.892 22.409 1.00 76.25 388 MET A N 1
ATOM 2807 C CA . MET A 1 388 ? -4.756 2.779 22.545 1.00 76.25 388 MET A CA 1
ATOM 2808 C C . MET A 1 388 ? -4.109 1.514 23.116 1.00 76.25 388 MET A C 1
ATOM 2810 O O . MET A 1 388 ? -4.698 0.855 23.968 1.00 76.25 388 MET A O 1
ATOM 2814 N N . ALA A 1 389 ? -2.876 1.192 22.718 1.00 79.31 389 ALA A N 1
ATOM 2815 C CA . ALA A 1 389 ? -2.142 0.064 23.289 1.00 79.31 389 ALA A CA 1
ATOM 2816 C C . ALA A 1 389 ? -1.847 0.272 24.785 1.00 79.31 389 ALA A C 1
ATOM 2818 O O . ALA A 1 389 ? -1.961 -0.662 25.579 1.00 79.31 389 ALA A O 1
ATOM 2819 N N . LEU A 1 390 ? -1.491 1.498 25.180 1.00 84.44 390 LEU A N 1
ATOM 2820 C CA . LEU A 1 390 ? -1.291 1.856 26.582 1.00 84.44 390 LEU A CA 1
ATOM 2821 C C . LEU A 1 390 ? -2.609 1.814 27.367 1.00 84.44 390 LEU A C 1
ATOM 2823 O O . LEU A 1 390 ? -2.627 1.315 28.489 1.00 84.44 390 LEU A O 1
ATOM 2827 N N . LEU A 1 391 ? -3.709 2.266 26.761 1.00 87.00 391 LEU A N 1
ATOM 2828 C CA . LEU A 1 391 ? -5.042 2.183 27.347 1.00 87.00 391 LEU A CA 1
ATOM 2829 C C . LEU A 1 391 ? -5.471 0.729 27.582 1.00 87.00 391 LEU A C 1
ATOM 2831 O O . LEU A 1 391 ? -5.928 0.408 28.673 1.00 87.00 391 LEU A O 1
ATOM 2835 N N . ARG A 1 392 ? -5.253 -0.173 26.615 1.00 87.31 392 ARG A N 1
ATOM 2836 C CA . ARG A 1 392 ? -5.563 -1.603 26.781 1.00 87.31 392 ARG A CA 1
ATOM 2837 C C . ARG A 1 392 ? -4.743 -2.234 27.907 1.00 87.31 392 ARG A C 1
ATOM 2839 O O . ARG A 1 392 ? -5.305 -2.920 28.748 1.00 87.31 392 ARG A O 1
ATOM 2846 N N . ARG A 1 393 ? -3.444 -1.921 28.000 1.00 87.81 393 ARG A N 1
ATOM 2847 C CA . ARG A 1 393 ? -2.601 -2.372 29.125 1.00 87.81 393 ARG A CA 1
ATOM 2848 C C . ARG A 1 393 ? -3.096 -1.853 30.476 1.00 87.81 393 ARG A C 1
ATOM 2850 O O . ARG A 1 393 ? -3.070 -2.596 31.448 1.00 87.81 393 ARG A O 1
ATOM 2857 N N . ARG A 1 394 ? -3.541 -0.594 30.542 1.00 93.06 394 ARG A N 1
ATOM 2858 C CA . ARG A 1 394 ? -4.150 -0.012 31.749 1.00 93.06 394 ARG A CA 1
ATOM 2859 C C . ARG A 1 394 ? -5.446 -0.730 32.128 1.00 93.06 394 ARG A C 1
ATOM 2861 O O . ARG A 1 394 ? -5.619 -1.060 33.295 1.00 93.06 394 ARG A O 1
ATOM 2868 N N . PHE A 1 395 ? -6.306 -1.005 31.152 1.00 93.25 395 PHE A 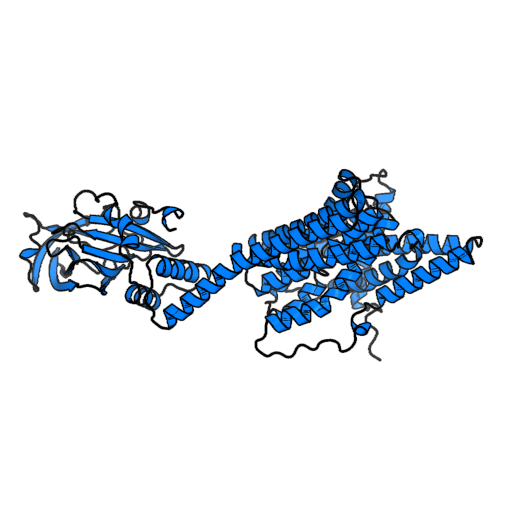N 1
ATOM 2869 C CA . PHE A 1 395 ? -7.551 -1.748 31.345 1.00 93.25 395 PHE A CA 1
ATOM 2870 C C . PHE A 1 395 ? -7.314 -3.181 31.847 1.00 93.25 395 PHE A C 1
ATOM 2872 O O . PHE A 1 395 ? -7.998 -3.665 32.753 1.00 93.25 395 PHE A O 1
ATOM 2879 N N . ASP A 1 396 ? -6.307 -3.859 31.296 1.00 91.62 396 ASP A N 1
ATOM 2880 C CA . ASP A 1 396 ? -5.915 -5.197 31.740 1.00 91.62 396 ASP A CA 1
ATOM 2881 C C . ASP A 1 396 ? -5.291 -5.184 33.143 1.00 91.62 396 ASP A C 1
ATOM 2883 O O . ASP A 1 396 ? -5.444 -6.143 33.892 1.00 91.62 396 ASP A O 1
ATOM 2887 N N . ALA A 1 397 ? -4.661 -4.073 33.536 1.00 92.44 397 ALA A N 1
ATOM 2888 C CA . ALA A 1 397 ? -4.167 -3.846 34.892 1.00 92.44 397 ALA A CA 1
ATOM 2889 C C . ALA A 1 397 ? -5.253 -3.380 35.887 1.00 92.44 397 ALA A C 1
ATOM 2891 O O . ALA A 1 397 ? -4.937 -3.139 37.050 1.00 92.44 397 ALA A O 1
ATOM 2892 N N . GLY A 1 398 ? -6.513 -3.234 35.457 1.00 92.06 398 GLY A N 1
ATOM 2893 C CA . GLY A 1 398 ? -7.624 -2.830 36.325 1.00 92.06 398 GLY A CA 1
ATOM 2894 C C . GLY A 1 398 ? -7.705 -1.329 36.625 1.00 92.06 398 GLY A C 1
ATOM 2895 O O . GLY A 1 398 ? -8.337 -0.940 37.605 1.00 92.06 398 GLY A O 1
ATOM 2896 N N . ALA A 1 399 ? -7.046 -0.477 35.835 1.00 92.94 399 ALA A N 1
ATOM 2897 C CA . ALA A 1 399 ? -7.047 0.965 36.065 1.00 92.94 399 ALA A CA 1
ATOM 2898 C C . ALA A 1 399 ? -8.420 1.601 35.760 1.00 92.94 399 ALA A C 1
ATOM 2900 O O . ALA A 1 399 ? -9.077 1.194 34.804 1.00 92.94 399 ALA A O 1
ATOM 2901 N N . PRO A 1 400 ? -8.833 2.657 36.487 1.00 93.81 400 PRO A N 1
ATOM 2902 C CA . PRO A 1 400 ? -10.071 3.361 36.181 1.00 93.81 400 PRO A CA 1
ATOM 2903 C C . PRO A 1 400 ? -10.031 3.969 34.771 1.00 93.81 400 PRO A C 1
ATOM 2905 O O . PRO A 1 400 ? -8.983 4.437 34.305 1.00 93.81 400 PRO A O 1
ATOM 2908 N N . LEU A 1 401 ? -11.191 3.952 34.120 1.00 94.81 401 LEU A N 1
ATOM 2909 C CA . LEU A 1 401 ? -11.443 4.446 32.773 1.00 94.81 401 LEU A CA 1
ATOM 2910 C C . LEU A 1 401 ? -12.339 5.680 32.827 1.00 94.81 401 LEU A C 1
ATOM 2912 O O . LEU A 1 401 ? -13.368 5.665 33.500 1.00 94.81 401 LEU A O 1
ATOM 2916 N N . SER A 1 402 ? -12.008 6.710 32.053 1.00 94.75 402 SER A N 1
ATOM 2917 C CA . SER A 1 402 ? -12.978 7.764 31.733 1.00 94.75 402 SER A CA 1
ATOM 2918 C C . SER A 1 402 ? -14.050 7.254 30.753 1.00 94.75 402 SER A C 1
ATOM 2920 O O . SER A 1 402 ? -13.907 6.192 30.137 1.00 94.75 402 SER A O 1
ATOM 2922 N N . LEU A 1 403 ? -15.119 8.027 30.549 1.00 92.88 403 LEU A N 1
ATOM 2923 C CA . LEU A 1 403 ? -16.145 7.713 29.547 1.00 92.88 403 LEU A CA 1
ATOM 2924 C C . LEU A 1 403 ? -15.575 7.711 28.121 1.00 92.88 403 LEU A C 1
ATOM 2926 O O . LEU A 1 403 ? -15.841 6.803 27.329 1.00 92.88 403 LEU A O 1
ATOM 2930 N N . GLY A 1 404 ? -14.728 8.690 27.801 1.00 90.06 404 GLY A N 1
ATOM 2931 C CA . GLY A 1 404 ? -13.974 8.730 26.547 1.00 90.06 404 GLY A CA 1
ATOM 2932 C C . GLY A 1 404 ? -13.067 7.509 26.351 1.00 90.06 404 GLY A C 1
ATOM 2933 O O . GLY A 1 404 ? -13.016 6.944 25.258 1.00 90.06 404 GLY A O 1
ATOM 2934 N N . GLU A 1 405 ? -12.390 7.057 27.407 1.00 92.62 405 GLU A N 1
ATOM 2935 C CA . GLU A 1 405 ? -11.532 5.866 27.365 1.00 92.62 405 GLU A CA 1
ATOM 2936 C C . GLU A 1 405 ? -12.334 4.571 27.161 1.00 92.62 405 GLU A C 1
ATOM 2938 O O . GLU A 1 405 ? -11.967 3.750 26.318 1.00 92.62 405 GLU A O 1
ATOM 2943 N N . ALA A 1 406 ? -13.456 4.404 27.866 1.00 94.00 406 ALA A N 1
ATOM 2944 C CA . ALA A 1 406 ? -14.328 3.240 27.713 1.00 94.00 406 ALA A CA 1
ATOM 2945 C C . ALA A 1 406 ? -14.912 3.139 26.297 1.00 94.00 406 ALA A C 1
ATOM 2947 O O . ALA A 1 406 ? -14.833 2.085 25.667 1.00 94.00 406 ALA A O 1
ATOM 2948 N N . THR A 1 407 ? -15.423 4.246 25.748 1.00 92.38 407 THR A N 1
ATOM 2949 C CA . THR A 1 407 ? -15.931 4.267 24.364 1.00 92.38 407 THR A CA 1
ATOM 2950 C C . THR A 1 407 ? -14.826 4.016 23.332 1.00 92.38 407 THR A C 1
ATOM 2952 O O . THR A 1 407 ? -15.061 3.340 22.333 1.00 92.38 407 THR A O 1
ATOM 2955 N N . GLY A 1 408 ? -13.598 4.479 23.592 1.00 89.06 408 GLY A N 1
ATOM 2956 C CA . GLY A 1 408 ? -12.432 4.167 22.765 1.00 89.06 408 GLY A CA 1
ATOM 2957 C C . GLY A 1 408 ? -12.046 2.683 22.782 1.00 89.06 408 GLY A C 1
ATOM 2958 O O . GLY A 1 408 ? -11.685 2.139 21.740 1.00 89.06 408 GLY A O 1
ATOM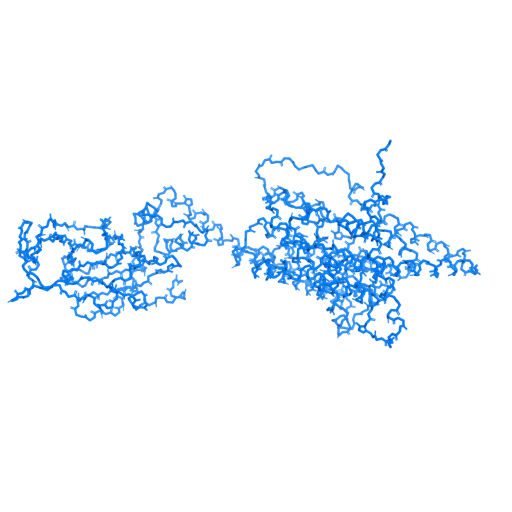 2959 N N . LEU A 1 409 ? -12.142 2.011 23.935 1.00 91.06 409 LEU A N 1
ATOM 2960 C CA . LEU A 1 409 ? -11.910 0.565 24.038 1.00 91.06 409 LEU A CA 1
ATOM 2961 C C . LEU A 1 409 ? -12.963 -0.241 23.272 1.00 91.06 409 LEU A C 1
ATOM 2963 O O . LEU A 1 409 ? -12.595 -1.193 22.586 1.00 91.06 409 LEU A O 1
ATOM 2967 N N . LEU A 1 410 ? -14.234 0.167 23.346 1.00 90.88 410 LEU A N 1
ATOM 2968 C CA . LEU A 1 410 ? -15.329 -0.457 22.598 1.00 90.88 410 LEU A CA 1
ATOM 2969 C C . LEU A 1 410 ? -15.124 -0.321 21.077 1.00 90.88 410 LEU A C 1
ATOM 2971 O O . LEU A 1 410 ? -15.177 -1.324 20.367 1.00 90.88 410 LEU A O 1
ATOM 2975 N N . ASP A 1 411 ? -14.769 0.877 20.587 1.00 86.31 411 ASP A N 1
ATOM 2976 C CA . ASP A 1 411 ? -14.425 1.116 19.171 1.00 86.31 411 ASP A CA 1
ATOM 2977 C C . ASP A 1 411 ? -13.285 0.198 18.688 1.00 86.31 411 ASP A C 1
ATOM 2979 O O . ASP A 1 411 ? -13.314 -0.330 17.575 1.00 86.31 411 ASP A O 1
ATOM 2983 N N . VAL A 1 412 ? -12.244 0.028 19.511 1.00 83.56 412 VAL A N 1
ATOM 2984 C CA . VAL A 1 412 ? -11.077 -0.797 19.161 1.00 83.56 412 VAL A CA 1
ATOM 2985 C C . VAL A 1 412 ? -11.423 -2.282 19.158 1.00 83.56 412 VAL A C 1
ATOM 2987 O O . VAL A 1 412 ? -10.971 -2.990 18.258 1.00 83.56 412 VAL A O 1
ATOM 2990 N N . ALA A 1 413 ? -12.212 -2.750 20.127 1.00 85.25 413 ALA A N 1
ATOM 2991 C CA . ALA A 1 413 ? -12.650 -4.141 20.195 1.00 85.25 413 ALA A CA 1
ATOM 2992 C C . ALA A 1 413 ? -13.459 -4.523 18.944 1.00 85.25 413 ALA A C 1
ATOM 2994 O O . ALA A 1 413 ? -13.128 -5.506 18.280 1.00 85.25 413 ALA A O 1
ATOM 2995 N N . GLU A 1 414 ? -14.425 -3.692 18.538 1.00 81.75 414 GLU A N 1
ATOM 2996 C CA . GLU A 1 414 ? -15.193 -3.934 17.312 1.00 81.75 414 GLU A CA 1
ATOM 2997 C C . GLU A 1 414 ? -14.325 -3.886 16.051 1.00 81.75 414 GLU A C 1
ATOM 2999 O O . GLU A 1 414 ? -14.408 -4.774 15.203 1.00 81.75 414 GLU A O 1
ATOM 3004 N N . ALA A 1 415 ? -13.444 -2.886 15.929 1.00 74.12 415 ALA A N 1
ATOM 3005 C CA . ALA A 1 415 ? -12.556 -2.765 14.772 1.00 74.12 415 ALA A CA 1
ATOM 3006 C C . ALA A 1 415 ? -11.577 -3.947 14.643 1.00 74.12 415 ALA A C 1
ATOM 3008 O O . ALA A 1 415 ? -11.138 -4.273 13.537 1.00 74.12 415 ALA A O 1
ATOM 3009 N N . ALA A 1 416 ? -11.226 -4.586 15.762 1.00 73.12 416 ALA A N 1
ATOM 3010 C CA . ALA A 1 416 ? -10.405 -5.791 15.800 1.00 73.12 416 ALA A CA 1
ATOM 3011 C C . ALA A 1 416 ? -11.202 -7.084 15.537 1.00 73.12 416 ALA A C 1
ATOM 3013 O O . ALA A 1 416 ? -10.592 -8.142 15.373 1.00 73.12 416 ALA A O 1
ATOM 3014 N N . GLY A 1 417 ? -12.537 -7.013 15.474 1.00 74.94 417 GLY A N 1
ATOM 3015 C CA . GLY A 1 417 ? -13.412 -8.183 15.412 1.00 74.94 417 GLY A CA 1
ATOM 3016 C C . GLY A 1 417 ? -13.422 -8.995 16.710 1.00 74.94 417 GLY A C 1
ATOM 3017 O O . GLY A 1 417 ? -13.706 -10.192 16.675 1.00 74.94 417 GLY A O 1
ATOM 3018 N N . GLU A 1 418 ? -13.069 -8.380 17.844 1.00 83.12 418 GLU A N 1
ATOM 3019 C CA . GLU A 1 418 ? -13.173 -9.011 19.160 1.00 83.12 418 GLU A CA 1
ATOM 3020 C C . GLU A 1 418 ? -14.653 -9.068 19.579 1.00 83.12 418 GLU A C 1
ATOM 3022 O O . GLU A 1 418 ? -15.341 -8.046 19.530 1.00 83.12 418 GLU A O 1
ATOM 3027 N N . PRO A 1 419 ? -15.176 -10.233 20.002 1.00 84.69 419 PRO A N 1
ATOM 3028 C CA . PRO A 1 419 ? -16.555 -10.328 20.460 1.00 84.69 419 PRO A CA 1
ATOM 3029 C C . PRO A 1 419 ? -16.749 -9.541 21.765 1.00 84.69 419 PRO A C 1
ATOM 3031 O O . PRO A 1 419 ? -16.028 -9.752 22.744 1.00 84.69 419 PRO A O 1
ATOM 3034 N N . LEU A 1 420 ? -17.761 -8.667 21.797 1.00 89.88 420 LEU A N 1
ATOM 3035 C CA . LEU A 1 420 ? -18.183 -7.929 22.992 1.00 89.88 420 LEU A CA 1
ATOM 3036 C C . LEU A 1 420 ? -18.940 -8.853 23.956 1.00 89.88 420 LEU A C 1
ATOM 3038 O O . LEU A 1 420 ? -20.165 -8.847 24.031 1.00 89.88 420 LEU A O 1
ATOM 3042 N N . THR A 1 421 ? -18.189 -9.704 24.649 1.00 91.19 421 THR A N 1
ATOM 3043 C CA . THR A 1 421 ? -18.724 -10.632 25.655 1.00 91.19 421 THR A CA 1
ATOM 3044 C C . THR A 1 421 ? -19.163 -9.902 26.922 1.00 91.19 421 THR A C 1
ATOM 3046 O O . THR A 1 421 ? -18.604 -8.862 27.271 1.00 91.19 421 THR A O 1
ATOM 3049 N N . ASP A 1 422 ? -20.106 -10.484 27.666 1.00 89.31 422 ASP A N 1
ATOM 3050 C CA . ASP A 1 422 ? -20.557 -9.916 28.943 1.00 89.31 422 ASP A CA 1
ATOM 3051 C C . ASP A 1 422 ? -19.410 -9.704 29.935 1.00 89.31 422 ASP A C 1
ATOM 3053 O O . ASP A 1 422 ? -19.404 -8.710 30.652 1.00 89.31 422 ASP A O 1
ATOM 3057 N N . ASP A 1 423 ? -18.416 -10.598 29.969 1.00 92.00 423 ASP A N 1
ATOM 3058 C CA . ASP A 1 423 ? -17.247 -10.452 30.846 1.00 92.00 423 ASP A CA 1
ATOM 3059 C C . ASP A 1 423 ? -16.456 -9.174 30.529 1.00 92.00 423 ASP A C 1
ATOM 3061 O O . ASP A 1 423 ? -16.149 -8.376 31.419 1.00 92.00 423 ASP A O 1
ATOM 3065 N N . LEU A 1 424 ? -16.200 -8.924 29.241 1.00 92.62 424 LEU A N 1
ATOM 3066 C CA . LEU A 1 424 ? -15.529 -7.709 28.792 1.00 92.62 424 LEU A CA 1
ATOM 3067 C C . LEU A 1 424 ? -16.344 -6.462 29.157 1.00 92.62 424 LEU A C 1
ATOM 3069 O O . LEU A 1 424 ? -15.794 -5.501 29.697 1.00 92.62 424 LEU A O 1
ATOM 3073 N N . LEU A 1 425 ? -17.649 -6.479 28.883 1.00 94.38 425 LEU A N 1
ATOM 3074 C CA . LEU A 1 425 ? -18.541 -5.343 29.117 1.00 94.38 425 LEU A CA 1
ATOM 3075 C C . LEU A 1 425 ? -18.699 -5.036 30.614 1.00 94.38 425 LEU A C 1
ATOM 3077 O O . LEU A 1 425 ? -18.605 -3.873 31.011 1.00 94.38 425 LEU A O 1
ATOM 3081 N N . ARG A 1 426 ? -18.828 -6.067 31.459 1.00 94.50 426 ARG A N 1
ATOM 3082 C CA . ARG A 1 426 ? -18.818 -5.940 32.925 1.00 94.50 426 ARG A CA 1
ATOM 3083 C C . ARG A 1 426 ? -17.520 -5.326 33.423 1.00 94.50 426 ARG A C 1
ATOM 3085 O O . ARG A 1 426 ? -17.559 -4.402 34.230 1.00 94.50 426 ARG A O 1
ATOM 3092 N N . ARG A 1 427 ? -16.366 -5.790 32.928 1.00 95.12 427 ARG A N 1
ATOM 3093 C CA . ARG A 1 427 ? -15.059 -5.221 33.296 1.00 95.12 427 ARG A CA 1
ATOM 3094 C C . ARG A 1 427 ? -14.944 -3.751 32.899 1.00 95.12 427 ARG A C 1
ATOM 3096 O O . ARG A 1 427 ? -14.428 -2.960 33.687 1.00 95.12 427 ARG A O 1
ATOM 3103 N N . ILE A 1 428 ? -15.425 -3.384 31.708 1.00 95.06 428 ILE A N 1
ATOM 3104 C CA . ILE A 1 428 ? -15.448 -1.989 31.248 1.00 95.06 428 ILE A CA 1
ATOM 3105 C C . ILE A 1 428 ? -16.315 -1.142 32.183 1.00 95.06 428 ILE A C 1
ATOM 3107 O O . ILE A 1 428 ? -15.830 -0.128 32.677 1.00 95.06 428 ILE A O 1
ATOM 3111 N N . LEU A 1 429 ? -17.549 -1.566 32.484 1.00 95.06 429 LEU A N 1
ATOM 3112 C CA . LEU A 1 429 ? -18.434 -0.845 33.406 1.00 95.06 429 LEU A CA 1
ATOM 3113 C C . LEU A 1 429 ? -17.831 -0.734 34.807 1.00 95.06 429 LEU A C 1
ATOM 3115 O O . LEU A 1 429 ? -17.773 0.361 35.360 1.00 95.06 429 LEU A O 1
ATOM 3119 N N . ALA A 1 430 ? -17.314 -1.826 35.369 1.00 94.38 430 ALA A N 1
ATOM 3120 C CA . ALA A 1 430 ? -16.702 -1.824 36.695 1.00 94.38 430 ALA A CA 1
ATOM 3121 C C . ALA A 1 430 ? -15.580 -0.777 36.799 1.00 94.38 430 ALA A C 1
ATOM 3123 O O . ALA A 1 430 ? -15.547 0.002 37.754 1.00 94.38 430 ALA A O 1
ATOM 3124 N N . GLN A 1 431 ? -14.723 -0.685 35.778 1.00 95.56 431 GLN A N 1
ATOM 3125 C CA . GLN A 1 431 ? -13.622 0.280 35.724 1.00 95.56 431 GLN A CA 1
ATOM 3126 C C . GLN A 1 431 ? -14.050 1.690 35.283 1.00 95.56 431 GLN A C 1
ATOM 3128 O O . GLN A 1 431 ? -13.269 2.626 35.443 1.00 95.56 431 GLN A O 1
ATOM 3133 N N . LEU A 1 432 ? -15.270 1.888 34.779 1.00 95.88 432 LEU A N 1
ATOM 3134 C CA . LEU A 1 432 ? -15.757 3.174 34.278 1.00 95.88 432 LEU A CA 1
ATOM 3135 C C . LEU A 1 432 ? -16.052 4.161 35.416 1.00 95.88 432 LEU A C 1
ATOM 3137 O O . LEU A 1 432 ? -16.990 3.978 36.188 1.00 95.88 432 LEU A O 1
ATOM 3141 N N . HIS A 1 433 ? -15.253 5.221 35.493 1.00 94.50 433 HIS A N 1
ATOM 3142 C CA . HIS A 1 433 ? -15.348 6.315 36.455 1.00 94.50 433 HIS A CA 1
ATOM 3143 C C . HIS A 1 433 ? -15.381 7.643 35.680 1.00 94.50 433 HIS A C 1
ATOM 3145 O O . HIS A 1 433 ? -14.341 8.282 35.498 1.00 94.50 433 HIS A O 1
ATOM 3151 N N . PRO A 1 434 ? -16.554 8.038 35.152 1.00 92.56 434 PRO A N 1
ATOM 3152 C CA . PRO A 1 434 ? -16.684 9.253 34.360 1.00 92.56 434 PRO A CA 1
ATOM 3153 C C . PRO A 1 434 ? -16.404 10.490 35.218 1.00 92.56 434 PRO A C 1
ATOM 3155 O O . PRO A 1 434 ? -16.800 10.578 36.381 1.00 92.56 434 PRO A O 1
ATOM 3158 N N . SER A 1 435 ? -15.748 11.479 34.624 1.00 90.56 435 SER A N 1
ATOM 3159 C CA . SER A 1 435 ? -15.593 12.796 35.239 1.00 90.56 435 SER A CA 1
ATOM 3160 C C . SER A 1 435 ? -16.909 13.581 35.203 1.00 90.56 435 SER A C 1
ATOM 3162 O O . SER A 1 435 ? -17.750 13.376 34.327 1.00 90.56 435 SER A O 1
ATOM 3164 N N . ILE A 1 436 ? -17.073 14.550 36.111 1.00 86.56 436 ILE A N 1
ATOM 3165 C CA . ILE A 1 436 ? -18.267 15.419 36.151 1.00 86.56 436 ILE A CA 1
ATOM 3166 C C . ILE A 1 436 ? -18.506 16.094 34.789 1.00 86.56 436 ILE A C 1
ATOM 3168 O O . ILE A 1 436 ? -19.646 16.194 34.338 1.00 86.56 436 ILE A O 1
ATOM 3172 N N . GLY A 1 437 ? -17.431 16.513 34.110 1.00 87.44 437 GLY A N 1
ATOM 3173 C CA . GLY A 1 437 ? -17.497 17.129 32.782 1.00 87.44 437 GLY A CA 1
ATOM 3174 C C . GLY A 1 437 ? -18.067 16.198 31.710 1.00 87.44 437 GLY A C 1
ATOM 3175 O O . GLY A 1 437 ? -18.856 16.636 30.876 1.00 87.44 437 GLY A O 1
ATOM 3176 N N . GLU A 1 438 ? -17.742 14.904 31.770 1.00 89.56 438 GLU A N 1
ATOM 3177 C CA . GLU A 1 438 ? -18.258 13.901 30.832 1.00 89.56 438 GLU A CA 1
ATOM 3178 C C . GLU A 1 438 ? -19.765 13.652 31.006 1.00 89.56 438 GLU A C 1
ATOM 3180 O O . GLU A 1 438 ? -20.399 13.205 30.054 1.00 89.56 438 GLU A O 1
ATOM 3185 N N . LEU A 1 439 ? -20.357 13.991 32.160 1.00 91.50 439 LEU A N 1
ATOM 3186 C CA . LEU A 1 439 ? -21.789 13.828 32.465 1.00 91.50 439 LEU A CA 1
ATOM 3187 C C . LEU A 1 439 ? -22.638 15.082 32.185 1.00 91.50 439 LEU A C 1
ATOM 3189 O O . LEU A 1 439 ? -23.866 15.022 32.234 1.00 91.50 439 LEU A O 1
ATOM 3193 N N . ILE A 1 440 ? -22.028 16.226 31.858 1.00 88.94 440 ILE A N 1
ATOM 3194 C CA . ILE A 1 440 ? -22.769 17.450 31.494 1.00 88.94 440 ILE A CA 1
ATOM 3195 C C . ILE A 1 440 ? -23.770 17.203 30.347 1.00 88.94 440 ILE A C 1
ATOM 3197 O O . ILE A 1 440 ? -24.916 17.643 30.476 1.00 88.94 440 ILE A O 1
ATOM 3201 N N . PRO A 1 441 ? -23.416 16.475 29.265 1.00 87.81 441 PRO A N 1
ATOM 3202 C CA . PRO A 1 441 ? -24.336 16.248 28.155 1.00 87.81 441 PRO A CA 1
ATOM 3203 C C . PRO A 1 441 ? -25.641 15.549 28.553 1.00 87.81 441 PRO A C 1
ATOM 3205 O O . PRO A 1 441 ? -26.699 15.967 28.094 1.00 87.81 441 PRO A O 1
ATOM 3208 N N . VAL A 1 442 ? -25.605 14.530 29.426 1.00 87.38 442 VAL A N 1
ATOM 3209 C CA . VAL A 1 442 ? -26.836 13.845 29.869 1.00 87.38 442 VAL A CA 1
ATOM 3210 C C . VAL A 1 442 ? -27.698 14.738 30.764 1.00 87.38 442 VAL A C 1
ATOM 3212 O O . VAL A 1 442 ? -28.921 14.716 30.667 1.00 87.38 442 VAL A O 1
ATOM 3215 N N . ARG A 1 443 ? -27.083 15.599 31.582 1.00 86.75 443 ARG A N 1
ATOM 3216 C CA . ARG A 1 443 ? -27.813 16.565 32.424 1.00 86.75 443 ARG A CA 1
ATOM 3217 C C . ARG A 1 443 ? -28.547 17.614 31.591 1.00 86.75 443 ARG A C 1
ATOM 3219 O O . ARG A 1 443 ? -29.625 18.065 31.962 1.00 86.75 443 ARG A O 1
ATOM 3226 N N . GLN A 1 444 ? -27.956 18.004 30.466 1.00 85.75 444 GLN A N 1
ATOM 3227 C CA . GLN A 1 444 ? -28.521 18.989 29.546 1.00 85.75 444 GLN A CA 1
ATOM 3228 C C . GLN A 1 444 ? -29.418 18.365 28.473 1.00 85.75 444 GLN A C 1
ATOM 3230 O O . GLN A 1 444 ? -30.032 19.106 27.702 1.00 85.75 444 GLN A O 1
ATOM 3235 N N . SER A 1 445 ? -29.509 17.031 28.396 1.00 80.69 445 SER A N 1
ATOM 3236 C CA . SER A 1 445 ? -30.321 16.399 27.363 1.00 80.69 445 SER A CA 1
ATOM 3237 C C . SER A 1 445 ? -31.817 16.634 27.621 1.00 80.69 445 SER A C 1
ATOM 3239 O O . SER A 1 445 ? -32.228 16.852 28.769 1.00 80.69 445 SER A O 1
ATOM 3241 N N . PRO A 1 446 ? -32.649 16.676 26.563 1.00 76.31 446 PRO A N 1
ATOM 3242 C CA . PRO A 1 446 ? -34.076 16.930 26.709 1.00 76.31 446 PRO A CA 1
ATOM 3243 C C . PRO A 1 446 ? -34.739 15.893 27.618 1.00 76.31 446 PRO A C 1
ATOM 3245 O O . PRO A 1 446 ? -34.431 14.704 27.543 1.00 76.31 446 PRO A O 1
ATOM 3248 N N . LEU A 1 447 ? -35.686 16.340 28.446 1.00 71.81 447 LEU A N 1
ATOM 3249 C CA . LEU A 1 447 ? -36.527 15.428 29.217 1.00 71.81 447 LEU A CA 1
ATOM 3250 C C . LEU A 1 447 ? -37.347 14.559 28.264 1.00 71.81 447 LEU A C 1
ATOM 3252 O O . LEU A 1 447 ? -38.056 15.061 27.387 1.00 71.81 447 LEU A O 1
ATOM 3256 N N . ALA A 1 448 ? -37.281 13.253 28.475 1.00 63.19 448 ALA A N 1
ATOM 3257 C CA . ALA A 1 448 ? -38.187 12.317 27.852 1.00 63.19 448 ALA A CA 1
ATOM 3258 C C . ALA A 1 448 ? -39.608 12.568 28.366 1.00 63.19 448 ALA A C 1
ATOM 3260 O O . ALA A 1 448 ? -39.843 12.660 29.576 1.00 63.19 448 ALA A O 1
ATOM 3261 N N . LYS A 1 449 ? -40.566 12.702 27.442 1.00 54.41 449 LYS A N 1
ATOM 3262 C CA . LYS A 1 449 ? -41.964 13.000 27.775 1.00 54.41 449 LYS A CA 1
ATOM 3263 C C . LYS A 1 449 ? -42.508 11.964 28.774 1.00 54.41 449 LYS A C 1
ATOM 3265 O O . LYS A 1 449 ? -42.559 10.780 28.465 1.00 54.41 449 LYS A O 1
ATOM 3270 N N . GLY A 1 450 ? -42.944 12.430 29.948 1.00 56.88 450 GLY A N 1
ATOM 3271 C CA . GLY A 1 450 ? -43.811 11.677 30.864 1.00 56.88 450 GLY A CA 1
ATOM 3272 C C . GLY A 1 450 ? -43.156 10.819 31.956 1.00 56.88 450 GLY A C 1
ATOM 3273 O O . GLY A 1 450 ? -43.898 10.143 32.656 1.00 56.88 450 GLY A O 1
ATOM 3274 N N . VAL A 1 451 ? -41.822 10.816 32.130 1.00 65.00 451 VAL A N 1
ATOM 3275 C CA . VAL A 1 451 ? -41.151 9.904 33.103 1.00 65.00 451 VAL A CA 1
ATOM 3276 C C . VAL A 1 451 ? -40.040 10.575 33.933 1.00 65.00 451 VAL A C 1
ATOM 3278 O O . VAL A 1 451 ? -39.333 9.909 34.678 1.00 65.00 451 VAL A O 1
ATOM 3281 N N . GLY A 1 452 ? -39.825 11.890 33.802 1.00 77.12 452 GLY A N 1
ATOM 3282 C CA . GLY A 1 452 ? -38.787 12.597 34.577 1.00 77.12 452 GLY A CA 1
ATOM 3283 C C . GLY A 1 452 ? -37.357 12.087 34.329 1.00 77.12 452 GLY A C 1
ATOM 3284 O O . GLY A 1 452 ? -36.496 12.209 35.194 1.00 77.12 452 GLY A O 1
ATOM 3285 N N . CYS A 1 453 ? -37.110 11.480 33.165 1.00 82.88 453 CYS A N 1
ATOM 3286 C CA . CYS A 1 453 ? -35.819 10.914 32.780 1.00 82.88 453 CYS A CA 1
ATOM 3287 C C . CYS A 1 453 ? -35.233 11.679 31.591 1.00 82.88 453 CYS A C 1
ATOM 3289 O O . CYS A 1 453 ? -35.955 12.136 30.705 1.00 82.88 453 CYS A O 1
ATOM 3291 N N . ARG A 1 454 ? -33.912 11.763 31.547 1.00 86.06 454 ARG A N 1
ATOM 3292 C CA . ARG A 1 454 ? -33.089 12.262 30.447 1.00 86.06 454 ARG A CA 1
ATOM 3293 C C . ARG A 1 454 ? -32.163 11.135 30.034 1.00 86.06 454 ARG A C 1
ATOM 3295 O O . ARG A 1 454 ? -31.693 10.390 30.890 1.00 86.06 454 ARG A O 1
ATOM 3302 N N . TRP A 1 455 ? -31.859 11.009 28.753 1.00 85.62 455 TRP A N 1
ATOM 3303 C CA . TRP A 1 455 ? -30.815 10.085 28.320 1.00 85.62 455 TRP A CA 1
ATOM 3304 C C . TRP A 1 455 ? -30.017 10.634 27.156 1.00 85.62 455 TRP A C 1
ATOM 3306 O O . TRP A 1 455 ? -30.422 11.592 26.492 1.00 85.62 455 TRP A O 1
ATOM 3316 N N . ILE A 1 456 ? -28.847 10.042 26.944 1.00 85.56 456 ILE A N 1
ATOM 3317 C CA . ILE A 1 456 ? -27.968 10.363 25.829 1.00 85.56 456 ILE A CA 1
ATOM 3318 C C . ILE A 1 456 ? -27.139 9.136 25.448 1.00 85.56 456 ILE A C 1
ATOM 3320 O O . ILE A 1 456 ? -26.656 8.409 26.320 1.00 85.56 456 ILE A O 1
ATOM 3324 N N . THR A 1 457 ? -26.952 8.913 24.150 1.00 86.69 457 THR A N 1
ATOM 3325 C CA . THR A 1 457 ? -26.123 7.812 23.646 1.00 86.69 457 THR A CA 1
ATOM 3326 C C . THR A 1 457 ? -24.685 8.300 23.485 1.00 86.69 457 THR A C 1
ATOM 3328 O O . THR A 1 457 ? -24.380 9.113 22.606 1.00 86.69 457 THR A O 1
ATOM 3331 N N . TYR A 1 458 ? -23.782 7.809 24.334 1.00 86.38 458 TYR A N 1
ATOM 3332 C CA . TYR A 1 458 ? -22.357 8.136 24.273 1.00 86.38 458 TYR A CA 1
ATOM 3333 C C . TYR A 1 458 ? -21.602 7.308 23.249 1.00 86.38 458 TYR A C 1
ATOM 3335 O O . TYR A 1 458 ? -20.596 7.786 22.732 1.00 86.38 458 TYR A O 1
ATOM 3343 N N . TRP A 1 459 ? -22.051 6.094 22.948 1.00 90.88 459 TRP A N 1
ATOM 3344 C CA . TRP A 1 459 ? -21.430 5.224 21.955 1.00 90.88 459 TRP A CA 1
ATOM 3345 C C . TRP A 1 459 ? -22.450 4.244 21.388 1.00 90.88 459 TRP A C 1
ATOM 3347 O O . TRP A 1 459 ? -23.351 3.818 22.100 1.00 90.88 459 TRP A O 1
ATOM 3357 N N . GLU A 1 460 ? -22.297 3.918 20.111 1.00 87.69 460 GLU A N 1
ATOM 3358 C CA . GLU A 1 460 ? -23.111 2.949 19.386 1.00 87.69 460 GLU A CA 1
ATOM 3359 C C . GLU A 1 460 ? -22.174 2.194 18.447 1.00 87.69 460 GLU A C 1
ATOM 3361 O O . GLU A 1 460 ? -21.420 2.811 17.684 1.00 87.69 460 GLU A O 1
ATOM 3366 N N . GLY A 1 461 ? -22.180 0.876 18.579 1.00 81.56 461 GLY A N 1
ATOM 3367 C CA . GLY A 1 461 ? -21.311 -0.033 17.861 1.00 81.56 461 GLY A CA 1
ATOM 3368 C C . GLY A 1 461 ? -21.976 -0.656 16.643 1.00 81.56 461 GLY A C 1
ATOM 3369 O O . GLY A 1 461 ? -23.196 -0.765 16.535 1.00 81.56 461 GLY A O 1
ATOM 3370 N N . THR A 1 462 ? -21.146 -1.142 15.729 1.00 81.12 462 THR A N 1
ATOM 3371 C CA . THR A 1 462 ? -21.572 -1.940 14.569 1.00 81.12 462 THR A CA 1
ATOM 3372 C C . THR A 1 462 ? -22.164 -3.298 14.953 1.00 81.12 462 THR A C 1
ATOM 3374 O O . THR A 1 462 ? -22.897 -3.887 14.162 1.00 81.12 462 THR A O 1
ATOM 3377 N N . SER A 1 463 ? -21.883 -3.783 16.165 1.00 78.94 463 SER A N 1
ATOM 3378 C CA . SER A 1 463 ? -22.450 -5.011 16.735 1.00 78.94 463 SER A CA 1
ATOM 3379 C C . SER A 1 463 ? -23.862 -4.843 17.314 1.00 78.94 463 SER A C 1
ATOM 3381 O O . SER A 1 463 ? -24.442 -5.821 17.782 1.00 78.94 463 SER A O 1
ATOM 3383 N N . GLY A 1 464 ? -24.412 -3.623 17.303 1.00 83.00 464 GLY A N 1
ATOM 3384 C CA . GLY A 1 464 ? -25.718 -3.305 17.888 1.00 83.00 464 GLY A CA 1
ATOM 3385 C C . GLY A 1 464 ? -25.684 -3.001 19.388 1.00 83.00 464 GLY A C 1
ATOM 3386 O O . GLY A 1 464 ? -26.728 -2.724 19.967 1.00 83.00 464 GLY A O 1
ATOM 3387 N N . TRP A 1 465 ? -24.508 -3.022 20.022 1.00 88.44 465 TRP A N 1
ATOM 3388 C CA . TRP A 1 465 ? -24.347 -2.536 21.392 1.00 88.44 465 TRP A CA 1
ATOM 3389 C C . TRP A 1 465 ? -24.318 -1.004 21.451 1.00 88.44 465 TRP A C 1
ATOM 3391 O O . TRP A 1 465 ? -23.757 -0.350 20.573 1.00 88.44 465 TRP A O 1
ATOM 3401 N N . ALA A 1 466 ? -24.837 -0.425 22.531 1.00 90.44 466 ALA A N 1
ATOM 3402 C CA . ALA A 1 466 ? -24.782 1.011 22.789 1.00 90.44 466 ALA A CA 1
ATOM 3403 C C . ALA A 1 466 ? -24.456 1.320 24.255 1.00 90.44 466 ALA A C 1
ATOM 3405 O O . ALA A 1 466 ? -24.925 0.630 25.153 1.00 90.44 466 ALA A O 1
ATOM 3406 N N . LEU A 1 467 ? -23.686 2.384 24.504 1.00 93.00 467 LEU A N 1
ATOM 3407 C CA . LEU A 1 467 ? -23.458 2.945 25.838 1.00 93.00 467 LEU A CA 1
ATOM 3408 C C . LEU A 1 467 ? -24.325 4.192 26.007 1.00 93.00 467 LEU A C 1
ATOM 3410 O O . LEU A 1 467 ? -24.088 5.217 25.361 1.00 93.00 467 LEU A O 1
ATOM 3414 N N . VAL A 1 468 ? -25.310 4.107 26.891 1.00 90.62 468 VAL A N 1
ATOM 3415 C CA . VAL A 1 468 ? -26.321 5.137 27.137 1.00 90.62 468 VAL A CA 1
ATOM 3416 C C . VAL A 1 468 ? -26.206 5.617 28.574 1.00 90.62 468 VAL A C 1
ATOM 3418 O O . VAL A 1 468 ? -26.101 4.807 29.486 1.00 90.62 468 VAL A O 1
ATOM 3421 N N . ALA A 1 469 ? -26.244 6.926 28.797 1.00 91.94 469 ALA A N 1
ATOM 3422 C CA . ALA A 1 469 ? -26.450 7.459 30.140 1.00 91.94 469 ALA A CA 1
ATOM 3423 C C . ALA A 1 469 ? -27.913 7.801 30.346 1.00 91.94 469 ALA A C 1
ATOM 3425 O O . ALA A 1 469 ? -28.538 8.351 29.439 1.00 91.94 469 ALA A O 1
ATOM 3426 N N . VAL A 1 470 ? -28.424 7.536 31.544 1.00 90.50 470 VAL A N 1
ATOM 3427 C CA . VAL A 1 470 ? -29.774 7.906 31.957 1.00 90.50 470 VAL A CA 1
ATOM 3428 C C . VAL A 1 470 ? -29.673 8.737 33.230 1.00 90.50 470 VAL A C 1
ATOM 3430 O O . VAL A 1 470 ? -29.142 8.276 34.234 1.00 90.50 470 VAL A O 1
ATOM 3433 N N . ALA A 1 471 ? -30.170 9.971 33.186 1.00 91.25 471 ALA A N 1
ATOM 3434 C CA . ALA A 1 471 ? -30.301 10.844 34.344 1.00 91.25 471 ALA A CA 1
ATOM 3435 C C . ALA A 1 471 ? -31.776 10.948 34.739 1.00 91.25 471 ALA A C 1
ATOM 3437 O O . ALA A 1 471 ? -32.630 11.272 33.917 1.00 91.25 471 ALA A O 1
ATOM 3438 N N . ARG A 1 472 ? -32.080 10.666 35.999 1.00 91.19 472 ARG A N 1
ATOM 3439 C CA . ARG A 1 472 ? -33.423 10.720 36.579 1.00 91.19 472 ARG A CA 1
ATOM 3440 C C . ARG A 1 472 ? -33.516 11.932 37.491 1.00 91.19 472 ARG A C 1
ATOM 3442 O O . ARG A 1 472 ? -32.641 12.125 38.335 1.00 91.19 472 ARG A O 1
ATOM 3449 N N . GLU A 1 473 ? -34.555 12.737 37.304 1.00 90.38 473 GLU A N 1
ATOM 3450 C CA . GLU A 1 473 ? -34.873 13.845 38.207 1.00 90.38 473 GLU A CA 1
ATOM 3451 C C . GLU A 1 473 ? -35.207 13.304 39.616 1.00 90.38 473 GLU A C 1
ATOM 3453 O O . GLU A 1 473 ? -35.600 12.138 39.746 1.00 90.38 473 GLU A O 1
ATOM 3458 N N . PRO A 1 474 ? -35.058 14.111 40.681 1.00 88.94 474 PRO A N 1
ATOM 3459 C CA . PRO A 1 474 ? -35.374 13.682 42.043 1.00 88.94 474 PRO A CA 1
ATOM 3460 C C . PRO A 1 474 ? -36.799 13.119 42.151 1.00 88.94 474 PRO A C 1
ATOM 3462 O O . PRO A 1 474 ? -37.760 13.760 41.727 1.00 88.94 474 PRO A O 1
ATOM 3465 N N . GLY A 1 475 ? -36.935 11.908 42.698 1.00 85.44 475 GLY A N 1
ATOM 3466 C CA . GLY A 1 475 ? -38.222 11.217 42.843 1.00 85.44 475 GLY A CA 1
ATOM 3467 C C . GLY A 1 475 ? -38.805 10.625 41.553 1.00 85.44 475 GLY A C 1
ATOM 3468 O O . GLY A 1 475 ? -39.877 10.025 41.596 1.00 85.44 475 GLY A O 1
ATOM 3469 N N . ALA A 1 476 ? -38.128 10.747 40.405 1.00 87.69 476 ALA A N 1
ATOM 3470 C CA . ALA A 1 476 ? -38.591 10.132 39.167 1.00 87.69 476 ALA A CA 1
ATOM 3471 C C . ALA A 1 476 ? -38.517 8.597 39.250 1.00 87.69 476 ALA A C 1
ATOM 3473 O O . ALA A 1 476 ? -37.494 8.026 39.643 1.00 87.69 476 ALA A O 1
ATOM 3474 N N . ALA A 1 477 ? -39.594 7.935 38.827 1.00 87.44 477 ALA A N 1
ATOM 3475 C CA . ALA A 1 477 ? -39.698 6.485 38.734 1.00 87.44 477 ALA A CA 1
ATOM 3476 C C . ALA A 1 477 ? -40.109 6.073 37.319 1.00 87.44 477 ALA A C 1
ATOM 3478 O O . ALA A 1 477 ? -40.960 6.705 36.687 1.00 87.44 477 ALA A O 1
ATOM 3479 N N . THR A 1 478 ? -39.509 4.999 36.812 1.00 87.25 478 THR A N 1
ATOM 3480 C CA . THR A 1 478 ? -39.983 4.372 35.578 1.00 87.25 478 THR A CA 1
ATOM 3481 C C . THR A 1 478 ? -41.310 3.645 35.830 1.00 87.25 478 THR A C 1
ATOM 3483 O O . THR A 1 478 ? -41.534 3.167 36.940 1.00 87.25 478 THR A O 1
ATOM 3486 N N . PRO A 1 479 ? -42.171 3.456 34.814 1.00 87.25 479 PRO A N 1
ATOM 3487 C CA . PRO A 1 479 ? -43.218 2.444 34.899 1.00 87.25 479 PRO A CA 1
ATOM 3488 C C . PRO A 1 479 ? -42.595 1.052 35.069 1.00 87.25 479 PRO A C 1
ATOM 3490 O O . PRO A 1 479 ? -41.397 0.864 34.820 1.00 87.25 479 PRO A O 1
ATOM 3493 N N . ILE A 1 480 ? -43.415 0.074 35.445 1.00 90.81 480 ILE A N 1
ATOM 3494 C CA . ILE A 1 480 ? -43.009 -1.331 35.414 1.00 90.81 480 ILE A CA 1
ATOM 3495 C C . ILE A 1 480 ? -42.770 -1.704 33.949 1.00 90.81 480 ILE A C 1
ATOM 3497 O O . ILE A 1 480 ? -43.653 -1.511 33.109 1.00 90.81 480 ILE A O 1
ATOM 3501 N N . HIS A 1 481 ? -41.568 -2.170 33.622 1.00 90.12 481 HIS A N 1
ATOM 3502 C CA . HIS A 1 481 ? -41.194 -2.475 32.242 1.00 90.12 481 HIS A CA 1
ATOM 3503 C C . HIS A 1 481 ? -40.156 -3.595 32.145 1.00 90.12 481 HIS A C 1
ATOM 3505 O O . HIS A 1 481 ? -39.490 -3.925 33.123 1.00 90.12 481 HIS A O 1
ATOM 3511 N N . ALA A 1 482 ? -40.017 -4.154 30.943 1.00 89.50 482 ALA A N 1
ATOM 3512 C CA . ALA A 1 482 ? -38.946 -5.070 30.567 1.00 89.50 482 ALA A CA 1
ATOM 3513 C C . ALA A 1 482 ? -38.363 -4.673 29.203 1.00 89.50 482 ALA A C 1
ATOM 3515 O O . ALA A 1 482 ? -39.085 -4.240 28.297 1.00 89.50 482 ALA A O 1
ATOM 3516 N N . HIS A 1 483 ? -37.048 -4.817 29.052 1.00 86.00 483 HIS A N 1
ATOM 3517 C CA . HIS A 1 483 ? -36.314 -4.321 27.886 1.00 86.00 483 HIS A CA 1
ATOM 3518 C C . HIS A 1 483 ? -36.353 -5.315 26.710 1.00 86.00 483 HIS A C 1
ATOM 3520 O O . HIS A 1 483 ? -36.312 -6.518 26.933 1.00 86.00 483 HIS A O 1
ATOM 3526 N N . PRO A 1 484 ? -36.354 -4.869 25.442 1.00 82.06 484 PRO A N 1
ATOM 3527 C CA . PRO A 1 484 ? -36.188 -5.761 24.284 1.00 82.06 484 PRO A CA 1
ATOM 3528 C C . PRO A 1 484 ? -34.722 -6.145 24.009 1.00 82.06 484 PRO A C 1
ATOM 3530 O O . PRO A 1 484 ? -34.400 -6.758 22.994 1.00 82.06 484 PRO A O 1
ATOM 3533 N N . HIS A 1 485 ? -33.814 -5.745 24.897 1.00 84.25 485 HIS A N 1
ATOM 3534 C CA . HIS A 1 485 ? -32.376 -5.920 24.771 1.00 84.25 485 HIS A CA 1
ATOM 3535 C C . HIS A 1 485 ? -31.770 -6.311 26.112 1.00 84.25 485 HIS A C 1
ATOM 3537 O O . HIS A 1 485 ? -32.283 -5.955 27.173 1.00 84.25 485 HIS A O 1
ATOM 3543 N N . ARG A 1 486 ? -30.623 -6.984 26.055 1.00 88.38 486 ARG A N 1
ATOM 3544 C CA . ARG A 1 486 ? -29.783 -7.219 27.228 1.00 88.38 486 ARG A CA 1
ATOM 3545 C C . ARG A 1 486 ? -29.256 -5.893 27.773 1.00 88.38 486 ARG A C 1
ATOM 3547 O O . ARG A 1 486 ? -28.873 -5.026 26.989 1.00 88.38 486 ARG A O 1
ATOM 3554 N N . LEU A 1 487 ? -29.212 -5.734 29.091 1.00 90.12 487 LEU A N 1
ATOM 3555 C CA . LEU A 1 487 ? -28.757 -4.501 29.730 1.00 90.12 487 LEU A CA 1
ATOM 3556 C C . LEU A 1 487 ? -27.749 -4.805 30.837 1.00 90.12 487 LEU A C 1
ATOM 3558 O O . LEU A 1 487 ? -27.996 -5.634 31.708 1.00 90.12 487 LEU A O 1
ATOM 3562 N N . LEU A 1 488 ? -26.620 -4.098 30.802 1.00 93.69 488 LEU A N 1
ATOM 3563 C CA . LEU A 1 488 ? -25.627 -4.045 31.872 1.00 93.69 488 LEU A CA 1
ATOM 3564 C C . LEU A 1 488 ? -25.502 -2.584 32.312 1.00 93.69 488 LEU A C 1
ATOM 3566 O O . LEU A 1 488 ? -25.118 -1.728 31.519 1.00 93.69 488 LEU A O 1
ATOM 3570 N N . GLY A 1 489 ? -25.865 -2.281 33.549 1.00 93.44 489 GLY A N 1
ATOM 3571 C CA . GLY A 1 489 ? -25.915 -0.939 34.115 1.00 93.44 489 GLY A CA 1
ATOM 3572 C C . GLY A 1 489 ? -24.885 -0.725 35.218 1.00 93.44 489 GLY A C 1
ATOM 3573 O O . GLY A 1 489 ? -24.457 -1.666 35.883 1.00 93.44 489 GLY A O 1
ATOM 3574 N N . LYS A 1 490 ? -24.507 0.534 35.437 1.00 95.56 490 LYS A N 1
ATOM 3575 C CA . LYS A 1 490 ? -23.727 0.976 36.592 1.00 95.56 490 LYS A CA 1
ATOM 3576 C C . LYS A 1 490 ? -24.257 2.300 37.120 1.00 95.56 490 LYS A C 1
ATOM 3578 O O . LYS A 1 490 ? -24.280 3.287 36.384 1.00 95.56 490 LYS A O 1
ATOM 3583 N N . ALA A 1 491 ? -24.605 2.341 38.401 1.00 94.75 491 ALA A N 1
ATOM 3584 C CA . ALA A 1 491 ? -24.949 3.578 39.092 1.00 94.75 491 ALA A CA 1
ATOM 3585 C C . ALA A 1 491 ? -23.703 4.467 39.260 1.00 94.75 491 ALA A C 1
ATOM 3587 O O . ALA A 1 491 ? -22.672 4.028 39.775 1.00 94.75 491 ALA A O 1
ATOM 3588 N N . ILE A 1 492 ? -23.790 5.723 38.817 1.00 94.12 492 ILE A N 1
ATOM 3589 C CA . ILE A 1 492 ? -22.682 6.689 38.817 1.00 94.12 492 ILE A CA 1
ATOM 3590 C C . ILE A 1 492 ? -22.909 7.809 39.827 1.00 94.12 492 ILE A C 1
ATOM 3592 O O . ILE A 1 492 ? -21.990 8.166 40.558 1.00 94.12 492 ILE A O 1
ATOM 3596 N N . GLU A 1 493 ? -24.109 8.375 39.886 1.00 91.88 493 GLU A N 1
ATOM 3597 C CA . GLU A 1 493 ? -24.425 9.513 40.753 1.00 91.88 493 GLU A CA 1
ATOM 3598 C C . GLU A 1 493 ? -25.804 9.332 41.382 1.00 91.88 493 GLU A C 1
ATOM 3600 O O . GLU A 1 493 ? -26.697 8.752 40.766 1.00 91.88 493 GLU A O 1
ATOM 3605 N N . GLY A 1 494 ? -25.977 9.848 42.598 1.00 91.00 494 GLY A N 1
ATOM 3606 C CA . GLY A 1 494 ? -27.209 9.683 43.359 1.00 91.00 494 GLY A CA 1
ATOM 3607 C C . GLY A 1 494 ? -27.401 8.253 43.860 1.00 91.00 494 GLY A C 1
ATOM 3608 O O . GLY A 1 494 ? -26.476 7.439 43.868 1.00 91.00 494 GLY A O 1
ATOM 3609 N N . VAL A 1 495 ? -28.616 7.973 44.320 1.00 92.25 495 VAL A N 1
ATOM 3610 C CA . VAL A 1 495 ? -29.022 6.651 44.794 1.00 92.25 495 VAL A CA 1
ATOM 3611 C C . VAL A 1 495 ? -30.196 6.205 43.941 1.00 92.25 495 VAL A C 1
ATOM 3613 O O . VAL A 1 495 ? -31.156 6.954 43.759 1.00 92.25 495 VAL A O 1
ATOM 3616 N N . LEU A 1 496 ? -30.104 4.998 43.396 1.00 93.19 496 LEU A N 1
ATOM 3617 C CA . LEU A 1 496 ? -31.196 4.374 42.665 1.00 93.19 496 LEU A CA 1
ATOM 3618 C C . LEU A 1 496 ? -31.813 3.273 43.523 1.00 93.19 496 LEU A C 1
ATOM 3620 O O . LEU A 1 496 ? -31.164 2.708 44.396 1.00 93.19 496 LEU A O 1
ATOM 3624 N N . GLU A 1 497 ? -33.068 2.961 43.269 1.00 93.62 497 GLU A N 1
ATOM 3625 C CA . GLU A 1 497 ? -33.730 1.773 43.787 1.00 93.62 497 GLU A CA 1
ATOM 3626 C C . GLU A 1 497 ? -34.277 0.981 42.611 1.00 93.62 497 GLU A C 1
ATOM 3628 O O . GLU A 1 497 ? -34.963 1.543 41.755 1.00 93.62 497 GLU A O 1
ATOM 3633 N N . GLU A 1 498 ? -33.966 -0.310 42.571 1.00 93.69 498 GLU A N 1
ATOM 3634 C CA . GLU A 1 498 ? -34.524 -1.247 41.609 1.00 93.69 498 GLU A CA 1
ATOM 3635 C C . GLU A 1 498 ? -35.489 -2.192 42.324 1.00 93.69 498 GLU A C 1
ATOM 3637 O O . GLU A 1 498 ? -35.135 -2.869 43.288 1.00 93.69 498 GLU A O 1
ATOM 3642 N N . THR A 1 499 ? -36.729 -2.235 41.850 1.00 93.88 499 THR A N 1
ATOM 3643 C CA . THR A 1 499 ? -37.731 -3.217 42.271 1.00 93.88 499 THR A CA 1
ATOM 3644 C C . THR A 1 499 ? -37.938 -4.204 41.137 1.00 93.88 499 THR A C 1
ATOM 3646 O O . THR A 1 499 ? -38.334 -3.800 40.045 1.00 93.88 499 THR A O 1
ATOM 3649 N N . ARG A 1 500 ? -37.652 -5.485 41.375 1.00 94.31 500 ARG A N 1
ATOM 3650 C CA . ARG A 1 500 ? -37.775 -6.565 40.389 1.00 94.31 500 ARG A CA 1
ATOM 3651 C C . ARG A 1 500 ? -39.046 -7.364 40.629 1.00 94.31 500 ARG A C 1
ATOM 3653 O O . ARG A 1 500 ? -39.421 -7.614 41.776 1.00 94.31 500 ARG A O 1
ATOM 3660 N N . PHE A 1 501 ? -39.669 -7.793 39.539 1.00 94.25 501 PHE A N 1
ATOM 3661 C CA . PHE A 1 501 ? -40.932 -8.516 39.545 1.00 94.25 501 PHE A CA 1
ATOM 3662 C C . PHE A 1 501 ? -40.795 -9.882 38.871 1.00 94.25 501 PHE A C 1
ATOM 3664 O O . PHE A 1 501 ? -40.051 -10.031 37.901 1.00 94.25 501 PHE A O 1
ATOM 3671 N N . ALA A 1 502 ? -41.553 -10.860 39.360 1.00 92.81 502 ALA A N 1
ATOM 3672 C CA . ALA A 1 502 ? -41.799 -12.119 38.669 1.00 92.81 502 ALA A CA 1
ATOM 3673 C C . ALA A 1 502 ? -43.247 -12.180 38.184 1.00 92.81 502 ALA A C 1
ATOM 3675 O O . ALA A 1 502 ? -44.174 -11.766 38.880 1.00 92.81 502 ALA A O 1
ATOM 3676 N N . GLU A 1 503 ? -43.429 -12.709 36.981 1.00 90.44 503 GLU A N 1
ATOM 3677 C CA . GLU A 1 503 ? -44.739 -12.869 36.361 1.00 90.44 503 GLU A CA 1
ATOM 3678 C C . GLU A 1 503 ? -45.414 -14.154 36.848 1.00 90.44 503 GLU A C 1
ATOM 3680 O O . GLU A 1 503 ? -44.793 -15.220 36.882 1.00 90.44 503 GLU A O 1
ATOM 3685 N N . HIS A 1 504 ? -46.686 -14.053 37.231 1.00 84.94 504 HIS A N 1
ATOM 3686 C CA . HIS A 1 504 ? -47.533 -15.191 37.570 1.00 84.94 504 HIS A CA 1
ATOM 3687 C C . HIS A 1 504 ? -48.574 -15.442 36.469 1.00 84.94 504 HIS A C 1
ATOM 3689 O O . HIS A 1 504 ? -48.987 -14.539 35.744 1.00 84.94 504 HIS A O 1
ATOM 3695 N N . GLY A 1 505 ? -49.012 -16.698 36.335 1.00 75.69 505 GLY A N 1
ATOM 3696 C CA . GLY A 1 505 ? -49.912 -17.129 35.255 1.00 75.69 505 GLY A CA 1
ATOM 3697 C C . GLY A 1 505 ? -51.332 -16.547 35.299 1.00 75.69 505 GLY A C 1
ATOM 3698 O O . GLY A 1 505 ? -52.101 -16.774 34.371 1.00 75.69 505 GLY A O 1
ATOM 3699 N N . ASP A 1 506 ? -51.686 -15.818 36.356 1.00 79.62 506 ASP A N 1
ATOM 3700 C CA . ASP A 1 506 ? -52.964 -15.121 36.543 1.00 79.62 506 ASP A CA 1
ATOM 3701 C C . ASP A 1 506 ? -52.929 -13.650 36.078 1.00 79.62 506 ASP A C 1
ATOM 3703 O O . ASP A 1 506 ? -53.921 -12.939 36.229 1.00 79.62 506 ASP A O 1
ATOM 3707 N N . GLY A 1 507 ? -51.812 -13.191 35.498 1.00 80.00 507 GLY A N 1
ATOM 3708 C CA . GLY A 1 507 ? -51.629 -11.801 35.066 1.00 80.00 507 GLY A CA 1
ATOM 3709 C C . GLY A 1 507 ? -51.187 -10.853 36.187 1.00 80.00 507 GLY A C 1
ATOM 3710 O O . GLY A 1 507 ? -51.126 -9.641 35.975 1.00 80.00 507 GLY A O 1
ATOM 3711 N N . ALA A 1 508 ? -50.861 -11.377 37.373 1.00 87.94 508 ALA A N 1
ATOM 3712 C CA . ALA A 1 508 ? -50.257 -10.602 38.447 1.00 87.94 508 ALA A CA 1
ATOM 3713 C C . ALA A 1 508 ? -48.722 -10.588 38.352 1.00 87.94 508 ALA A C 1
ATOM 3715 O O . ALA A 1 508 ? -48.079 -11.550 37.922 1.00 87.94 508 ALA A O 1
ATOM 3716 N N . LEU A 1 509 ? -48.129 -9.490 38.820 1.00 91.88 509 LEU A N 1
ATOM 3717 C CA . LEU A 1 509 ? -46.699 -9.373 39.078 1.00 91.88 509 LEU A CA 1
ATOM 3718 C C . LEU A 1 509 ? -46.439 -9.433 40.580 1.00 91.88 509 LEU A C 1
ATOM 3720 O O . LEU A 1 509 ? -47.074 -8.710 41.346 1.00 91.88 509 LEU A O 1
ATOM 3724 N N . GLU A 1 510 ? -45.487 -10.262 40.994 1.00 92.75 510 GLU A N 1
ATOM 3725 C CA . GLU A 1 510 ? -45.036 -10.365 42.382 1.00 92.75 510 GLU A CA 1
ATOM 3726 C C . GLU A 1 510 ? -43.694 -9.653 42.553 1.00 92.75 510 GLU A C 1
ATOM 3728 O O . GLU A 1 510 ? -42.773 -9.873 41.764 1.00 92.75 510 GLU A O 1
ATOM 3733 N N . VAL A 1 511 ? -43.561 -8.808 43.577 1.00 93.81 511 VAL A N 1
ATOM 3734 C CA . VAL A 1 511 ? -42.292 -8.146 43.906 1.00 93.81 511 VAL A CA 1
ATOM 3735 C C . VAL A 1 511 ? -41.325 -9.177 44.487 1.00 93.81 511 VAL A C 1
ATOM 3737 O O . VAL A 1 511 ? -41.499 -9.631 45.616 1.00 93.81 511 VAL A O 1
ATOM 3740 N N . VAL A 1 512 ? -40.274 -9.525 43.745 1.00 94.31 512 VAL A N 1
ATOM 3741 C CA . VAL A 1 512 ? -39.296 -10.548 44.163 1.00 94.31 512 VAL A CA 1
ATOM 3742 C C . VAL A 1 512 ? -38.041 -9.970 44.799 1.00 94.31 512 VAL A C 1
ATOM 3744 O O . VAL A 1 512 ? -37.385 -10.646 45.588 1.00 94.31 512 VAL A O 1
ATOM 3747 N N . ALA A 1 513 ? -37.690 -8.729 44.469 1.00 92.94 513 ALA A N 1
ATOM 3748 C CA . ALA A 1 513 ? -36.552 -8.050 45.068 1.00 92.94 513 ALA A CA 1
ATOM 3749 C C . ALA A 1 513 ? -36.755 -6.537 45.056 1.00 92.94 513 ALA A C 1
ATOM 3751 O O . ALA A 1 513 ? -37.354 -5.985 44.133 1.00 92.94 513 ALA A O 1
ATOM 3752 N N . ARG A 1 514 ? -36.206 -5.873 46.070 1.00 93.38 514 ARG A N 1
ATOM 3753 C CA . ARG A 1 514 ? -36.121 -4.417 46.165 1.00 93.38 514 ARG A CA 1
ATOM 3754 C C . ARG A 1 514 ? -34.722 -4.072 46.660 1.00 93.38 514 ARG A C 1
ATOM 3756 O O . ARG A 1 514 ? -34.369 -4.407 47.787 1.00 93.38 514 ARG A O 1
ATOM 3763 N N . GLU A 1 515 ? -33.912 -3.472 45.798 1.00 92.81 515 GLU A N 1
ATOM 3764 C CA . GLU A 1 515 ? -32.489 -3.240 46.045 1.00 92.81 515 GLU A CA 1
ATOM 3765 C C . GLU A 1 515 ? -32.141 -1.763 45.893 1.00 92.81 515 GLU A C 1
ATOM 3767 O O . GLU A 1 515 ? -32.476 -1.118 44.899 1.00 92.81 515 GLU A O 1
ATOM 3772 N N . VAL A 1 516 ? -31.433 -1.227 46.888 1.00 93.25 516 VAL A N 1
ATOM 3773 C CA . VAL A 1 516 ? -30.898 0.134 46.849 1.00 93.25 516 VAL A CA 1
ATOM 3774 C C . VAL A 1 516 ? -29.507 0.098 46.225 1.00 93.25 516 VAL A C 1
ATOM 3776 O O . VAL A 1 516 ? -28.574 -0.509 46.750 1.00 93.25 516 VAL A O 1
ATOM 3779 N N . LEU A 1 517 ? -29.372 0.777 45.095 1.00 92.50 517 LEU A N 1
ATOM 3780 C CA . LEU A 1 517 ? -28.190 0.837 44.255 1.00 92.50 517 LEU A CA 1
ATOM 3781 C C . LEU A 1 517 ? -27.425 2.131 44.548 1.00 92.50 517 LEU A C 1
ATOM 3783 O O . LEU A 1 517 ? -27.795 3.226 44.111 1.00 92.50 517 LEU A O 1
ATOM 3787 N N . GLY A 1 518 ? -26.352 1.995 45.325 1.00 89.75 518 GLY A N 1
ATOM 3788 C CA . GLY A 1 518 ? -25.417 3.079 45.609 1.00 89.75 518 GLY A CA 1
ATOM 3789 C C . GLY A 1 518 ? -24.399 3.307 44.487 1.00 89.75 518 GLY A C 1
ATOM 3790 O O . GLY A 1 518 ? -24.403 2.636 43.455 1.00 89.75 518 GLY A O 1
ATOM 3791 N N . HIS A 1 519 ? -23.476 4.240 44.714 1.00 90.75 519 HIS A N 1
ATOM 3792 C CA . HIS A 1 519 ? -22.388 4.525 43.778 1.00 90.75 519 HIS A CA 1
ATOM 3793 C C . HIS A 1 519 ? -21.604 3.251 43.413 1.00 90.75 519 HIS A C 1
ATOM 3795 O O . HIS A 1 519 ? -21.209 2.485 44.291 1.00 90.75 519 HIS A O 1
ATOM 3801 N N . ASN A 1 520 ? -21.354 3.054 42.117 1.00 90.88 520 ASN A N 1
ATOM 3802 C CA . ASN A 1 520 ? -20.703 1.887 41.515 1.00 90.88 520 ASN A CA 1
ATOM 3803 C C . ASN A 1 520 ? -21.467 0.553 41.589 1.00 90.88 520 ASN A C 1
ATOM 3805 O O . ASN A 1 520 ? -20.912 -0.457 41.151 1.00 90.88 520 ASN A O 1
ATOM 3809 N N . ALA A 1 521 ? -22.715 0.522 42.068 1.00 93.00 521 ALA A N 1
ATOM 3810 C CA . ALA A 1 521 ? -23.534 -0.686 41.991 1.00 93.00 521 ALA A CA 1
ATOM 3811 C C . ALA A 1 521 ? -23.767 -1.083 40.523 1.00 93.00 521 ALA A C 1
ATOM 3813 O O . ALA A 1 521 ? -24.117 -0.236 39.694 1.00 93.00 521 ALA A O 1
ATOM 3814 N N . LEU A 1 522 ? -23.540 -2.360 40.209 1.00 91.62 522 LEU A N 1
ATOM 3815 C CA . LEU A 1 522 ? -23.793 -2.938 38.890 1.00 91.62 522 LEU A CA 1
ATOM 3816 C C . LEU A 1 522 ? -25.194 -3.547 38.851 1.00 91.62 522 LEU A C 1
ATOM 3818 O O . LEU A 1 522 ? -25.629 -4.154 39.825 1.00 91.62 522 LEU A O 1
ATOM 3822 N N . VAL A 1 523 ? -25.864 -3.398 37.714 1.00 89.31 523 VAL A N 1
ATOM 3823 C CA . VAL A 1 523 ? -27.218 -3.906 37.465 1.00 89.31 523 VAL A CA 1
ATOM 3824 C C . VAL A 1 523 ? -27.202 -4.724 36.188 1.00 89.31 523 VAL A C 1
ATOM 3826 O O . VAL A 1 523 ? -26.556 -4.336 35.216 1.00 89.31 523 VAL A O 1
ATOM 3829 N N . GLU A 1 524 ? -27.918 -5.840 36.161 1.00 90.75 524 GLU A N 1
ATOM 3830 C CA . GLU A 1 524 ? -28.026 -6.675 34.968 1.00 90.75 524 GLU A CA 1
ATOM 3831 C C . GLU A 1 524 ? -29.480 -7.053 34.715 1.00 90.75 524 GLU A C 1
ATOM 3833 O O . GLU A 1 524 ? -30.211 -7.416 35.634 1.00 90.75 524 GLU A O 1
ATOM 3838 N N . SER A 1 525 ? -29.882 -6.990 33.450 1.00 86.38 525 SER A N 1
ATOM 3839 C CA . SER A 1 525 ? -31.215 -7.366 32.998 1.00 86.38 525 SER A CA 1
ATOM 3840 C C . SER A 1 525 ? -31.103 -8.207 31.730 1.00 86.38 525 SER A C 1
ATOM 3842 O O . SER A 1 525 ? -30.410 -7.849 30.770 1.00 86.38 525 SER A O 1
ATOM 3844 N N . ASP A 1 526 ? -31.797 -9.344 31.732 1.00 85.62 526 ASP A N 1
ATOM 3845 C CA . ASP A 1 526 ? -31.853 -10.289 30.616 1.00 85.62 526 ASP A CA 1
ATOM 3846 C C . ASP A 1 526 ? -33.036 -9.967 29.690 1.00 85.62 526 ASP A C 1
ATOM 3848 O O . ASP A 1 526 ? -33.878 -10.802 29.351 1.00 85.62 526 ASP A O 1
ATOM 3852 N N . GLY A 1 527 ? -33.141 -8.687 29.329 1.00 84.50 527 GLY A N 1
ATOM 3853 C CA . GLY A 1 527 ? -34.163 -8.175 28.427 1.00 84.50 527 GLY A CA 1
ATOM 3854 C C . GLY A 1 527 ? -35.582 -8.423 28.928 1.00 84.50 527 GLY A C 1
ATOM 3855 O O . GLY A 1 527 ? -35.963 -7.979 30.012 1.00 84.50 527 GLY A O 1
ATOM 3856 N N . ARG A 1 528 ? -36.393 -9.105 28.107 1.00 83.50 528 ARG A N 1
ATOM 3857 C CA . ARG A 1 528 ? -37.849 -9.207 28.302 1.00 83.50 528 ARG A CA 1
ATOM 3858 C C . ARG A 1 528 ? -38.246 -10.046 29.518 1.00 83.50 528 ARG A C 1
ATOM 3860 O O . ARG A 1 528 ? -39.402 -9.975 29.929 1.00 83.50 528 ARG A O 1
ATOM 3867 N N . ALA A 1 529 ? -37.319 -10.845 30.048 1.00 85.19 529 ALA A N 1
ATOM 3868 C CA . ALA A 1 529 ? -37.537 -11.678 31.228 1.00 85.19 529 ALA A CA 1
ATOM 3869 C C . ALA A 1 529 ? -37.347 -10.902 32.541 1.00 85.19 529 ALA A C 1
ATOM 3871 O O . ALA A 1 529 ? -37.881 -11.294 33.574 1.00 85.19 529 ALA A O 1
ATOM 3872 N N . SER A 1 530 ? -36.595 -9.802 32.511 1.00 89.00 530 SER A N 1
ATOM 3873 C CA . SER A 1 530 ? -36.319 -8.978 33.684 1.00 89.00 530 SER A CA 1
ATOM 3874 C C . SER A 1 530 ? -37.305 -7.816 33.740 1.00 89.00 530 SER A C 1
ATOM 3876 O O . SER A 1 530 ? -37.118 -6.798 33.074 1.00 89.00 530 SER A O 1
ATOM 3878 N N . ILE A 1 531 ? -38.372 -7.997 34.519 1.00 92.94 531 ILE A N 1
ATOM 3879 C CA . ILE A 1 531 ? -39.399 -6.981 34.751 1.00 92.94 531 ILE A CA 1
ATOM 3880 C C . ILE A 1 531 ? -38.994 -6.163 35.975 1.00 92.94 531 ILE A C 1
ATOM 3882 O O . ILE A 1 531 ? -38.794 -6.723 37.056 1.00 92.94 531 ILE A O 1
ATOM 3886 N N . HIS A 1 532 ? -38.883 -4.845 35.828 1.00 92.69 532 HIS A N 1
ATOM 3887 C CA . HIS A 1 532 ? -38.444 -3.984 36.923 1.00 92.69 532 HIS A CA 1
ATOM 3888 C C . HIS A 1 532 ? -39.023 -2.570 36.895 1.00 92.69 532 HIS A C 1
ATOM 3890 O O . HIS A 1 532 ? -39.584 -2.096 35.902 1.00 92.69 532 HIS A O 1
ATOM 3896 N N . VAL A 1 533 ? -38.847 -1.882 38.018 1.00 91.06 533 VAL A N 1
ATOM 3897 C CA . VAL A 1 533 ? -39.011 -0.439 38.189 1.00 91.06 533 VAL A CA 1
ATOM 3898 C C . VAL A 1 533 ? -37.706 0.117 38.728 1.00 91.06 533 VAL A C 1
ATOM 3900 O O . VAL A 1 533 ? -37.159 -0.425 39.683 1.00 91.06 533 VAL A O 1
ATOM 3903 N N . VAL A 1 534 ? -37.236 1.217 38.143 1.00 90.56 534 VAL A N 1
ATOM 3904 C CA . VAL A 1 534 ? -36.068 1.949 38.631 1.00 90.56 534 VAL A CA 1
ATOM 3905 C C . VAL A 1 534 ? -36.492 3.342 39.065 1.00 90.56 534 VAL A C 1
ATOM 3907 O O . VAL A 1 534 ? -37.153 4.066 38.313 1.00 90.56 534 VAL A O 1
ATOM 3910 N N . ARG A 1 535 ? -36.077 3.733 40.266 1.00 90.56 535 ARG A N 1
ATOM 3911 C CA . ARG A 1 535 ? -36.438 5.004 40.891 1.00 90.56 535 ARG A CA 1
ATOM 3912 C C . ARG A 1 535 ? -35.219 5.751 41.412 1.00 90.56 535 ARG A C 1
ATOM 3914 O O . ARG A 1 535 ? -34.295 5.135 41.928 1.00 90.56 535 ARG A O 1
ATOM 3921 N N . ALA A 1 536 ? -35.229 7.078 41.299 1.00 91.69 536 ALA A N 1
ATOM 3922 C CA . ALA A 1 536 ? -34.251 7.941 41.956 1.00 91.69 536 ALA A CA 1
ATOM 3923 C C . ALA A 1 536 ? -34.657 8.225 43.408 1.00 91.69 536 ALA A C 1
ATOM 3925 O O . ALA A 1 536 ? -35.753 8.727 43.663 1.00 91.69 536 ALA A O 1
ATOM 3926 N N . LEU A 1 537 ? -33.758 7.932 44.348 1.00 89.50 537 LEU A N 1
ATOM 3927 C CA . LEU A 1 537 ? -33.917 8.237 45.766 1.00 89.50 537 LEU A CA 1
ATOM 3928 C C . LEU A 1 537 ? -33.152 9.510 46.148 1.00 89.50 537 LEU A C 1
ATOM 3930 O O . LEU A 1 537 ? -32.042 9.766 45.678 1.00 89.50 537 LEU A O 1
ATOM 3934 N N . GLY A 1 538 ? -33.722 10.264 47.087 1.00 85.56 538 GLY A N 1
ATOM 3935 C CA . GLY A 1 538 ? -33.098 11.451 47.667 1.00 85.56 538 GLY A CA 1
ATOM 3936 C C . GLY A 1 538 ? -33.356 12.755 46.896 1.00 85.56 538 GLY A C 1
ATOM 3937 O O . GLY A 1 538 ? -34.121 12.783 45.934 1.00 85.56 538 GLY A O 1
ATOM 3938 N N . PRO A 1 539 ? -32.748 13.868 47.348 1.00 81.75 539 PRO A N 1
ATOM 3939 C CA . PRO A 1 539 ? -33.043 15.211 46.839 1.00 81.75 539 PRO A CA 1
ATOM 3940 C C . PRO A 1 539 ? -32.305 15.574 45.539 1.00 81.75 539 PRO A C 1
ATOM 3942 O O . PRO A 1 539 ? -32.588 16.616 44.952 1.00 81.75 539 PRO A O 1
ATOM 3945 N N . GLY A 1 540 ? -31.331 14.764 45.112 1.00 83.75 540 GLY A N 1
ATOM 3946 C CA . GLY A 1 540 ? -30.518 14.998 43.916 1.00 83.75 540 GLY A CA 1
ATOM 3947 C C . GLY A 1 540 ? -30.935 14.122 42.736 1.00 83.75 540 GLY A C 1
ATOM 3948 O O . GLY A 1 540 ? -31.593 13.100 42.912 1.00 83.75 540 GLY A O 1
ATOM 3949 N N . ALA A 1 541 ? -30.533 14.516 41.526 1.00 87.50 541 ALA A N 1
ATOM 3950 C CA . ALA A 1 541 ? -30.688 13.669 40.349 1.00 87.50 541 ALA A CA 1
ATOM 3951 C C . ALA A 1 541 ? -29.804 12.416 40.464 1.00 87.50 541 ALA A C 1
ATOM 3953 O O . ALA A 1 541 ? -28.697 12.478 41.004 1.00 87.50 541 ALA A O 1
ATOM 3954 N N . ALA A 1 542 ? -30.276 11.295 39.923 1.00 92.75 542 ALA A N 1
ATOM 3955 C CA . ALA A 1 542 ? -29.528 10.043 39.896 1.00 92.75 542 ALA A CA 1
ATOM 3956 C C . ALA A 1 542 ? -29.135 9.679 38.461 1.00 92.75 542 ALA A C 1
ATOM 3958 O O . ALA A 1 542 ? -29.969 9.749 37.556 1.00 92.75 542 ALA A O 1
ATOM 3959 N N . ILE A 1 543 ? -27.878 9.294 38.242 1.00 93.31 543 ILE A N 1
ATOM 3960 C CA . ILE A 1 543 ? -27.337 8.967 36.917 1.00 93.31 543 ILE A CA 1
ATOM 3961 C C . ILE A 1 543 ? -26.775 7.551 36.921 1.00 93.31 543 ILE A C 1
ATOM 3963 O O . ILE A 1 543 ? -25.950 7.212 37.771 1.00 93.31 543 ILE A O 1
ATOM 3967 N N . ASP A 1 544 ? -27.152 6.756 35.926 1.00 94.38 544 ASP A N 1
ATOM 3968 C CA . ASP A 1 544 ? -26.515 5.480 35.609 1.00 94.38 544 ASP A CA 1
ATOM 3969 C C . ASP A 1 544 ? -26.065 5.409 34.146 1.00 94.38 544 ASP A C 1
ATOM 3971 O O . ASP A 1 544 ? -26.575 6.106 33.263 1.00 94.38 544 ASP A O 1
ATOM 3975 N N . LEU A 1 545 ? -25.061 4.568 33.903 1.00 94.81 545 LEU A N 1
ATOM 3976 C CA . LEU A 1 545 ? -24.544 4.242 32.578 1.00 94.81 545 LEU A CA 1
ATOM 3977 C C . LEU A 1 545 ? -24.921 2.809 32.228 1.00 94.81 545 LEU A C 1
ATOM 3979 O O . LEU A 1 545 ? -24.675 1.900 33.012 1.00 94.81 545 LEU A O 1
ATOM 3983 N N . GLN A 1 546 ? -25.484 2.615 31.043 1.00 93.81 546 GLN A N 1
ATOM 3984 C CA . GLN A 1 546 ? -26.068 1.361 30.586 1.00 93.81 546 GLN A CA 1
ATOM 3985 C C . GLN A 1 546 ? -25.440 0.939 29.258 1.00 93.81 546 GLN A C 1
ATOM 3987 O O . GLN A 1 546 ? -25.531 1.662 28.266 1.00 93.81 546 GLN A O 1
ATOM 3992 N N . LEU A 1 547 ? -24.835 -0.244 29.225 1.00 93.44 547 LEU A N 1
ATOM 3993 C CA . LEU A 1 547 ? -24.540 -0.972 27.998 1.00 93.44 547 LEU A CA 1
ATOM 3994 C C . LEU A 1 547 ? -25.780 -1.768 27.596 1.00 93.44 547 LEU A C 1
ATOM 3996 O O . LEU A 1 547 ? -26.189 -2.693 28.296 1.00 93.44 547 LEU A O 1
ATOM 4000 N N . ARG A 1 548 ? -26.377 -1.383 26.474 1.00 90.69 548 ARG A N 1
ATOM 4001 C CA . ARG A 1 548 ? -27.578 -1.992 25.901 1.00 90.69 548 ARG A CA 1
ATOM 4002 C C . ARG A 1 548 ? -27.176 -2.835 24.706 1.00 90.69 548 ARG A C 1
ATOM 4004 O O . ARG A 1 548 ? -26.476 -2.336 23.830 1.00 90.69 548 ARG A O 1
ATOM 4011 N N . GLY A 1 549 ? -27.563 -4.101 24.712 1.00 87.75 549 GLY A N 1
ATOM 4012 C CA . GLY A 1 549 ? -27.261 -5.057 23.656 1.00 87.75 549 GLY A CA 1
ATOM 4013 C C . GLY A 1 549 ? -28.151 -4.902 22.424 1.00 87.75 549 GLY A C 1
ATOM 4014 O O . GLY A 1 549 ? -29.069 -4.079 22.422 1.00 87.75 549 GLY A O 1
ATOM 4015 N N . PRO A 1 550 ? -27.903 -5.717 21.386 1.00 82.56 550 PRO A N 1
ATOM 4016 C CA . PRO A 1 550 ? -28.748 -5.755 20.200 1.00 82.56 550 PRO A CA 1
ATOM 4017 C C . PRO A 1 550 ? -30.186 -6.161 20.554 1.00 82.56 550 PRO A C 1
ATOM 4019 O O . PRO A 1 550 ? -30.411 -7.006 21.424 1.00 82.56 550 PRO A O 1
ATOM 4022 N N . GLU A 1 551 ? -31.154 -5.553 19.869 1.00 73.00 551 GLU A N 1
ATOM 4023 C CA . GLU A 1 551 ? -32.580 -5.836 20.057 1.00 73.00 551 GLU A CA 1
ATOM 4024 C C . GLU A 1 551 ? -32.971 -7.183 19.429 1.00 73.00 551 GLU A C 1
ATOM 4026 O O . GLU A 1 551 ? -32.484 -7.557 18.360 1.00 73.00 551 GLU A O 1
ATOM 4031 N N . ASP A 1 552 ? -33.896 -7.899 20.072 1.00 68.75 552 ASP A N 1
ATOM 4032 C CA . ASP A 1 552 ? -34.385 -9.207 19.612 1.00 68.75 552 ASP A CA 1
ATOM 4033 C C . ASP A 1 552 ? -35.524 -9.121 18.570 1.00 68.75 552 ASP A C 1
ATOM 4035 O O . ASP A 1 552 ? -36.114 -10.137 18.194 1.00 68.75 552 ASP A O 1
ATOM 4039 N N . GLY A 1 553 ? -35.839 -7.909 18.097 1.00 68.19 553 GLY A N 1
ATOM 4040 C CA . GLY A 1 553 ? -36.887 -7.629 17.112 1.00 68.19 553 GLY A CA 1
ATOM 4041 C C . GLY A 1 553 ? -38.309 -7.572 17.680 1.00 68.19 553 GLY A C 1
ATOM 4042 O O . GLY A 1 553 ? -39.252 -7.343 16.921 1.00 68.19 553 GLY A O 1
ATOM 4043 N N . ARG A 1 554 ? -38.493 -7.761 18.994 1.00 76.12 554 ARG A N 1
ATOM 4044 C CA . ARG A 1 554 ? -39.785 -7.601 19.675 1.00 76.12 554 ARG A CA 1
ATOM 4045 C C . ARG A 1 554 ? -39.798 -6.286 20.465 1.00 76.12 554 ARG A C 1
ATOM 4047 O O . ARG A 1 554 ? -38.758 -5.882 20.968 1.00 76.12 554 ARG A O 1
ATOM 4054 N N . PRO A 1 555 ? -40.946 -5.601 20.607 1.00 75.81 555 PRO A N 1
ATOM 4055 C CA . PRO A 1 555 ? -40.997 -4.348 21.362 1.00 75.81 555 PRO A CA 1
ATOM 4056 C C . PRO A 1 555 ? -40.768 -4.572 22.865 1.00 75.81 555 PRO A C 1
ATOM 4058 O O . PRO A 1 555 ? -40.911 -5.693 23.356 1.00 75.81 555 PRO A O 1
ATOM 4061 N N . GLY A 1 556 ? -40.437 -3.520 23.615 1.00 80.31 556 GLY A N 1
ATOM 4062 C CA . GLY A 1 556 ? -40.393 -3.592 25.079 1.00 80.31 556 GLY A CA 1
ATOM 4063 C C . GLY A 1 556 ? -41.768 -3.903 25.681 1.00 80.31 556 GLY A C 1
ATOM 4064 O O . GLY A 1 556 ? -42.803 -3.695 25.041 1.00 80.31 556 GLY A O 1
ATOM 4065 N N . ARG A 1 557 ? -41.781 -4.415 26.916 1.00 88.44 557 ARG A N 1
ATOM 4066 C CA . ARG A 1 557 ? -43.018 -4.672 27.673 1.00 88.44 557 ARG A CA 1
ATOM 4067 C C . ARG A 1 557 ? -43.199 -3.564 28.697 1.00 88.44 557 ARG A C 1
ATOM 4069 O O . ARG A 1 557 ? -42.252 -3.260 29.419 1.00 88.44 557 ARG A O 1
ATOM 4076 N N . ARG A 1 558 ? -44.395 -2.997 28.795 1.00 88.69 558 ARG A N 1
ATOM 4077 C CA . ARG A 1 558 ? -44.791 -2.071 29.858 1.00 88.69 558 ARG A CA 1
ATOM 4078 C C . ARG A 1 558 ? -45.975 -2.668 30.601 1.00 88.69 558 ARG A C 1
ATOM 4080 O O . ARG A 1 558 ? -46.838 -3.274 29.985 1.00 88.69 558 ARG A O 1
ATOM 4087 N N . PHE A 1 559 ? -46.041 -2.467 31.907 1.00 89.38 559 PHE A N 1
ATOM 4088 C CA . PHE A 1 559 ? -47.135 -2.968 32.728 1.00 89.38 559 PHE A CA 1
ATOM 4089 C C . PHE A 1 559 ? -47.797 -1.807 33.464 1.00 89.38 559 PHE A C 1
ATOM 4091 O O . PHE A 1 559 ? -47.125 -0.984 34.094 1.00 89.38 559 PHE A O 1
ATOM 4098 N N . VAL A 1 560 ? -49.119 -1.720 33.342 1.00 87.56 560 VAL A N 1
ATOM 4099 C CA . VAL A 1 560 ? -49.944 -0.667 33.941 1.00 87.56 560 VAL A CA 1
ATOM 4100 C C . VAL A 1 560 ? -50.839 -1.295 35.001 1.00 87.56 560 VAL A C 1
ATOM 4102 O O . VAL A 1 560 ? -51.523 -2.274 34.722 1.00 87.56 560 VAL A O 1
ATOM 4105 N N . VAL A 1 561 ? -50.833 -0.738 36.212 1.00 85.38 561 VAL A N 1
ATOM 4106 C CA . VAL A 1 561 ? -51.684 -1.208 37.316 1.00 85.38 561 VAL A CA 1
ATOM 4107 C C . VAL A 1 561 ? -53.147 -0.908 37.009 1.00 85.38 561 VAL A C 1
ATOM 4109 O O . VAL A 1 561 ? -53.484 0.204 36.595 1.00 85.38 561 VAL A O 1
ATOM 4112 N N . GLU A 1 562 ? -54.024 -1.890 37.201 1.00 76.88 562 GLU A N 1
ATOM 4113 C CA . GLU A 1 562 ? -55.455 -1.697 36.977 1.00 76.88 562 GLU A CA 1
ATOM 4114 C C . GLU A 1 562 ? -56.103 -0.902 38.125 1.00 76.88 562 GLU A C 1
ATOM 4116 O O . GLU A 1 562 ? -55.990 -1.255 39.295 1.00 76.88 562 GLU A O 1
ATOM 4121 N N . GLY A 1 563 ? -56.817 0.180 37.791 1.00 66.06 563 GLY A N 1
ATOM 4122 C CA . GLY A 1 563 ? -57.680 0.905 38.734 1.00 66.06 563 GLY A CA 1
ATOM 4123 C C . GLY A 1 563 ? -57.006 1.942 39.645 1.00 66.06 563 GLY A C 1
ATOM 4124 O O . GLY A 1 563 ? -57.719 2.631 40.373 1.00 66.06 563 GLY A O 1
ATOM 4125 N N . SER A 1 564 ? -55.681 2.119 39.598 1.00 65.00 564 SER A N 1
ATOM 4126 C CA . SER A 1 564 ? -54.964 3.148 40.374 1.00 65.00 564 SER A CA 1
ATOM 4127 C C . SER A 1 564 ? -53.620 3.548 39.744 1.00 65.00 564 SER A C 1
ATOM 4129 O O . SER A 1 564 ? -53.116 2.895 38.830 1.00 65.00 564 SER A O 1
ATOM 4131 N N . SER A 1 565 ? -53.026 4.652 40.213 1.00 69.62 565 SER A N 1
ATOM 4132 C CA . SER A 1 565 ? -51.622 4.972 39.930 1.00 69.62 565 SER A CA 1
ATOM 4133 C C . SER A 1 565 ? -50.710 4.111 40.803 1.00 69.62 565 SER A C 1
ATOM 4135 O O . SER A 1 565 ? -50.943 4.018 42.006 1.00 69.62 565 SER A O 1
ATOM 4137 N N . LEU A 1 566 ? -49.659 3.529 40.215 1.00 74.50 566 LEU A N 1
ATOM 4138 C CA . LEU A 1 566 ? -48.656 2.753 40.946 1.00 74.50 566 LEU A CA 1
ATOM 4139 C C . LEU A 1 566 ? -47.987 3.616 42.025 1.00 74.50 566 LEU A C 1
ATOM 4141 O O . LEU A 1 566 ? -47.240 4.539 41.697 1.00 74.50 566 LEU A O 1
ATOM 4145 N N . ASP A 1 567 ? -48.219 3.279 43.290 1.00 80.50 567 ASP A N 1
ATOM 4146 C CA . ASP A 1 567 ? -47.449 3.812 44.408 1.00 80.50 567 ASP A CA 1
ATOM 4147 C C . ASP A 1 567 ? -46.242 2.903 44.666 1.00 80.50 567 ASP A C 1
ATOM 4149 O O . ASP A 1 567 ? -46.337 1.871 45.329 1.00 80.50 567 ASP A O 1
ATOM 4153 N N . VAL A 1 568 ? -45.098 3.271 44.085 1.00 78.88 568 VAL A N 1
ATOM 4154 C CA . VAL A 1 568 ? -43.844 2.511 44.214 1.00 78.88 568 VAL A CA 1
ATOM 4155 C C . VAL A 1 568 ? -43.326 2.532 45.659 1.00 78.88 568 VAL A C 1
ATOM 4157 O O . VAL A 1 568 ? -42.608 1.618 46.063 1.00 78.88 568 VAL A O 1
ATOM 4160 N N . ASP A 1 569 ? -43.681 3.543 46.460 1.00 79.88 569 ASP A N 1
ATOM 4161 C CA . ASP A 1 569 ? -43.257 3.616 47.860 1.00 79.88 569 ASP A CA 1
ATOM 4162 C C . ASP A 1 569 ? -43.883 2.508 48.702 1.00 79.88 569 ASP A C 1
ATOM 4164 O O . ASP A 1 569 ? -43.189 1.901 49.522 1.00 79.88 569 ASP A O 1
ATOM 4168 N N . ALA A 1 570 ? -45.152 2.198 48.439 1.00 83.00 570 ALA A N 1
ATOM 4169 C CA . ALA A 1 570 ? -45.933 1.229 49.196 1.00 83.00 570 ALA A CA 1
ATOM 4170 C C . ALA A 1 570 ? -45.578 -0.246 48.915 1.00 83.00 570 ALA A C 1
ATOM 4172 O O . ALA A 1 570 ? -46.005 -1.105 49.680 1.00 83.00 570 ALA A O 1
ATOM 4173 N N . LEU A 1 571 ? -44.806 -0.552 47.862 1.00 86.44 571 LEU A N 1
ATOM 4174 C CA . LEU A 1 571 ? -44.497 -1.932 47.460 1.00 86.44 571 LEU A CA 1
ATOM 4175 C C . LEU A 1 571 ? -43.479 -2.622 48.385 1.00 86.44 571 LEU A C 1
ATOM 4177 O O . LEU A 1 571 ? -42.318 -2.218 48.469 1.00 86.44 571 LEU A O 1
ATOM 4181 N N . ALA A 1 572 ? -43.861 -3.734 48.999 1.00 89.00 572 ALA A N 1
ATOM 4182 C CA . ALA A 1 572 ? -42.982 -4.630 49.741 1.00 89.00 572 ALA A CA 1
ATOM 4183 C C . ALA A 1 572 ? -42.664 -5.912 48.950 1.00 89.00 572 ALA A C 1
ATOM 4185 O O . ALA A 1 572 ? -43.393 -6.318 48.048 1.00 89.00 572 ALA A O 1
ATOM 4186 N N . VAL A 1 573 ? -41.551 -6.573 49.289 1.00 91.75 573 VAL A N 1
ATOM 4187 C CA . VAL A 1 573 ? -41.223 -7.895 48.727 1.00 91.75 573 VAL A CA 1
ATOM 4188 C C . VAL A 1 573 ? -42.314 -8.894 49.119 1.00 91.75 573 VAL A C 1
ATOM 4190 O O . VAL A 1 573 ? -42.655 -9.001 50.296 1.00 91.75 573 VAL A O 1
ATOM 4193 N N . GLY A 1 574 ? -42.834 -9.624 48.133 1.00 89.88 574 GLY A N 1
ATOM 4194 C CA . GLY A 1 574 ? -43.982 -10.523 48.264 1.00 89.88 574 GLY A CA 1
ATOM 4195 C C . GLY A 1 574 ? -45.327 -9.895 47.880 1.00 89.88 574 GLY A C 1
ATOM 4196 O O . GLY A 1 574 ? -46.305 -10.628 47.725 1.00 89.88 574 GLY A O 1
ATOM 4197 N N . ASP A 1 575 ? -45.396 -8.575 47.678 1.00 90.06 575 ASP A N 1
ATOM 4198 C CA . ASP A 1 575 ? -46.628 -7.928 47.227 1.00 90.06 575 ASP A CA 1
ATOM 4199 C C . ASP A 1 575 ? -46.978 -8.342 45.799 1.00 90.06 575 ASP A C 1
ATOM 4201 O O . ASP A 1 575 ? -46.108 -8.489 44.935 1.00 90.06 575 ASP A O 1
ATOM 4205 N N . ARG A 1 576 ? -48.282 -8.488 45.545 1.00 89.75 576 ARG A N 1
ATOM 4206 C CA . ARG A 1 576 ? -48.833 -8.818 44.230 1.00 89.75 576 ARG A CA 1
ATOM 4207 C C . ARG A 1 576 ? -49.610 -7.650 43.657 1.00 89.75 576 ARG A C 1
ATOM 4209 O O . ARG A 1 576 ? -50.473 -7.080 44.322 1.00 89.75 576 ARG A O 1
ATOM 4216 N N . VAL A 1 577 ? -49.336 -7.341 42.397 1.00 88.19 577 VAL A N 1
ATOM 4217 C CA . VAL A 1 577 ? -49.958 -6.237 41.670 1.00 88.19 577 VAL A CA 1
ATOM 4218 C C . VAL A 1 577 ? -50.601 -6.784 40.405 1.00 88.19 577 VAL A C 1
ATOM 4220 O O . VAL A 1 577 ? -49.927 -7.387 39.571 1.00 88.19 577 VAL A O 1
ATOM 4223 N N . VAL A 1 578 ? -51.907 -6.572 40.258 1.00 87.94 578 VAL A N 1
ATOM 4224 C CA . VAL A 1 578 ? -52.629 -6.913 39.027 1.00 87.94 578 VAL A CA 1
ATOM 4225 C C . VAL A 1 578 ? -52.323 -5.848 37.984 1.00 87.94 578 VAL A C 1
ATOM 4227 O O . VAL A 1 578 ? -52.501 -4.650 38.233 1.00 87.94 578 VAL A O 1
ATOM 4230 N N . VAL A 1 579 ? -51.832 -6.280 36.827 1.00 89.56 579 VAL A N 1
ATOM 4231 C CA . VAL A 1 579 ? -51.385 -5.378 35.770 1.00 89.56 579 VAL A CA 1
ATOM 4232 C C . VAL A 1 579 ? -51.951 -5.776 34.417 1.00 89.56 579 VAL A C 1
ATOM 4234 O O . VAL A 1 579 ? -52.206 -6.944 34.138 1.00 89.56 579 VAL A O 1
ATOM 4237 N N . ARG A 1 580 ? -52.063 -4.786 33.537 1.00 88.38 580 ARG A N 1
ATOM 4238 C CA . ARG A 1 580 ? -52.256 -4.985 32.106 1.00 88.38 580 ARG A CA 1
ATOM 4239 C C . ARG A 1 580 ? -50.939 -4.749 31.378 1.00 88.38 580 ARG A C 1
ATOM 4241 O O . ARG A 1 580 ? -50.306 -3.708 31.568 1.00 88.38 580 ARG A O 1
ATOM 4248 N N . GLU A 1 581 ? -50.540 -5.699 30.537 1.00 88.44 581 GLU A N 1
ATOM 4249 C CA . GLU A 1 581 ? -49.393 -5.527 29.646 1.00 88.44 581 GLU A CA 1
ATOM 4250 C C . GLU A 1 581 ? -49.758 -4.630 28.457 1.00 88.44 581 GLU A C 1
ATOM 4252 O O . GLU A 1 581 ? -50.783 -4.803 27.796 1.00 88.44 581 GLU A O 1
ATOM 4257 N N . GLU A 1 582 ? -48.881 -3.678 28.176 1.00 88.19 582 GLU A N 1
ATOM 4258 C CA . GLU A 1 582 ? -48.914 -2.774 27.040 1.00 88.19 582 GLU A CA 1
ATOM 4259 C C . GLU A 1 582 ? -47.557 -2.802 26.326 1.00 88.19 582 GLU A C 1
ATOM 4261 O O . GLU A 1 582 ? -46.523 -3.188 26.881 1.00 88.19 582 GLU A O 1
ATOM 4266 N N . ILE A 1 583 ? -47.555 -2.372 25.068 1.00 82.56 583 ILE A N 1
ATOM 4267 C CA . ILE A 1 583 ? -46.323 -2.195 24.301 1.00 82.56 583 ILE A CA 1
ATOM 4268 C C . ILE A 1 583 ? -45.571 -0.987 24.870 1.00 82.56 583 ILE A C 1
ATOM 4270 O O . ILE A 1 583 ? -46.141 0.096 24.987 1.00 82.56 583 ILE A O 1
ATOM 4274 N N . ASP A 1 584 ? -44.291 -1.160 25.205 1.00 75.06 584 ASP A N 1
ATOM 4275 C CA . ASP A 1 584 ? -43.427 -0.033 25.562 1.00 75.06 584 ASP A CA 1
ATOM 4276 C C . ASP A 1 584 ? -42.858 0.604 24.289 1.00 75.06 584 ASP A C 1
ATOM 4278 O O . ASP A 1 584 ? -41.849 0.153 23.743 1.00 75.06 584 ASP A O 1
ATOM 4282 N N . ASP A 1 585 ? -43.539 1.637 23.797 1.00 65.25 585 ASP A N 1
ATOM 4283 C CA . ASP A 1 585 ? -43.179 2.411 22.604 1.00 65.25 585 ASP A CA 1
ATOM 4284 C C . ASP A 1 585 ? -42.384 3.687 22.931 1.00 65.25 585 ASP A C 1
ATOM 4286 O O . ASP A 1 585 ? -42.147 4.528 22.059 1.00 65.25 585 ASP A O 1
ATOM 4290 N N . ARG A 1 586 ? -41.958 3.859 24.191 1.00 63.34 586 ARG A N 1
ATOM 4291 C CA . ARG A 1 586 ? -41.247 5.070 24.603 1.00 63.34 586 ARG A CA 1
ATOM 4292 C C . ARG A 1 586 ? -39.945 5.216 23.802 1.00 63.34 586 ARG A C 1
ATOM 4294 O O . ARG A 1 586 ? -39.184 4.246 23.677 1.00 63.34 586 ARG A O 1
ATOM 4301 N N . PRO A 1 587 ? -39.617 6.436 23.324 1.00 50.00 587 PRO A N 1
ATOM 4302 C CA . PRO A 1 587 ? -38.306 6.699 22.742 1.00 50.00 587 PRO A CA 1
ATOM 4303 C C . PRO A 1 587 ? -37.253 6.270 23.767 1.00 50.00 587 PRO A C 1
ATOM 4305 O O . PRO A 1 587 ? -37.465 6.447 24.959 1.00 50.00 587 PRO A O 1
ATOM 4308 N N . GLY A 1 588 ? -36.159 5.643 23.351 1.00 51.62 588 GLY A N 1
ATOM 4309 C CA . GLY A 1 588 ? -35.167 5.104 24.294 1.00 51.62 588 GLY A CA 1
ATOM 4310 C C . GLY A 1 588 ? -35.397 3.646 24.704 1.00 51.62 588 GLY A C 1
ATOM 4311 O O . GLY A 1 588 ? -34.455 3.044 25.208 1.00 51.62 588 GLY A O 1
ATOM 4312 N N . HIS A 1 589 ? -36.583 3.070 24.478 1.00 49.78 589 HIS A N 1
ATOM 4313 C CA . HIS A 1 589 ? -36.913 1.685 24.852 1.00 49.78 589 HIS A CA 1
ATOM 4314 C C . HIS A 1 589 ? -37.134 0.738 23.662 1.00 49.78 589 HIS A C 1
ATOM 4316 O O . HIS A 1 589 ? -37.018 -0.469 23.851 1.00 49.78 589 HIS A O 1
ATOM 4322 N N . GLY A 1 590 ? -37.330 1.264 22.449 1.00 43.84 590 GLY A N 1
ATOM 4323 C CA . GLY A 1 590 ? -37.188 0.524 21.191 1.00 43.84 590 GLY A CA 1
ATOM 4324 C C . GLY A 1 590 ? -36.599 1.402 20.084 1.00 43.84 590 GLY A C 1
ATOM 4325 O O . GLY A 1 590 ? -36.818 2.617 20.109 1.00 43.84 590 GLY A O 1
ATOM 4326 N N . GLY A 1 591 ? -35.834 0.796 19.165 1.00 38.91 591 GLY A N 1
ATOM 4327 C CA . GLY A 1 591 ? -35.435 1.228 17.811 1.00 38.91 591 GLY A CA 1
ATOM 4328 C C . GLY A 1 591 ? -34.970 2.677 17.587 1.00 38.91 591 GLY A C 1
ATOM 4329 O O . GLY A 1 591 ? -33.860 2.928 17.125 1.00 38.91 591 GLY A O 1
ATOM 4330 N N . GLU A 1 592 ? -35.808 3.664 17.892 1.00 37.28 592 GLU A N 1
ATOM 4331 C CA . GLU A 1 592 ? -35.546 5.095 17.697 1.00 37.28 592 GLU A CA 1
ATOM 4332 C C . GLU A 1 592 ? -34.733 5.724 18.844 1.00 37.28 592 GLU A C 1
ATOM 4334 O O . GLU A 1 592 ? -34.117 6.782 18.696 1.00 37.28 592 GLU A O 1
ATOM 4339 N N . GLY A 1 593 ? -34.683 5.054 19.997 1.00 39.72 593 GLY A N 1
ATOM 4340 C CA . GLY A 1 593 ? -34.019 5.528 21.206 1.00 39.72 593 GLY A CA 1
ATOM 4341 C C . GLY A 1 593 ? -32.511 5.726 21.124 1.00 39.72 593 GLY A C 1
ATOM 4342 O O . GLY A 1 593 ? -31.994 6.696 21.675 1.00 39.72 593 GLY A O 1
ATOM 4343 N N . ALA A 1 594 ? -31.813 4.851 20.397 1.00 39.91 594 ALA A N 1
ATOM 4344 C CA . ALA A 1 594 ? -30.379 5.004 20.155 1.00 39.91 594 ALA A CA 1
ATOM 4345 C C . ALA A 1 594 ? -30.071 6.286 19.354 1.00 39.91 594 ALA A C 1
ATOM 4347 O O . ALA A 1 594 ? -29.022 6.905 19.548 1.00 39.91 594 ALA A O 1
ATOM 4348 N N . ALA A 1 595 ? -31.022 6.749 18.529 1.00 35.25 595 ALA A N 1
ATOM 4349 C CA . ALA A 1 595 ? -30.879 7.926 17.676 1.00 35.25 595 ALA A CA 1
ATOM 4350 C C . ALA A 1 595 ? -31.265 9.258 18.355 1.00 35.25 595 ALA A C 1
ATOM 4352 O O . ALA A 1 595 ? -30.827 10.321 17.889 1.00 35.25 595 ALA A O 1
ATOM 4353 N N . ALA A 1 596 ? -32.058 9.228 19.433 1.00 33.94 596 ALA A N 1
ATOM 4354 C CA . ALA A 1 596 ? -32.581 10.408 20.121 1.00 33.94 596 ALA A CA 1
ATOM 4355 C C . ALA A 1 596 ? -31.605 10.920 21.198 1.00 33.94 596 ALA A C 1
ATOM 4357 O O . ALA A 1 596 ? -31.717 10.595 22.377 1.00 33.94 596 ALA A O 1
ATOM 4358 N N . GLY A 1 597 ? -30.636 11.740 20.775 1.00 41.53 597 GLY A N 1
ATOM 4359 C CA . GLY A 1 597 ? -29.684 12.416 21.672 1.00 41.53 597 GLY A CA 1
ATOM 4360 C C . GLY A 1 597 ? -28.223 12.238 21.268 1.00 41.53 597 GLY A C 1
ATOM 4361 O O . GLY A 1 597 ? -27.385 11.884 22.088 1.00 41.53 597 GLY A O 1
ATOM 4362 N N . ARG A 1 598 ? -27.881 12.435 19.991 1.00 47.00 598 ARG A N 1
ATOM 4363 C CA . ARG A 1 598 ? -26.502 12.236 19.524 1.00 47.00 598 ARG A CA 1
ATOM 4364 C C . ARG A 1 598 ? -25.583 13.365 19.991 1.00 47.00 598 ARG A C 1
ATOM 4366 O O . ARG A 1 598 ? -25.720 14.502 19.543 1.00 47.00 598 ARG A O 1
ATOM 4373 N N . VAL A 1 599 ? -24.558 13.032 20.774 1.00 41.47 599 VAL A N 1
ATOM 4374 C CA . VAL A 1 599 ? -23.350 13.865 20.864 1.00 41.47 599 VAL A CA 1
ATOM 4375 C C . VAL A 1 599 ? -22.569 13.659 19.568 1.00 41.47 599 VAL A C 1
ATOM 4377 O O . VAL A 1 599 ? -22.063 12.566 19.304 1.00 41.47 599 VAL A O 1
ATOM 4380 N N . THR A 1 600 ? -22.485 14.684 18.718 1.00 38.16 600 THR A N 1
ATOM 4381 C CA . THR A 1 600 ? -21.655 14.609 17.507 1.00 38.16 600 THR A CA 1
ATOM 4382 C C . THR A 1 600 ? -20.199 14.333 17.894 1.00 38.16 600 THR A C 1
ATOM 4384 O O . THR A 1 600 ? -19.722 14.767 18.941 1.00 38.16 600 THR A O 1
ATOM 4387 N N . ARG A 1 601 ? -19.442 13.636 17.035 1.00 37.16 601 ARG A N 1
ATOM 4388 C CA . ARG A 1 601 ? -18.017 13.301 17.264 1.00 37.16 601 ARG A CA 1
ATOM 4389 C C . ARG A 1 601 ? -17.137 14.533 17.566 1.00 37.16 601 ARG A C 1
ATOM 4391 O O . ARG A 1 601 ? -16.036 14.376 18.085 1.00 37.16 601 ARG A O 1
ATOM 4398 N N . ALA A 1 602 ? -17.620 15.733 17.234 1.00 31.50 602 ALA A N 1
ATOM 4399 C CA . ALA A 1 602 ? -16.999 17.020 17.528 1.00 31.50 602 ALA A CA 1
ATOM 4400 C C . ALA A 1 602 ? -17.147 17.456 18.999 1.00 31.50 602 ALA A C 1
ATOM 4402 O O . ALA A 1 602 ? -16.250 18.112 19.509 1.00 31.50 602 ALA A O 1
ATOM 4403 N N . ALA A 1 603 ? -18.218 17.053 19.688 1.00 33.62 603 ALA A N 1
ATOM 4404 C CA . ALA A 1 603 ? -18.490 17.403 21.085 1.00 33.62 603 ALA A CA 1
ATOM 4405 C C . ALA A 1 603 ? -17.868 16.424 22.108 1.00 33.62 603 ALA A C 1
ATOM 4407 O O . ALA A 1 603 ? -17.976 16.642 23.307 1.00 33.62 603 ALA A O 1
ATOM 4408 N N . ARG A 1 604 ? -17.193 15.357 21.644 1.00 38.16 604 ARG A N 1
ATOM 4409 C CA . ARG A 1 604 ? -16.403 14.432 22.488 1.00 38.16 604 ARG A CA 1
ATOM 4410 C C . ARG A 1 604 ? -14.954 14.899 22.733 1.00 38.16 604 ARG A C 1
ATOM 4412 O O . ARG A 1 604 ? -14.181 14.137 23.307 1.00 38.16 604 ARG A O 1
ATOM 4419 N N . ARG A 1 605 ? -14.550 16.057 22.200 1.00 31.81 605 ARG A N 1
ATOM 4420 C CA . ARG A 1 605 ? -13.169 16.562 22.253 1.00 31.81 605 ARG A CA 1
ATOM 4421 C C . ARG A 1 605 ? -12.994 17.685 23.249 1.00 31.81 605 ARG A C 1
ATOM 4423 O O . ARG A 1 605 ? -13.890 18.553 23.279 1.00 31.81 605 ARG A O 1
#

pLDDT: mean 83.11, std 12.95, range [31.5, 97.56]